Protein 7MYS (pdb70)

Foldseek 3Di:
DAEEEEADQCVVVCCVQCVDDLSVVCCVVPVYDYHYFYLLVQADDPVSDQWDADPPDDDKTAGELRSVVVSLVVVQVVCVVVVFPDAFEEEEDLPFAEDDPVVLVVCLPHSYYYYYKAAMPYYDVVSCVPRHDGYYYPDNDDDRMRPVVVSVSVVSNSCPHPPRPPQPACPQLWHWADDDDDDQADPNDGDDPQCPDDDPVSNVLVRLVRRVVVCCVPPVVSVVVGDDDPVSVVSVVVD/DAEEEEEDQCPVVLCVQCCDDLSVVCNVVVVYDYHYFYLCVQVVNDQWAADPPGDDKTAGEQRSVVVRLVVVVVVCVVVVFDFEFEEEEDLPFAADDLVNLVVVLPGSYYYYYKAAMPYYDPVSCVPRHDGYYYPDNDDDRMCPVVVSVSVVSNSCPHPPSVPPCQDACNQLWHFADDDDDDQDDPHDGDPVCVVDNDDPVVVLVRLVRRVVVCCVPPVVSVVVGDDDVVNVVSVVVVD

InterPro domains:
  IPR002649 tRNA (guanine-N1-)-methyltransferase TrmD [MF_00605] (1-246)
  IPR002649 tRNA (guanine-N1-)-methyltransferase TrmD [PIRSF000386] (1-242)
  IPR002649 tRNA (guanine-N1-)-methyltransferase TrmD [PTHR46417] (1-242)
  IPR002649 tRNA (guanine-N1-)-methyltransferase TrmD [TIGR00088] (1-238)
  IPR002649 tRNA (guanine-N1-)-methyltransferase TrmD [cd18080] (3-225)
  IPR016009 tRNA methyltransferase TRMD/TRM10-type domain [PF01746] (1-230)
  IPR023148 tRNA (guanine-N(1)-)-methyltransferase, C-terminal domain superfamily [G3DSA:1.10.1270.20] (177-245)
  IPR029026 tRNA (guanine-N1-)-methyltransferase, N-terminal [G3DSA:3.40.1280.10] (1-176)
  IPR029028 Alpha/beta knot methyltransferases [SSF75217] (1-243)

Solvent-accessible surface area: 20428 Å² total; per-residue (Å²): 128,28,4,2,0,0,0,0,15,45,36,94,5,2,76,4,3,38,58,56,17,45,7,5,109,0,22,87,127,89,40,1,70,32,39,44,9,30,1,63,97,54,19,129,58,170,85,101,46,0,24,71,57,14,33,18,41,46,69,29,67,0,0,44,0,70,5,0,4,77,0,2,66,62,0,66,97,42,1,77,165,56,65,23,139,107,4,12,1,0,20,7,10,39,24,5,110,65,1,63,27,68,10,4,51,125,8,36,121,68,62,1,2,0,0,0,1,8,20,84,53,14,6,0,16,1,0,20,106,88,43,23,85,39,28,27,4,7,7,41,4,12,24,16,11,8,0,4,13,0,0,0,0,0,5,0,3,3,43,67,11,104,137,42,59,103,39,13,4,21,44,77,28,5,0,17,17,24,32,29,5,61,54,86,114,5,90,54,54,95,28,41,140,48,12,52,95,53,120,95,67,42,22,58,30,87,32,13,53,17,23,33,86,31,0,74,117,86,35,72,102,38,31,92,93,28,129,26,80,83,57,43,121,125,92,63,90,94,125,143,32,17,1,0,0,0,0,8,35,36,92,4,3,78,4,2,42,61,50,22,95,6,6,35,2,32,92,165,56,41,3,38,33,51,45,8,31,0,98,116,61,31,145,102,66,2,30,24,70,12,42,40,50,55,94,39,74,0,0,42,0,97,2,0,4,35,0,0,72,68,0,90,37,40,0,69,173,61,57,21,112,112,35,14,1,0,17,7,11,39,24,7,109,65,1,59,8,73,14,0,86,55,9,46,115,66,48,1,2,0,0,0,1,6,14,84,54,13,6,0,20,1,0,20,104,79,29,23,97,38,30,30,2,6,8,37,6,25,22,9,10,7,0,4,14,0,0,0,0,0,6,1,3,3,41,79,14,111,86,58,137,34,44,93,51,20,4,25,49,73,24,2,0,23,10,10,31,18,0,106,50,58,98,6,92,56,51,89,4,35,110,59,6,84,81,25,114,160,63,45,20,37,64,41,54,13,30,62,23,33,84,36,0,83,118,85,31,76,98,34,31,94,90,26,133,52,76,86,111,40,49,50,37,45,78,97,111,124

Radius of gyration: 23.65 Å; Cα contacts (8 Å, |Δi|>4): 922; chains: 2; bounding box: 67×73×53 Å

B-factor: mean 71.29, std 22.23, range [38.32, 161.23]

Secondary structure (DSSP, 8-state):
-EEEEEE-S-GGGGHHHHSSHHHHHHHHTTSEEEEEE-GGGG--TTTT--EEPPTT--SS-EE-HHHHHHHHHHHHHHHHHTT-S---EEEEEEEEEEP-HHHHHHHHTSSEEEEE---TT-B-HHHHHHH-SEEEESSSS--S-SHHHHHHHHHHHHTTSTT--TT-TTTTSSPPPP---S-SEETTEEPPHHHHH--HHHHHHHHHHHHHHHHHHH-HHHHHT----HHHHHHHHH-/-EEEEEE-S-GGGGHHHHSSHHHHHHHHTTSEEEEEE-GGGG-----EEPPTT--SS-EE-HHHHHHHHHHHHHHHHHTT-S---EEEEEEEEEEP-HHHHHHHTTSSEEEEE--BTT-B-HHHHHHH-SEEEESSSS--SBSHHHHHHHHHHHHTTSTT--TTTT-TTSSSSPPPP---S-SEETTEEPPHHHHH--HHHHHHHHHHHHHHHHHHH-HHHHTT----HHHHHHHHTT-

Nearest PDB structures (foldseek):
  7mys-assembly1_A  TM=1.004E+00  e=2.735E-52  Acinetobacter baumannii
  7myq-assembly1_A  TM=9.891E-01  e=1.408E-47  Acinetobacter baumannii
  4h3z-assembly1_A  TM=9.595E-01  e=1.811E-34  Paraburkholderia phymatum STM815
  4h3y-assembly1_A  TM=9.265E-01  e=1.309E-33  Paraburkholderia phymatum STM815
  4h3y-assembly1_B  TM=9.531E-01  e=8.291E-32  Paraburkholderia phymatum STM815

Sequence (478 aa):
HVFFAVITLFPEMFDAITAYGISGRAAKRDIVQVTCINPRDFAEGNYRRVDERPFGGGPGMVMMAEPLAKAINHAKQLASRAGCVHVPVVYMSPQGKTLNEQAVQQFVDYDGLIVLCGRYEGVDERLIQHYVDQEWSIGDYVLSGGELPAMVLLDSIIRRLPNVAIQDSFVDGLLDCPQYTKPDQFEGLDVPEILKSGHHANIEKWRFLQRYQRTLERRPELIEQVTLTKQQKKWLSDEHVFFAVITLFPEMFDAITAYGISGRAAKRDIVQVTCINPRDFAERRVDERPFGGGPGMVMMAEPLAKAINHAKQLASRAGCVHVPVVYMSPQGKTLNEQAVQQFVDYDGLIVLCGRYEGVDERLIQHYVDQEWSIGDYVLSGGELPAMVLLDSIIRRLPNVQSAIQDSFVDGLLDCPQYTKPDQFEGLDVPEILKSGHHANIEKWRFLQRYQRTLERRPELIEQVTLTKQQKKWLSDEQ

Organism: Acinetobacter baumannii (strain AYE) (NCBI:txid509173)

Structure (mmCIF, N/CA/C/O backbone):
data_7MYS
#
_entry.id   7MYS
#
_cell.length_a   65.960
_cell.length_b   65.960
_cell.length_c   132.590
_cell.angle_alpha   90.000
_cell.angle_beta   90.000
_cell.angle_gamma   90.000
#
_symmetry.space_group_name_H-M   'P 41'
#
loop_
_entity.id
_entity.type
_entity.pdbx_description
1 polymer 'tRNA (guanine-N(1)-)-methyltransferase'
2 non-polymer S-ADENOSYL-L-HOMOCYSTEINE
3 water water
#
loop_
_atom_site.group_PDB
_atom_site.id
_atom_site.type_symbol
_atom_site.label_atom_id
_atom_site.label_alt_id
_atom_site.label_comp_id
_atom_site.label_asym_id
_atom_site.label_entity_id
_atom_site.label_seq_id
_atom_site.pdbx_PDB_ins_code
_atom_site.Cartn_x
_atom_site.Cartn_y
_atom_site.Cartn_z
_atom_site.occupancy
_atom_site.B_iso_or_equiv
_atom_site.auth_seq_id
_atom_site.auth_comp_id
_atom_site.auth_asym_id
_atom_site.auth_atom_id
_atom_site.pdbx_PDB_model_num
ATOM 1 N N . HIS A 1 8 ? 26.960 8.256 24.402 1.00 83.99 0 HIS A N 1
ATOM 2 C CA . HIS A 1 8 ? 27.463 7.190 23.545 1.00 85.72 0 HIS A CA 1
ATOM 3 C C . HIS A 1 8 ? 26.493 6.894 22.392 1.00 83.24 0 HIS A C 1
ATOM 4 O O . HIS A 1 8 ? 25.774 5.885 22.417 1.00 82.40 0 HIS A O 1
ATOM 11 N N . VAL A 1 9 ? 26.554 7.725 21.346 1.00 73.60 1 VAL A N 1
ATOM 12 C CA . VAL A 1 9 ? 25.596 7.626 20.253 1.00 68.53 1 VAL A CA 1
ATOM 13 C C . VAL A 1 9 ? 25.648 6.236 19.645 1.00 64.53 1 VAL A C 1
ATOM 14 O O . VAL A 1 9 ? 26.723 5.696 19.354 1.00 69.05 1 VAL A O 1
ATOM 18 N N . PHE A 1 10 ? 24.479 5.662 19.418 1.00 59.58 2 PHE A N 1
ATOM 19 C CA . PHE A 1 10 ? 24.357 4.271 19.024 1.00 57.19 2 PHE A CA 1
ATOM 20 C C . PHE A 1 10 ? 23.966 4.224 17.554 1.00 55.71 2 PHE A C 1
ATOM 21 O O . PHE A 1 10 ? 22.929 4.765 17.172 1.00 54.93 2 PHE A O 1
ATOM 29 N N . PHE A 1 11 ? 24.771 3.553 16.742 1.00 53.78 3 PHE A N 1
ATOM 30 C CA . PHE A 1 11 ? 24.457 3.341 15.333 1.00 54.23 3 PHE A CA 1
ATOM 31 C C . PHE A 1 11 ? 24.420 1.847 15.060 1.00 54.01 3 PHE A C 1
ATOM 32 O O . PHE A 1 11 ? 25.343 1.117 15.436 1.00 53.04 3 PHE A O 1
ATOM 40 N N . ALA A 1 12 ? 23.341 1.394 14.434 1.00 51.13 4 ALA A N 1
ATOM 41 C CA . ALA A 1 12 ? 23.230 0.031 13.934 1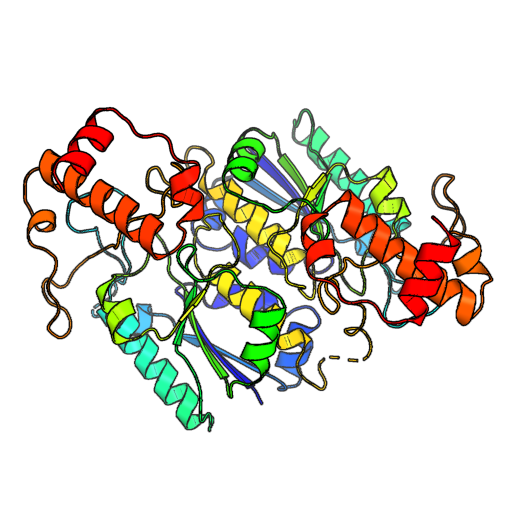.00 48.84 4 ALA A CA 1
ATOM 42 C C . ALA A 1 12 ? 22.909 0.109 12.459 1.00 49.28 4 ALA A C 1
ATOM 43 O O . ALA A 1 12 ? 21.993 0.842 12.063 1.00 47.91 4 ALA A O 1
ATOM 45 N N . VAL A 1 13 ? 23.657 -0.625 11.644 1.00 47.51 5 VAL A N 1
ATOM 46 C CA . VAL A 1 13 ? 23.434 -0.630 10.212 1.00 46.66 5 VAL A CA 1
ATOM 47 C C . VAL A 1 13 ? 23.029 -2.043 9.802 1.00 49.64 5 VAL A C 1
ATOM 48 O O . VAL A 1 13 ? 23.675 -3.026 10.195 1.00 51.19 5 VAL A O 1
ATOM 52 N N . ILE A 1 14 ? 21.933 -2.141 9.054 1.00 46.73 6 ILE A N 1
ATOM 53 C CA . ILE A 1 14 ? 21.501 -3.397 8.450 1.00 48.70 6 ILE A CA 1
ATOM 54 C C . ILE A 1 14 ? 22.148 -3.480 7.067 1.00 48.44 6 ILE A C 1
ATOM 55 O O . ILE A 1 14 ? 21.759 -2.738 6.162 1.00 45.03 6 ILE A O 1
ATOM 60 N N . THR A 1 15 ? 23.072 -4.429 6.876 1.00 47.79 7 THR A N 1
ATOM 61 C CA . THR A 1 15 ? 23.912 -4.432 5.681 1.00 49.13 7 THR A CA 1
ATOM 62 C C . THR A 1 15 ? 24.390 -5.849 5.362 1.00 53.49 7 THR A C 1
ATOM 63 O O . THR A 1 15 ? 24.748 -6.612 6.267 1.00 52.56 7 THR A O 1
ATOM 67 N N . LEU A 1 16 ? 24.380 -6.201 4.066 1.00 52.11 8 LEU A N 1
ATOM 68 C CA . LEU A 1 16 ? 24.978 -7.455 3.598 1.00 52.84 8 LEU A CA 1
ATOM 69 C C . LEU A 1 16 ? 26.496 -7.437 3.621 1.00 53.98 8 LEU A C 1
ATOM 70 O O . LEU A 1 16 ? 27.108 -8.495 3.431 1.00 56.13 8 LEU A O 1
ATOM 75 N N . PHE A 1 17 ? 27.118 -6.271 3.774 1.00 54.42 9 PHE A N 1
ATOM 76 C CA . PHE A 1 17 ? 28.574 -6.136 3.683 1.00 57.03 9 PHE A CA 1
ATOM 77 C C . PHE A 1 17 ? 29.089 -5.354 4.880 1.00 58.68 9 PHE A C 1
ATOM 78 O O . PHE A 1 17 ? 29.609 -4.243 4.724 1.00 58.29 9 PHE A O 1
ATOM 86 N N . PRO A 1 18 ? 28.981 -5.918 6.097 1.00 59.43 10 PRO A N 1
ATOM 87 C CA . PRO A 1 18 ? 29.429 -5.182 7.296 1.00 59.81 10 PRO A CA 1
ATOM 88 C C . PRO A 1 18 ? 30.853 -4.662 7.207 1.00 61.17 10 PRO A C 1
ATOM 89 O O . PRO A 1 18 ? 31.137 -3.565 7.709 1.00 59.93 10 PRO A O 1
ATOM 93 N N . GLU A 1 19 ? 31.742 -5.399 6.539 1.00 62.80 11 GLU A N 1
ATOM 94 C CA . GLU A 1 19 ? 33.129 -4.970 6.413 1.00 66.01 11 GLU A CA 1
ATOM 95 C C . GLU A 1 19 ? 33.254 -3.607 5.732 1.00 65.02 11 GLU A C 1
ATOM 96 O O . GLU A 1 19 ? 34.216 -2.876 5.996 1.00 65.25 11 GLU A O 1
ATOM 102 N N . MET A 1 20 ? 32.297 -3.235 4.873 1.00 62.25 12 MET A N 1
ATOM 103 C CA . MET A 1 20 ? 32.371 -1.920 4.241 1.00 60.38 12 MET A CA 1
ATOM 104 C C . MET A 1 20 ? 32.438 -0.813 5.282 1.00 62.05 12 MET A C 1
ATOM 105 O O . MET A 1 20 ? 33.107 0.203 5.069 1.00 61.11 12 MET A O 1
ATOM 110 N N . PHE A 1 21 ? 31.796 -1.004 6.434 1.00 61.84 13 PHE A N 1
ATOM 111 C CA . PHE A 1 21 ? 31.762 0.071 7.417 1.00 61.02 13 PHE A CA 1
ATOM 112 C C . PHE A 1 21 ? 33.096 0.268 8.132 1.00 61.97 13 PHE A C 1
ATOM 113 O O . PHE A 1 21 ? 33.277 1.296 8.803 1.00 59.85 13 PHE A O 1
ATOM 121 N N . ASP A 1 22 ? 34.057 -0.641 7.941 1.00 64.20 14 ASP A N 1
ATOM 122 C CA . ASP A 1 22 ? 35.423 -0.367 8.373 1.00 65.52 14 ASP A CA 1
ATOM 123 C C . ASP A 1 22 ? 35.969 0.917 7.771 1.00 64.78 14 ASP A C 1
ATOM 124 O O . ASP A 1 22 ? 36.880 1.520 8.359 1.00 64.57 14 ASP A O 1
ATOM 129 N N . ALA A 1 23 ? 35.423 1.358 6.629 1.00 59.92 15 ALA A N 1
ATOM 130 C CA . ALA A 1 23 ? 35.916 2.586 6.005 1.00 63.88 15 ALA A CA 1
ATOM 131 C C . ALA A 1 23 ? 35.724 3.787 6.920 1.00 65.19 15 ALA A C 1
ATOM 132 O O . ALA A 1 23 ? 36.487 4.761 6.838 1.00 64.23 15 ALA A O 1
ATOM 134 N N . ILE A 1 24 ? 34.712 3.744 7.789 1.00 61.62 16 ILE A N 1
ATOM 135 C CA . ILE A 1 24 ? 34.453 4.849 8.695 1.00 61.02 16 ILE A CA 1
ATOM 136 C C . ILE A 1 24 ? 34.743 4.522 10.164 1.00 61.94 16 ILE A C 1
ATOM 137 O O . ILE A 1 24 ? 35.007 5.455 10.937 1.00 60.26 16 ILE A O 1
ATOM 142 N N . THR A 1 25 ? 34.712 3.249 10.577 1.00 61.20 17 THR A N 1
ATOM 143 C CA . THR A 1 25 ? 35.037 2.918 11.963 1.00 60.96 17 THR A CA 1
ATOM 144 C C . THR A 1 25 ? 36.529 2.753 12.216 1.00 64.10 17 THR A C 1
ATOM 145 O O . THR A 1 25 ? 36.937 2.749 13.375 1.00 65.12 17 THR A O 1
ATOM 149 N N . ALA A 1 26 ? 37.355 2.640 11.180 1.00 65.86 18 ALA A N 1
ATOM 150 C CA . ALA A 1 26 ? 38.766 2.357 11.371 1.00 63.45 18 ALA A CA 1
ATOM 151 C C . ALA A 1 26 ? 39.689 3.475 10.913 1.00 64.17 18 ALA A C 1
ATOM 152 O O . ALA A 1 26 ? 40.911 3.319 11.014 1.00 67.67 18 ALA A O 1
ATOM 154 N N . TYR A 1 27 ? 39.161 4.590 10.405 1.00 63.35 19 TYR A N 1
ATOM 155 C CA . TYR A 1 27 ? 40.012 5.631 9.841 1.00 65.79 19 TYR A CA 1
ATOM 156 C C . TYR A 1 27 ? 39.461 7.014 10.129 1.00 64.34 19 TYR A C 1
ATOM 157 O O . TYR A 1 27 ? 38.248 7.217 10.248 1.00 65.07 19 TYR A O 1
ATOM 166 N N . GLY A 1 28 ? 40.386 7.957 10.248 1.00 64.56 20 GLY A N 1
ATOM 167 C CA . GLY A 1 28 ? 40.054 9.347 10.334 1.00 69.05 20 GLY A CA 1
ATOM 168 C C . GLY A 1 28 ? 39.394 9.709 11.652 1.00 72.32 20 GLY A C 1
ATOM 169 O O . GLY A 1 28 ? 39.453 8.991 12.656 1.00 71.24 20 GLY A O 1
ATOM 170 N N . ILE A 1 29 ? 38.711 10.845 11.606 1.00 73.84 21 ILE A N 1
ATOM 171 C CA . ILE A 1 29 ? 38.074 11.378 12.795 1.00 74.34 21 ILE A CA 1
ATOM 172 C C . ILE A 1 29 ? 36.941 10.461 13.242 1.00 72.11 21 ILE A C 1
ATOM 173 O O . ILE A 1 29 ? 36.749 10.233 14.444 1.00 73.47 21 ILE A O 1
ATOM 178 N N . SER A 1 30 ? 36.209 9.877 12.289 1.00 67.76 22 SER A N 1
ATOM 179 C CA . SER A 1 30 ? 35.146 8.946 12.662 1.00 68.97 22 SER A CA 1
ATOM 180 C C . SER A 1 30 ? 35.711 7.693 13.328 1.00 68.73 22 SER A C 1
ATOM 181 O O . SER A 1 30 ? 35.094 7.141 14.249 1.00 65.11 22 SER A O 1
ATOM 184 N N . GLY A 1 31 ? 36.864 7.212 12.859 1.00 68.67 23 GLY A N 1
ATOM 185 C CA . GLY A 1 31 ? 37.488 6.076 13.515 1.00 67.23 23 GLY A CA 1
ATOM 186 C C . GLY A 1 31 ? 37.943 6.394 14.930 1.00 71.47 23 GLY A C 1
ATOM 187 O O . GLY A 1 31 ? 37.734 5.600 15.853 1.00 71.99 23 GLY A O 1
ATOM 188 N N . ARG A 1 32 ? 38.570 7.555 15.126 1.00 70.03 24 ARG A N 1
ATOM 189 C CA . ARG A 1 32 ? 38.986 7.935 16.471 1.00 74.84 24 ARG A CA 1
ATOM 190 C C . ARG A 1 32 ? 37.774 8.040 17.395 1.00 76.24 24 ARG A C 1
ATOM 191 O O . ARG A 1 32 ? 37.845 7.668 18.572 1.00 74.59 24 ARG A O 1
ATOM 199 N N . ALA A 1 33 ? 36.636 8.506 16.862 1.00 72.38 25 ALA A N 1
ATOM 200 C CA . ALA A 1 33 ? 35.414 8.572 17.661 1.00 73.92 25 ALA A CA 1
ATOM 201 C C . ALA A 1 33 ? 34.912 7.180 18.028 1.00 74.64 25 ALA A C 1
ATOM 202 O O . ALA A 1 33 ? 34.465 6.957 19.159 1.00 74.90 25 ALA A O 1
ATOM 204 N N . ALA A 1 34 ? 34.981 6.226 17.093 1.00 74.25 26 ALA A N 1
ATOM 205 C CA . ALA A 1 34 ? 34.549 4.870 17.414 1.00 73.12 26 ALA A CA 1
ATOM 206 C C . ALA A 1 34 ? 35.475 4.231 18.435 1.00 77.81 26 ALA A C 1
ATOM 207 O O . ALA A 1 34 ? 35.014 3.583 19.383 1.00 76.24 26 ALA A O 1
ATOM 209 N N . LYS A 1 35 ? 36.785 4.431 18.260 1.00 77.03 27 LYS A N 1
ATOM 210 C CA . LYS A 1 35 ? 37.775 3.844 19.150 1.00 77.97 27 LYS A CA 1
ATOM 211 C C . LYS A 1 35 ? 37.693 4.442 20.548 1.00 81.16 27 LYS A C 1
ATOM 212 O O . LYS A 1 35 ? 37.928 3.736 21.530 1.00 78.68 27 LYS A O 1
ATOM 214 N N . ARG A 1 36 ? 37.344 5.726 20.656 1.00 80.83 28 ARG A N 1
ATOM 215 C CA . ARG A 1 36 ? 37.154 6.373 21.946 1.00 80.59 28 ARG A CA 1
ATOM 216 C C . ARG A 1 36 ? 35.778 6.116 22.552 1.00 83.92 28 ARG A C 1
ATOM 217 O O . ARG A 1 36 ? 35.516 6.598 23.662 1.00 83.83 28 ARG A O 1
ATOM 225 N N . ASP A 1 37 ? 34.912 5.361 21.869 1.00 89.22 29 ASP A N 1
ATOM 226 C CA . ASP A 1 37 ? 33.563 5.014 22.325 1.00 89.39 29 ASP A CA 1
ATOM 227 C C . ASP A 1 37 ? 32.621 6.209 22.398 1.00 87.20 29 ASP A C 1
ATOM 228 O O . ASP A 1 37 ? 31.581 6.125 23.050 1.00 87.95 29 ASP A O 1
ATOM 233 N N . ILE A 1 38 ? 32.962 7.333 21.765 1.00 79.61 30 ILE A N 1
ATOM 234 C CA . ILE A 1 38 ? 31.997 8.420 21.625 1.00 77.71 30 ILE A CA 1
ATOM 235 C C . ILE A 1 38 ? 30.806 7.953 20.791 1.00 77.06 30 ILE A C 1
ATOM 236 O O . ILE A 1 38 ? 29.652 8.325 21.050 1.00 74.67 30 ILE A O 1
ATOM 241 N N . VAL A 1 39 ? 31.057 7.109 19.793 1.00 74.21 31 VAL A N 1
ATOM 242 C CA . VAL A 1 39 ? 29.975 6.470 19.063 1.00 73.29 31 VAL A CA 1
ATOM 243 C C . VAL A 1 39 ? 30.214 4.970 19.075 1.00 70.96 31 VAL A C 1
ATOM 244 O O . VAL A 1 39 ? 31.316 4.491 19.339 1.00 71.89 31 VAL A O 1
ATOM 248 N N . GLN A 1 40 ? 29.152 4.239 18.769 1.00 64.79 32 GLN A N 1
ATOM 249 C CA . GLN A 1 40 ? 29.183 2.796 18.616 1.00 66.01 32 GLN A CA 1
ATOM 250 C C . GLN A 1 40 ? 28.520 2.442 17.291 1.00 58.11 32 GLN A C 1
ATOM 251 O O . GLN A 1 40 ? 27.440 2.952 16.988 1.00 55.93 32 GLN A O 1
ATOM 257 N N . VAL A 1 41 ? 29.182 1.619 16.481 1.00 57.56 33 VAL A N 1
ATOM 258 C CA . VAL A 1 41 ? 28.640 1.149 15.205 1.00 54.83 33 VAL A CA 1
ATOM 259 C C . VAL A 1 41 ? 28.545 -0.365 15.271 1.00 52.88 33 VAL A C 1
ATOM 260 O O . VAL A 1 41 ? 29.566 -1.044 15.402 1.00 54.68 33 VAL A O 1
ATOM 264 N N . THR A 1 42 ? 27.335 -0.894 15.152 1.00 52.57 34 THR A N 1
ATOM 265 C CA . THR A 1 42 ? 27.101 -2.331 15.135 1.00 51.79 34 THR A CA 1
ATOM 266 C C . THR A 1 42 ? 26.497 -2.714 13.794 1.00 53.35 34 THR A C 1
ATOM 267 O O . THR A 1 42 ? 25.525 -2.100 13.351 1.00 53.32 34 THR A O 1
ATOM 271 N N . CYS A 1 43 ? 27.053 -3.730 13.156 1.00 51.33 35 CYS A N 1
ATOM 272 C CA . CYS A 1 43 ? 26.574 -4.156 11.853 1.00 52.83 35 CYS A CA 1
ATOM 273 C C . CYS A 1 43 ? 25.723 -5.398 12.014 1.00 54.57 35 CYS A C 1
ATOM 274 O O . CYS A 1 43 ? 26.130 -6.345 12.695 1.00 51.22 35 CYS A O 1
ATOM 277 N N . ILE A 1 44 ? 24.555 -5.402 11.374 1.00 52.86 36 ILE A N 1
ATOM 278 C CA . ILE A 1 44 ? 23.663 -6.552 11.419 1.00 52.59 36 ILE A CA 1
ATOM 279 C C . ILE A 1 44 ? 23.447 -7.030 9.991 1.00 48.79 36 ILE A C 1
ATOM 280 O O . ILE A 1 44 ? 22.973 -6.272 9.139 1.00 50.91 36 ILE A O 1
ATOM 285 N N . ASN A 1 45 ? 23.772 -8.286 9.744 1.00 50.35 37 ASN A N 1
ATOM 286 C CA . ASN A 1 45 ? 23.670 -8.865 8.422 1.00 53.41 37 ASN A CA 1
ATOM 287 C C . ASN A 1 45 ? 22.320 -9.562 8.289 1.00 52.33 37 ASN A C 1
ATOM 288 O O . ASN A 1 45 ? 22.060 -10.526 9.021 1.00 52.90 37 ASN A O 1
ATOM 293 N N . PRO A 1 46 ? 21.449 -9.126 7.377 1.00 50.84 38 PRO A N 1
ATOM 294 C CA . PRO A 1 46 ? 20.158 -9.816 7.216 1.00 51.82 38 PRO A CA 1
ATOM 295 C C . PRO A 1 46 ? 20.306 -11.296 6.906 1.00 55.69 38 PRO A C 1
ATOM 296 O O . PRO A 1 46 ? 19.409 -12.081 7.244 1.00 56.92 38 PRO A O 1
ATOM 300 N N . ARG A 1 47 ? 21.423 -11.717 6.308 1.00 52.86 39 ARG A N 1
ATOM 301 C CA . ARG A 1 47 ? 21.593 -13.146 6.076 1.00 55.87 39 ARG A CA 1
ATOM 302 C C . ARG A 1 47 ? 21.649 -13.939 7.374 1.00 59.71 39 ARG A C 1
ATOM 303 O O . ARG A 1 47 ? 21.432 -15.159 7.342 1.00 60.41 39 ARG A O 1
ATOM 311 N N . ASP A 1 48 ? 21.920 -13.284 8.513 1.00 57.45 40 ASP A N 1
ATOM 312 C CA . ASP A 1 48 ? 21.874 -13.982 9.794 1.00 57.10 40 ASP A CA 1
ATOM 313 C C . ASP A 1 48 ? 20.448 -14.205 10.267 1.00 53.57 40 ASP A C 1
ATOM 314 O O . ASP A 1 48 ? 20.248 -14.810 11.307 1.00 57.38 40 ASP A O 1
ATOM 319 N N . PHE A 1 49 ? 19.456 -13.755 9.515 1.00 58.81 41 PHE A N 1
ATOM 320 C CA . PHE A 1 49 ? 18.053 -13.934 9.870 1.00 57.76 41 PHE A CA 1
ATOM 321 C C . PHE A 1 49 ? 17.273 -14.537 8.704 1.00 57.66 41 PHE A C 1
ATOM 322 O O . PHE A 1 49 ? 16.043 -14.459 8.667 1.00 58.91 41 PHE A O 1
ATOM 330 N N . ALA A 1 50 ? 17.963 -15.167 7.768 1.00 60.49 42 ALA A N 1
ATOM 331 C CA . ALA A 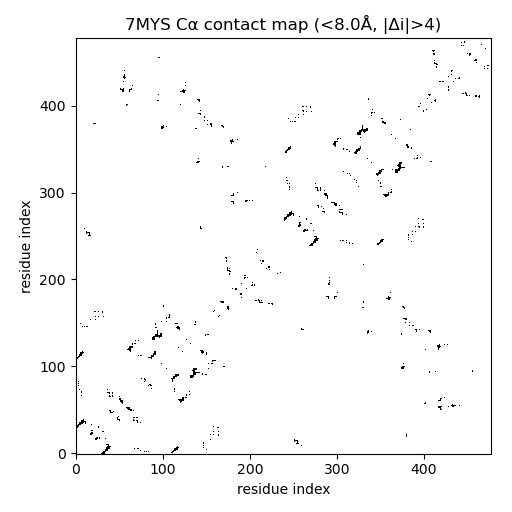1 50 ? 17.332 -15.765 6.607 1.00 65.52 42 ALA A CA 1
ATOM 332 C C . ALA A 1 50 ? 17.140 -17.264 6.815 1.00 71.62 42 ALA A C 1
ATOM 333 O O . ALA A 1 50 ? 17.743 -17.881 7.698 1.00 69.98 42 ALA A O 1
ATOM 335 N N . GLU A 1 51 ? 16.285 -17.845 5.978 1.00 72.67 43 GLU A N 1
ATOM 336 C CA . GLU A 1 51 ? 16.006 -19.275 5.983 1.00 75.49 43 GLU A CA 1
ATOM 337 C C . GLU A 1 51 ? 16.804 -19.987 4.893 1.00 75.77 43 GLU A C 1
ATOM 338 O O . GLU A 1 51 ? 17.208 -19.391 3.896 1.00 76.28 43 GLU A O 1
ATOM 344 N N . GLY A 1 52 ? 17.052 -21.272 5.109 1.00 83.54 44 GLY A N 1
ATOM 345 C CA . GLY A 1 52 ? 17.678 -22.097 4.098 1.00 88.97 44 GLY A CA 1
ATOM 346 C C . GLY A 1 52 ? 19.192 -22.154 4.220 1.00 91.37 44 GLY A C 1
ATOM 347 O O . GLY A 1 52 ? 19.832 -21.323 4.864 1.00 91.29 44 GLY A O 1
ATOM 348 N N . ASN A 1 53 ? 19.765 -23.172 3.566 1.00 85.34 45 ASN A N 1
ATOM 349 C CA . ASN A 1 53 ? 21.208 -23.392 3.578 1.00 84.73 45 ASN A CA 1
ATOM 350 C C . ASN A 1 53 ? 21.982 -22.260 2.912 1.00 80.37 45 ASN A C 1
ATOM 351 O O . ASN A 1 53 ? 23.187 -22.121 3.148 1.00 82.05 45 ASN A O 1
ATOM 356 N N . TYR A 1 54 ? 21.329 -21.460 2.079 1.00 77.83 46 TYR A N 1
ATOM 357 C CA . TYR A 1 54 ? 21.986 -20.362 1.391 1.00 75.30 46 TYR A CA 1
ATOM 358 C C . TYR A 1 54 ? 21.686 -19.013 2.028 1.00 75.63 46 TYR A C 1
ATOM 359 O O . TYR A 1 54 ? 22.355 -18.023 1.701 1.00 71.96 46 TYR A O 1
ATOM 361 N N . ARG A 1 55 ? 20.706 -18.959 2.931 1.00 74.58 47 ARG A N 1
ATOM 362 C CA . ARG A 1 55 ? 20.327 -17.737 3.635 1.00 71.86 47 ARG A CA 1
ATOM 363 C C . ARG A 1 55 ? 19.951 -16.635 2.640 1.00 66.51 47 ARG A C 1
ATOM 364 O O . ARG A 1 55 ? 20.557 -15.559 2.581 1.00 62.09 47 ARG A O 1
ATOM 372 N N . ARG A 1 56 ? 18.941 -16.935 1.832 1.00 66.25 48 ARG A N 1
ATOM 373 C CA . ARG A 1 56 ? 18.537 -15.985 0.804 1.00 65.47 48 ARG A CA 1
ATOM 374 C C . ARG A 1 56 ? 17.818 -14.818 1.453 1.00 59.88 48 ARG A C 1
ATOM 375 O O . ARG A 1 56 ? 16.974 -14.995 2.335 1.00 59.74 48 ARG A O 1
ATOM 377 N N . VAL A 1 57 ? 18.148 -13.616 0.996 1.00 60.18 49 VAL A N 1
ATOM 378 C CA . VAL A 1 57 ? 17.486 -12.402 1.439 1.00 58.81 49 VAL A CA 1
ATOM 379 C C . VAL A 1 57 ? 16.869 -11.653 0.286 1.00 55.73 49 VAL A C 1
ATOM 380 O O . VAL A 1 57 ? 16.312 -10.574 0.490 1.00 55.88 49 VAL A O 1
ATOM 384 N N . ASP A 1 58 ? 16.956 -12.201 -0.923 1.00 56.37 50 ASP A N 1
ATOM 385 C CA . ASP A 1 58 ? 16.470 -11.590 -2.144 1.00 54.26 50 ASP A CA 1
ATOM 386 C C . ASP A 1 58 ? 15.670 -12.615 -2.935 1.00 54.66 50 ASP A C 1
ATOM 387 O O . ASP A 1 58 ? 15.895 -13.820 -2.821 1.00 53.34 50 ASP A O 1
ATOM 392 N N . GLU A 1 59 ? 14.748 -12.121 -3.755 1.00 53.96 51 GLU A N 1
ATOM 393 C CA . GLU A 1 59 ? 13.843 -12.979 -4.506 1.00 53.35 51 GLU A CA 1
ATOM 394 C C . GLU A 1 59 ? 13.316 -12.149 -5.666 1.00 54.89 51 GLU A C 1
ATOM 395 O O . GLU A 1 59 ? 13.407 -10.918 -5.658 1.00 53.89 51 GLU A O 1
ATOM 401 N N . ARG A 1 60 ? 12.716 -12.835 -6.637 1.00 53.61 52 ARG A N 1
ATOM 402 C CA . ARG A 1 60 ? 12.312 -12.203 -7.884 1.00 58.37 52 ARG A CA 1
ATOM 403 C C . ARG A 1 60 ? 11.084 -11.321 -7.662 1.00 52.83 52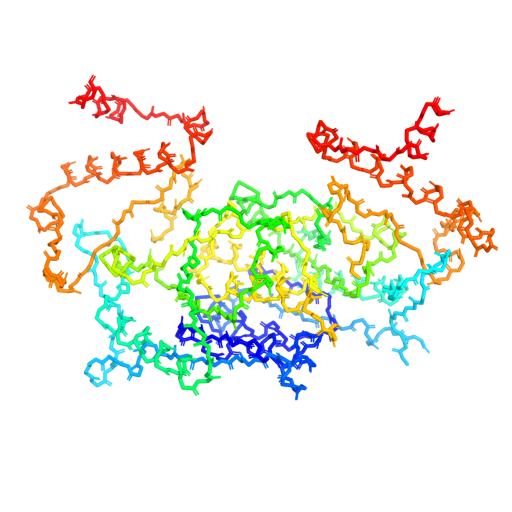 ARG A C 1
ATOM 404 O O . ARG A 1 60 ? 10.203 -11.651 -6.870 1.00 50.85 52 ARG A O 1
ATOM 406 N N . PRO A 1 61 ? 10.990 -10.210 -8.384 1.00 53.79 53 PRO A N 1
ATOM 407 C CA . PRO A 1 61 ? 9.904 -9.254 -8.140 1.00 50.00 53 PRO A CA 1
ATOM 408 C C . PRO A 1 61 ? 8.585 -9.719 -8.729 1.00 52.66 53 PRO A C 1
ATOM 409 O O . PRO A 1 61 ? 8.533 -10.240 -9.846 1.00 51.61 53 PRO A O 1
ATOM 413 N N . PHE A 1 62 ? 7.509 -9.534 -7.961 1.00 50.15 54 PHE A N 1
ATOM 414 C CA . PHE A 1 62 ? 6.180 -9.641 -8.545 1.00 49.93 54 PHE A CA 1
ATOM 415 C C . PHE A 1 62 ? 6.036 -8.654 -9.705 1.00 48.53 54 PHE A C 1
ATOM 416 O O . PHE A 1 62 ? 6.587 -7.553 -9.684 1.00 47.89 54 PHE A O 1
ATOM 424 N N . GLY A 1 63 ? 5.292 -9.058 -10.727 1.00 50.67 55 GLY A N 1
ATOM 425 C CA . GLY A 1 63 ? 5.154 -8.260 -11.941 1.00 50.10 55 GLY A CA 1
ATOM 426 C C . GLY A 1 63 ? 6.253 -8.437 -12.966 1.00 52.52 55 GLY A C 1
ATOM 427 O O . GLY A 1 63 ? 6.215 -7.783 -14.023 1.00 51.04 55 GLY A O 1
ATOM 428 N N . GLY A 1 64 ? 7.204 -9.324 -12.721 1.00 50.43 56 GLY A N 1
ATOM 429 C CA . GLY A 1 64 ? 8.306 -9.462 -13.655 1.00 54.30 56 GLY A CA 1
ATOM 430 C C . GLY A 1 64 ? 9.294 -8.304 -13.547 1.00 55.79 56 GLY A C 1
ATOM 431 O O . GLY A 1 64 ? 9.202 -7.420 -12.693 1.00 58.64 56 GLY A O 1
ATOM 432 N N . GLY A 1 65 ? 10.234 -8.296 -14.467 1.00 56.06 57 GLY A N 1
ATOM 433 C CA . GLY A 1 65 ? 11.242 -7.276 -14.417 1.00 61.62 57 GLY A CA 1
ATOM 434 C C . GLY A 1 65 ? 12.565 -7.848 -13.979 1.00 62.15 57 GLY A C 1
ATOM 435 O O . GLY A 1 65 ? 12.638 -8.939 -13.414 1.00 61.14 57 GLY A O 1
ATOM 436 N N . PRO A 1 66 ? 13.648 -7.158 -14.323 1.00 67.64 58 PRO A N 1
ATOM 437 C CA . PRO A 1 66 ? 14.985 -7.675 -14.016 1.00 67.40 58 PRO A CA 1
ATOM 438 C C . PRO A 1 66 ? 15.303 -7.556 -12.529 1.00 67.28 58 PRO A C 1
ATOM 439 O O . PRO A 1 66 ? 14.620 -6.889 -11.750 1.00 61.18 58 PRO A O 1
ATOM 443 N N . GLY A 1 67 ? 16.375 -8.219 -12.144 1.00 67.33 59 GLY A N 1
ATOM 444 C CA . GLY A 1 67 ? 16.918 -8.023 -10.827 1.00 62.98 59 GLY A CA 1
ATOM 445 C C . GLY A 1 67 ? 16.125 -8.727 -9.745 1.00 60.51 59 GLY A C 1
ATOM 446 O O . GLY A 1 67 ? 15.189 -9.494 -9.984 1.00 58.33 59 GLY A O 1
ATOM 447 N N . MET A 1 68 ? 16.545 -8.460 -8.519 1.00 57.49 60 MET A N 1
ATOM 448 C CA . MET A 1 68 ? 16.000 -9.102 -7.335 1.00 56.07 60 MET A CA 1
ATOM 449 C C . MET A 1 68 ? 15.599 -8.040 -6.319 1.00 53.03 60 MET A C 1
ATOM 450 O O . MET A 1 68 ? 16.077 -6.900 -6.361 1.00 51.28 60 MET A O 1
ATOM 455 N N . VAL A 1 69 ? 14.672 -8.419 -5.439 1.00 53.19 61 VAL A N 1
ATOM 456 C CA . VAL A 1 69 ? 14.115 -7.547 -4.408 1.00 51.82 61 VAL A CA 1
ATOM 457 C C . VAL A 1 69 ? 14.429 -8.141 -3.048 1.00 50.72 61 VAL A C 1
ATOM 458 O O . VAL A 1 69 ? 14.227 -9.342 -2.834 1.00 51.15 61 VAL A O 1
ATOM 462 N N . MET A 1 70 ? 14.881 -7.304 -2.116 1.00 49.36 62 MET A N 1
ATOM 463 C CA . MET A 1 70 ? 15.182 -7.803 -0.780 1.00 47.66 62 MET A CA 1
ATOM 464 C C . MET A 1 70 ? 13.890 -8.196 -0.063 1.00 46.93 62 MET A C 1
ATOM 465 O O . MET A 1 70 ? 12.916 -7.438 -0.041 1.00 47.05 62 MET A O 1
ATOM 470 N N . MET A 1 71 ? 13.888 -9.385 0.526 1.00 44.43 63 MET A N 1
ATOM 471 C CA . MET A 1 71 ? 12.696 -9.907 1.170 1.00 46.39 63 MET A CA 1
ATOM 472 C C . MET A 1 71 ? 12.400 -9.173 2.483 1.00 49.17 63 MET A C 1
ATOM 473 O O . MET A 1 71 ? 13.303 -8.821 3.249 1.00 47.63 63 MET A O 1
ATOM 478 N N . ALA A 1 72 ? 11.113 -8.960 2.743 1.00 45.33 64 ALA A N 1
ATOM 479 C CA . ALA A 1 72 ? 10.713 -8.206 3.918 1.00 46.88 64 ALA A CA 1
ATOM 480 C C . ALA A 1 72 ? 11.037 -8.969 5.197 1.00 50.92 64 ALA A C 1
ATOM 481 O O . ALA A 1 72 ? 11.410 -8.360 6.208 1.00 50.55 64 ALA A O 1
ATOM 483 N N . GLU A 1 73 ? 10.863 -10.297 5.185 1.00 50.80 65 GLU A N 1
ATOM 484 C CA . GLU A 1 73 ? 10.894 -11.046 6.444 1.00 53.34 65 GLU A CA 1
ATOM 485 C C . GLU A 1 73 ? 12.268 -11.049 7.116 1.00 51.32 65 GLU A C 1
ATOM 486 O O . GLU A 1 73 ? 12.321 -10.799 8.324 1.00 53.57 65 GLU A O 1
ATOM 492 N N . PRO A 1 74 ? 13.396 -11.283 6.425 1.00 53.31 66 PRO A N 1
ATOM 493 C CA . PRO A 1 74 ? 14.691 -11.187 7.123 1.00 52.23 66 PRO A CA 1
ATOM 494 C C . PRO A 1 74 ? 15.018 -9.787 7.609 1.00 52.17 66 PRO A C 1
ATOM 495 O O . PRO A 1 74 ? 15.665 -9.626 8.653 1.00 48.27 66 PRO A O 1
ATOM 499 N N . LEU A 1 75 ? 14.650 -8.770 6.838 1.00 48.83 67 LEU A N 1
ATOM 500 C CA . LEU A 1 75 ? 14.918 -7.403 7.250 1.00 50.24 67 LEU A CA 1
ATOM 501 C C . LEU A 1 75 ? 14.094 -7.023 8.476 1.00 48.32 67 LEU A C 1
ATOM 502 O O . LEU A 1 75 ? 14.571 -6.282 9.339 1.00 46.85 67 LEU A O 1
ATOM 507 N N . ALA A 1 76 ? 12.836 -7.473 8.536 1.00 46.71 68 ALA A N 1
ATOM 508 C CA . ALA A 1 76 ? 12.018 -7.234 9.720 1.00 48.08 68 ALA A CA 1
ATOM 509 C C . ALA A 1 76 ? 12.701 -7.785 10.966 1.00 50.69 68 ALA A C 1
ATOM 510 O O . ALA A 1 76 ? 12.791 -7.101 11.997 1.00 48.23 68 ALA A O 1
ATOM 512 N N . LYS A 1 77 ? 13.186 -9.030 10.881 1.00 49.39 69 LYS A N 1
ATOM 513 C CA . LYS A 1 77 ? 13.888 -9.644 12.004 1.00 50.49 69 LYS A CA 1
ATOM 514 C C . LYS A 1 77 ? 15.173 -8.900 12.333 1.00 49.51 69 LYS A C 1
ATOM 515 O O . LYS A 1 77 ? 15.473 -8.658 13.509 1.00 50.90 69 LYS A O 1
ATOM 521 N N . ALA A 1 78 ? 15.926 -8.492 11.311 1.00 48.28 70 ALA A N 1
ATOM 522 C CA . ALA A 1 78 ? 17.152 -7.741 11.564 1.00 48.82 70 ALA A CA 1
ATOM 523 C C . ALA A 1 78 ? 16.851 -6.398 12.244 1.00 48.86 70 ALA A C 1
ATOM 524 O O . ALA A 1 78 ? 17.590 -5.976 13.141 1.00 50.30 70 ALA A O 1
ATOM 526 N N . ILE A 1 79 ? 15.783 -5.707 11.825 1.00 44.87 71 ILE A N 1
ATOM 527 C CA . ILE A 1 79 ? 15.419 -4.438 12.457 1.00 47.40 71 ILE A CA 1
ATOM 528 C C . ILE A 1 79 ? 14.961 -4.650 13.907 1.00 48.71 71 ILE A C 1
ATOM 529 O O . ILE A 1 79 ? 15.321 -3.872 14.796 1.00 48.72 71 ILE A O 1
ATOM 534 N N . ASN A 1 80 ? 14.178 -5.704 14.175 1.00 45.39 72 ASN A N 1
ATOM 535 C CA . ASN A 1 80 ? 13.802 -6.008 15.553 1.00 49.29 72 ASN A CA 1
ATOM 536 C C . ASN A 1 80 ? 15.033 -6.214 16.423 1.00 50.63 72 ASN A C 1
ATOM 537 O O . ASN A 1 80 ? 15.129 -5.663 17.522 1.00 51.84 72 ASN A O 1
ATOM 542 N N . HIS A 1 81 ? 15.993 -7.003 15.937 1.00 51.03 73 HIS A N 1
ATOM 543 C CA . HIS A 1 81 ? 17.216 -7.229 16.700 1.00 52.19 73 HIS A CA 1
ATOM 544 C C . HIS A 1 81 ? 17.910 -5.910 17.001 1.00 53.16 73 HIS A C 1
ATOM 545 O O . HIS A 1 81 ? 18.249 -5.624 18.156 1.00 51.91 73 HIS A O 1
ATOM 552 N N . ALA A 1 82 ? 18.065 -5.070 15.967 1.00 50.83 74 ALA A N 1
ATOM 553 C CA . ALA A 1 82 ? 18.648 -3.739 16.118 1.00 52.20 74 ALA A CA 1
ATOM 554 C C . ALA A 1 82 ? 17.871 -2.894 17.130 1.00 52.01 74 ALA A C 1
ATOM 555 O O . ALA A 1 82 ? 18.469 -2.154 17.927 1.00 50.37 74 ALA A O 1
ATOM 557 N N . LYS A 1 83 ? 16.539 -2.965 17.092 1.00 49.31 75 LYS A N 1
ATOM 558 C CA . LYS A 1 83 ? 15.743 -2.239 18.072 1.00 50.61 75 LYS A CA 1
ATOM 559 C C . LYS A 1 83 ? 16.029 -2.747 19.485 1.00 53.42 75 LYS A C 1
ATOM 560 O O . LYS A 1 83 ? 16.114 -1.959 20.433 1.00 48.93 75 LYS A O 1
ATOM 566 N N . GLN A 1 84 ? 16.186 -4.064 19.641 1.00 50.77 76 GLN A N 1
ATOM 567 C CA . GLN A 1 84 ? 16.485 -4.608 20.961 1.00 56.90 76 GLN A CA 1
ATOM 568 C C . GLN A 1 84 ? 17.895 -4.251 21.408 1.00 55.05 76 GLN A C 1
ATOM 569 O O . GLN A 1 84 ? 18.106 -3.918 22.578 1.00 56.84 76 GLN A O 1
ATOM 575 N N . LEU A 1 85 ? 18.859 -4.259 20.479 1.00 56.38 77 LEU A N 1
ATOM 576 C CA . LEU A 1 85 ? 20.215 -3.816 20.804 1.00 56.99 77 LEU A CA 1
ATOM 577 C C . LEU A 1 85 ? 20.215 -2.388 21.331 1.00 56.33 77 LEU A C 1
ATOM 578 O O . LEU A 1 85 ? 20.872 -2.094 22.341 1.00 59.05 77 LEU A O 1
ATOM 583 N N . ALA A 1 86 ? 19.427 -1.508 20.701 1.00 51.60 78 ALA A N 1
ATOM 584 C CA . ALA A 1 86 ? 19.399 -0.102 21.086 1.00 55.44 78 ALA A CA 1
ATOM 585 C C . ALA A 1 86 ? 18.709 0.101 22.435 1.00 57.94 78 ALA A C 1
ATOM 586 O O . ALA A 1 86 ? 19.091 0.987 23.206 1.00 56.79 78 ALA A O 1
ATOM 588 N N . SER A 1 87 ? 17.659 -0.670 22.709 1.00 54.13 79 SER A N 1
ATOM 589 C CA . SER A 1 87 ? 17.001 -0.565 23.990 1.00 54.46 79 SER A CA 1
ATOM 590 C C . SER A 1 87 ? 17.943 -1.024 25.092 1.00 60.52 79 SER A C 1
ATOM 591 O O . SER A 1 87 ? 18.106 -0.327 26.098 1.00 56.64 79 SER A O 1
ATOM 594 N N . ARG A 1 88 ? 18.650 -2.140 24.874 1.00 59.38 80 ARG A N 1
ATOM 595 C CA . ARG A 1 88 ? 19.603 -2.625 25.878 1.00 61.39 80 ARG A CA 1
ATOM 596 C C . ARG A 1 88 ? 20.794 -1.697 26.036 1.00 59.21 80 ARG A C 1
ATOM 597 O O . ARG A 1 88 ? 21.419 -1.687 27.091 1.00 64.53 80 ARG A O 1
ATOM 605 N N . ALA A 1 89 ? 21.086 -0.883 25.035 1.00 61.95 81 ALA A N 1
ATOM 606 C CA . ALA A 1 89 ? 22.155 0.107 25.112 1.00 61.75 81 ALA A CA 1
ATOM 607 C C . ALA A 1 89 ? 21.764 1.358 25.892 1.00 61.88 81 ALA A C 1
ATOM 608 O O . ALA A 1 89 ? 22.596 2.266 26.012 1.00 61.38 81 ALA A O 1
ATOM 610 N N . GLY A 1 90 ? 20.523 1.445 26.388 1.00 61.11 82 GLY A N 1
ATOM 611 C CA . GLY A 1 90 ? 20.056 2.596 27.139 1.00 54.95 82 GLY A CA 1
ATOM 612 C C . GLY A 1 90 ? 19.414 3.692 26.310 1.00 58.79 82 GLY A C 1
ATOM 613 O O . GLY A 1 90 ? 19.002 4.707 26.880 1.00 60.76 82 GLY A O 1
ATOM 614 N N . CYS A 1 91 ? 19.246 3.492 25.007 1.00 53.08 83 CYS A N 1
ATOM 615 C CA . CYS A 1 91 ? 18.626 4.502 24.151 1.00 57.15 83 CYS A CA 1
ATOM 616 C C . CYS A 1 91 ? 17.137 4.624 24.412 1.00 54.75 83 CYS A C 1
ATOM 617 O O . CYS A 1 91 ? 16.427 3.622 24.515 1.00 57.07 83 CYS A O 1
ATOM 620 N N . VAL A 1 92 ? 16.652 5.861 24.473 1.00 54.25 84 VAL A N 1
ATOM 621 C CA . VAL A 1 92 ? 15.218 6.059 24.636 1.00 55.07 84 VAL A CA 1
ATOM 622 C C . VAL A 1 92 ? 14.482 5.621 23.384 1.00 53.50 84 VAL A C 1
ATOM 623 O O . VAL A 1 92 ? 13.535 4.833 23.455 1.00 52.80 84 VAL A O 1
ATOM 627 N N . HIS A 1 93 ? 14.907 6.125 22.225 1.00 52.13 85 HIS A N 1
ATOM 628 C CA . HIS A 1 93 ? 14.255 5.827 20.959 1.00 52.01 85 HIS A CA 1
ATOM 629 C C . HIS A 1 93 ? 15.255 6.015 19.822 1.00 51.60 85 HIS A C 1
ATOM 630 O O . HIS A 1 93 ? 15.971 7.019 19.794 1.00 52.21 85 HIS A O 1
ATOM 637 N N . VAL A 1 94 ? 15.332 5.047 18.912 1.00 47.91 86 VAL A N 1
ATOM 638 C CA . VAL A 1 94 ? 16.193 5.193 17.740 1.00 48.55 86 VAL A CA 1
ATOM 639 C C . VAL A 1 94 ? 15.332 4.990 16.488 1.00 48.56 86 VAL A C 1
ATOM 640 O O . VAL A 1 94 ? 14.757 3.904 16.275 1.00 45.54 86 VAL A O 1
ATOM 644 N N . PRO A 1 95 ? 15.157 6.007 15.656 1.00 49.66 87 PRO A N 1
ATOM 645 C CA . PRO A 1 95 ? 14.376 5.805 14.430 1.00 46.44 87 PRO A CA 1
ATOM 646 C C . PRO A 1 95 ? 15.132 4.958 13.413 1.00 47.01 87 PRO A C 1
ATOM 647 O O . PRO A 1 95 ? 16.366 4.887 13.423 1.00 45.28 87 PRO A O 1
ATOM 651 N N . VAL A 1 96 ? 14.364 4.228 12.592 1.00 46.17 88 VAL A N 1
ATOM 652 C CA . VAL A 1 96 ? 14.903 3.482 11.453 1.00 43.26 88 VAL A CA 1
ATOM 653 C C . VAL A 1 96 ? 14.918 4.391 10.226 1.00 43.71 88 VAL A C 1
ATOM 654 O O . VAL A 1 96 ? 13.872 4.887 9.791 1.00 43.04 88 VAL A O 1
ATOM 658 N N . VAL A 1 97 ? 16.098 4.581 9.652 1.00 42.88 89 VAL A N 1
ATOM 659 C CA . VAL A 1 97 ? 16.288 5.361 8.438 1.00 43.03 89 VAL A CA 1
ATOM 660 C C . VAL A 1 97 ? 16.600 4.393 7.301 1.00 43.61 89 VAL A C 1
ATOM 661 O O . VAL A 1 97 ? 17.489 3.541 7.433 1.00 41.22 89 VAL A O 1
ATOM 665 N N . TYR A 1 98 ? 15.867 4.512 6.193 1.00 41.72 90 TYR A N 1
ATOM 666 C CA . TYR A 1 98 ? 16.172 3.769 4.980 1.00 40.11 90 TYR A CA 1
ATOM 667 C C . TYR A 1 98 ? 16.870 4.733 4.021 1.00 40.19 90 TYR A C 1
ATOM 668 O O . TYR A 1 98 ? 16.345 5.812 3.741 1.00 41.30 90 TYR A O 1
ATOM 677 N N . MET A 1 99 ? 18.080 4.382 3.571 1.00 42.21 91 MET A N 1
ATOM 678 C CA . MET A 1 99 ? 18.757 5.183 2.542 1.00 40.83 91 MET A CA 1
ATOM 679 C C . MET A 1 99 ? 18.093 4.936 1.191 1.00 41.35 91 MET A C 1
ATOM 680 O O . MET A 1 99 ? 17.962 3.799 0.752 1.00 44.09 91 MET A O 1
ATOM 685 N N . SER A 1 100 ? 17.625 5.988 0.548 1.00 42.11 92 SER A N 1
ATOM 686 C CA . SER A 1 100 ? 16.965 5.804 -0.725 1.00 42.99 92 SER A CA 1
ATOM 687 C C . SER A 1 100 ? 17.007 7.073 -1.562 1.00 47.38 92 SER A C 1
ATOM 688 O O . SER A 1 100 ? 16.831 8.170 -1.008 1.00 43.02 92 SER A O 1
ATOM 691 N N . PRO A 1 101 ? 17.188 6.968 -2.887 1.00 46.59 93 PRO A N 1
ATOM 692 C CA . PRO A 1 101 ? 17.096 8.167 -3.745 1.00 46.67 93 PRO A CA 1
ATOM 693 C C . PRO A 1 101 ? 15.726 8.796 -3.705 1.00 47.71 93 PRO A C 1
ATOM 694 O O . PRO A 1 101 ? 15.564 9.944 -4.132 1.00 48.75 93 PRO A O 1
ATOM 698 N N . GLN A 1 102 ? 14.738 8.084 -3.189 1.00 47.16 94 GLN A N 1
ATOM 699 C CA . GLN A 1 102 ? 13.387 8.589 -3.058 1.00 48.82 94 GLN A CA 1
ATOM 700 C C . GLN A 1 102 ? 13.112 9.240 -1.708 1.00 48.72 94 GLN A C 1
ATOM 701 O O . GLN A 1 102 ? 11.952 9.549 -1.416 1.00 52.54 94 GLN A O 1
ATOM 707 N N . GLY A 1 103 ? 14.134 9.406 -0.856 1.00 48.22 95 GLY A N 1
ATOM 708 C CA . GLY A 1 103 ? 13.960 10.044 0.435 1.00 46.15 95 GLY A CA 1
ATOM 709 C C . GLY A 1 103 ? 14.201 11.537 0.367 1.00 44.53 95 GLY A C 1
ATOM 710 O O . GLY A 1 103 ? 14.511 12.092 -0.684 1.00 44.88 95 GLY A O 1
ATOM 711 N N . LYS A 1 104 ? 14.025 12.202 1.511 1.00 44.82 96 LYS A N 1
ATOM 712 C CA . LYS A 1 104 ? 14.339 13.623 1.558 1.00 45.01 96 LYS A CA 1
ATOM 713 C C . LYS A 1 104 ? 15.835 13.812 1.406 1.00 44.48 96 LYS A C 1
ATOM 714 O O . LYS A 1 104 ? 16.638 12.913 1.675 1.00 45.24 96 LYS A O 1
ATOM 720 N N . THR A 1 105 ? 16.202 14.959 0.872 1.00 47.52 97 THR A N 1
ATOM 721 C CA . THR A 1 105 ? 17.590 15.208 0.520 1.00 49.01 97 THR A CA 1
ATOM 722 C C . THR A 1 105 ? 18.377 15.683 1.731 1.00 47.13 97 THR A C 1
ATOM 723 O O . THR A 1 105 ? 18.073 16.740 2.292 1.00 49.23 97 THR A O 1
ATOM 727 N N . LEU A 1 106 ? 19.415 14.932 2.096 1.00 46.65 98 LEU A N 1
ATOM 728 C CA . LEU A 1 106 ? 20.278 15.316 3.202 1.00 46.91 98 LEU A CA 1
ATOM 729 C C . LEU A 1 106 ? 20.938 16.656 2.920 1.00 50.31 98 LEU A C 1
ATOM 730 O O . LEU A 1 106 ? 21.446 16.884 1.820 1.00 51.21 98 LEU A O 1
ATOM 735 N N . ASN A 1 107 ? 20.929 17.534 3.924 1.00 50.90 99 ASN A N 1
ATOM 736 C CA . ASN A 1 107 ? 21.624 18.816 3.908 1.00 52.68 99 ASN A CA 1
ATOM 737 C C . ASN A 1 107 ? 22.019 19.170 5.342 1.00 56.92 99 ASN A C 1
ATOM 738 O O . ASN A 1 107 ? 21.723 18.431 6.285 1.00 53.26 99 ASN A O 1
ATOM 743 N N . GLU A 1 108 ? 22.662 20.334 5.507 1.00 60.85 100 GLU A N 1
ATOM 744 C CA . GLU A 1 108 ? 23.209 20.703 6.811 1.00 63.14 100 GLU A CA 1
ATOM 745 C C . GLU A 1 108 ? 22.113 20.792 7.869 1.00 62.76 100 GLU A C 1
ATOM 746 O O . GLU A 1 108 ? 22.297 20.327 9.000 1.00 62.89 100 GLU A O 1
ATOM 752 N N . GLN A 1 109 ? 20.949 21.338 7.506 1.00 61.73 101 GLN A N 1
ATOM 753 C CA . GLN A 1 109 ? 19.840 21.413 8.450 1.00 58.65 101 GLN A CA 1
ATOM 754 C C . GLN A 1 109 ? 19.445 20.030 8.942 1.00 60.94 101 GLN A C 1
ATOM 755 O O . GLN A 1 109 ? 19.226 19.829 10.141 1.00 63.80 101 GLN A O 1
ATOM 757 N N . ALA A 1 110 ? 19.357 19.055 8.040 1.00 59.23 102 ALA A N 1
ATOM 758 C CA . ALA A 1 110 ? 19.011 17.715 8.485 1.00 56.02 102 ALA A CA 1
ATOM 759 C C . ALA A 1 110 ? 20.073 17.170 9.427 1.00 58.59 102 ALA A C 1
ATOM 760 O O . ALA A 1 110 ? 19.747 16.614 10.482 1.00 59.59 102 ALA A O 1
ATOM 762 N N . VAL A 1 111 ? 21.350 17.351 9.073 1.00 57.71 103 VAL A N 1
ATOM 763 C CA . VAL A 1 111 ? 22.447 16.873 9.909 1.00 59.86 103 VAL A CA 1
ATOM 764 C C . VAL A 1 111 ? 22.320 17.412 11.320 1.00 60.77 103 VAL A C 1
ATOM 765 O O . VAL A 1 111 ? 22.466 16.675 12.299 1.00 57.81 103 VAL A O 1
ATOM 769 N N . GLN A 1 112 ? 22.026 18.708 11.442 1.00 59.77 104 GLN A N 1
ATOM 770 C CA . GLN A 1 112 ? 21.947 19.329 12.756 1.00 61.04 104 GLN A CA 1
ATOM 771 C C . GLN A 1 112 ? 20.859 18.676 13.605 1.00 60.87 104 GLN A C 1
ATOM 772 O O . GLN A 1 112 ? 21.028 18.509 14.816 1.00 63.02 104 GLN A O 1
ATOM 774 N N . GLN A 1 113 ? 19.743 18.283 12.986 1.00 60.80 105 GLN A N 1
ATOM 775 C CA . GLN A 1 113 ? 18.692 17.593 13.729 1.00 60.76 105 GLN A CA 1
ATOM 776 C C . GLN A 1 113 ? 19.134 16.197 14.148 1.00 61.12 105 GLN A C 1
ATOM 777 O O . GLN A 1 113 ? 18.821 15.742 15.254 1.00 61.54 105 GLN A O 1
ATOM 783 N N . PHE A 1 114 ? 19.859 15.502 13.275 1.00 58.32 106 PHE A N 1
ATOM 784 C CA . PHE A 1 114 ? 20.294 14.146 13.586 1.00 57.95 106 PHE A CA 1
ATOM 785 C C . PHE A 1 114 ? 21.229 14.113 14.795 1.00 61.20 106 PHE A C 1
ATOM 786 O O . PHE A 1 114 ? 21.252 13.129 15.538 1.00 61.97 106 PHE A O 1
ATOM 794 N N . VAL A 1 115 ? 22.016 15.173 14.993 1.00 61.86 107 VAL A N 1
ATOM 795 C CA . VAL A 1 115 ? 22.975 15.231 16.091 1.00 64.69 107 VAL A CA 1
ATOM 796 C C . VAL A 1 115 ? 22.284 15.093 17.442 1.00 67.56 107 VAL A C 1
ATOM 797 O O . VAL A 1 115 ? 22.853 14.539 18.390 1.00 69.47 107 VAL A O 1
ATOM 801 N N . ASP A 1 116 ? 21.043 15.562 17.552 1.00 70.86 108 ASP A N 1
ATOM 802 C CA . ASP A 1 116 ? 20.307 15.480 18.808 1.00 72.44 108 ASP A CA 1
ATOM 803 C C . ASP A 1 116 ? 19.794 14.076 19.099 1.00 70.73 108 ASP A C 1
ATOM 804 O O . ASP A 1 116 ? 19.330 13.830 20.217 1.00 71.01 108 ASP A O 1
ATOM 809 N N . TYR A 1 117 ? 19.855 13.158 18.134 1.00 66.76 109 TYR A N 1
ATOM 810 C CA . TYR A 1 117 ? 19.282 11.832 18.326 1.00 64.87 109 TYR A CA 1
ATOM 811 C C . TYR A 1 117 ? 20.162 10.954 19.205 1.00 61.14 109 TYR A C 1
ATOM 812 O O . TYR A 1 117 ? 21.389 11.053 19.201 1.00 60.88 109 TYR A O 1
ATOM 821 N N . ASP A 1 118 ? 19.506 10.059 19.935 1.00 58.35 110 ASP A N 1
ATOM 822 C CA . ASP A 1 118 ? 20.214 9.035 20.686 1.00 60.62 110 ASP A CA 1
ATOM 823 C C . ASP A 1 118 ? 20.970 8.083 19.773 1.00 58.19 110 ASP A C 1
ATOM 824 O O . ASP A 1 118 ? 21.956 7.467 20.189 1.00 59.90 110 ASP A O 1
ATOM 829 N N . GLY A 1 119 ? 20.519 7.937 18.545 1.00 57.79 111 GLY A N 1
ATOM 830 C CA . GLY A 1 119 ? 21.122 6.982 17.640 1.00 55.88 111 GLY A CA 1
ATOM 831 C C . GLY A 1 119 ? 20.212 6.722 16.466 1.00 54.87 111 GLY A C 1
ATOM 832 O O . GLY A 1 119 ? 19.086 7.210 16.401 1.00 52.66 111 GLY A O 1
ATOM 833 N N . LEU A 1 120 ? 20.739 5.949 15.519 1.00 55.14 112 LEU A N 1
ATOM 834 C CA . LEU A 1 120 ? 20.044 5.597 14.300 1.00 50.79 112 LEU A CA 1
ATOM 835 C C . LEU A 1 120 ? 20.168 4.104 14.051 1.00 48.73 112 LEU A C 1
ATOM 836 O O . LEU A 1 120 ? 21.189 3.498 14.378 1.00 45.53 112 LEU A O 1
ATOM 841 N N . ILE A 1 121 ? 19.121 3.524 13.462 1.00 45.37 113 ILE A N 1
ATOM 842 C CA . ILE A 1 121 ? 19.211 2.252 12.755 1.00 47.17 113 ILE A CA 1
ATOM 843 C C . ILE A 1 121 ? 19.115 2.543 11.257 1.00 45.77 113 ILE A C 1
ATOM 844 O O . ILE A 1 121 ? 18.082 3.016 10.774 1.00 47.19 113 ILE A O 1
ATOM 849 N N . VAL A 1 122 ? 20.161 2.230 10.504 1.00 45.45 114 VAL A N 1
ATOM 850 C CA . VAL A 1 122 ? 20.197 2.574 9.089 1.00 46.01 114 VAL A CA 1
ATOM 851 C C . VAL A 1 122 ? 20.113 1.283 8.277 1.00 45.03 114 VAL A C 1
ATOM 852 O O . VAL A 1 122 ? 20.934 0.370 8.434 1.00 43.93 114 VAL A O 1
ATOM 856 N N . LEU A 1 123 ? 19.116 1.224 7.406 1.00 43.39 115 LEU A N 1
ATOM 857 C CA . LEU A 1 123 ? 18.840 0.077 6.569 1.00 44.25 115 LEU A CA 1
ATOM 858 C C . LEU A 1 123 ? 19.482 0.336 5.206 1.00 44.23 115 LEU A C 1
ATOM 859 O O . LEU A 1 123 ? 19.250 1.387 4.603 1.00 43.72 115 LEU A O 1
ATOM 864 N N . CYS A 1 124 ? 20.324 -0.596 4.755 1.00 44.43 116 CYS A N 1
ATOM 865 C CA . CYS A 1 124 ? 21.088 -0.477 3.516 1.00 44.77 116 CYS A CA 1
ATOM 866 C C . CYS A 1 124 ? 20.576 -1.496 2.499 1.00 46.63 116 CYS A C 1
ATOM 867 O O . CYS A 1 124 ? 20.791 -2.708 2.657 1.00 47.13 116 CYS A O 1
ATOM 870 N N . GLY A 1 125 ? 19.976 -1.010 1.419 1.00 45.75 117 GLY A N 1
ATOM 871 C CA . GLY A 1 125 ? 19.457 -1.906 0.414 1.00 49.51 117 GLY A CA 1
ATOM 872 C C . GLY A 1 125 ? 20.482 -2.327 -0.616 1.00 48.00 117 GLY A C 1
ATOM 873 O O . GLY A 1 125 ? 21.507 -1.665 -0.791 1.00 49.66 117 GLY A O 1
ATOM 874 N N . ARG A 1 126 ? 20.171 -3.441 -1.289 1.00 49.89 118 ARG A N 1
ATOM 875 C CA . ARG A 1 126 ? 20.934 -3.962 -2.424 1.00 52.18 118 ARG A CA 1
ATOM 876 C C . ARG A 1 126 ? 19.953 -4.455 -3.483 1.00 52.32 118 ARG A C 1
ATOM 877 O O . ARG A 1 126 ? 18.735 -4.396 -3.301 1.00 52.36 118 ARG A O 1
ATOM 885 N N . TYR A 1 127 ? 20.487 -4.930 -4.602 1.00 53.85 119 TYR A N 1
ATOM 886 C CA . TYR A 1 127 ? 19.683 -5.470 -5.706 1.00 52.16 119 TYR A CA 1
ATOM 887 C C . TYR A 1 127 ? 18.823 -4.315 -6.215 1.00 54.87 119 TYR A C 1
ATOM 888 O O . TYR A 1 127 ? 19.268 -3.161 -6.145 1.00 58.89 119 TYR A O 1
ATOM 897 N N . GLU A 1 128 ? 17.581 -4.567 -6.639 1.00 55.07 120 GLU A N 1
ATOM 898 C CA . GLU A 1 128 ? 16.719 -3.494 -7.130 1.00 56.41 120 GLU A CA 1
ATOM 899 C C . GLU A 1 128 ? 16.023 -2.737 -6.008 1.00 59.23 120 GLU A C 1
ATOM 900 O O . GLU A 1 128 ? 15.355 -1.738 -6.283 1.00 60.10 120 GLU A O 1
ATOM 906 N N . GLY A 1 129 ? 16.187 -3.163 -4.760 1.00 53.13 121 GLY A N 1
ATOM 907 C CA . GLY A 1 129 ? 15.634 -2.475 -3.628 1.00 51.78 121 GLY A CA 1
ATOM 908 C C . GLY A 1 129 ? 14.887 -3.428 -2.716 1.00 51.64 121 GLY A C 1
ATOM 909 O O . GLY A 1 129 ? 14.977 -4.657 -2.845 1.00 52.19 121 GLY A O 1
ATOM 910 N N . VAL A 1 130 ? 14.116 -2.828 -1.805 1.00 50.37 122 VAL A N 1
ATOM 911 C CA . VAL A 1 130 ? 13.511 -3.480 -0.651 1.00 47.87 122 VAL A CA 1
ATOM 912 C C . VAL A 1 130 ? 12.006 -3.570 -0.859 1.00 43.34 122 VAL A C 1
ATOM 913 O O . VAL A 1 130 ? 11.387 -2.613 -1.319 1.00 39.87 122 VAL A O 1
ATOM 917 N N . ASP A 1 131 ? 11.406 -4.691 -0.447 1.00 44.53 123 ASP A N 1
ATOM 918 C CA . ASP A 1 131 ? 9.959 -4.846 -0.530 1.00 41.46 123 ASP A CA 1
ATOM 919 C C . ASP A 1 131 ? 9.261 -3.667 0.146 1.00 43.91 123 ASP A C 1
ATOM 920 O O . ASP A 1 131 ? 9.643 -3.243 1.239 1.00 41.70 123 ASP A O 1
ATOM 925 N N . GLU A 1 132 ? 8.267 -3.111 -0.552 1.00 43.09 124 GLU A N 1
ATOM 926 C CA . GLU A 1 132 ? 7.617 -1.881 -0.128 1.00 42.32 124 GLU A CA 1
ATOM 927 C C . GLU A 1 132 ? 6.922 -2.050 1.218 1.00 45.70 124 GLU A C 1
ATOM 928 O O . GLU A 1 132 ? 6.828 -1.095 1.992 1.00 43.91 124 GLU A O 1
ATOM 934 N N . ARG A 1 133 ? 6.382 -3.239 1.487 1.00 44.35 125 ARG A N 1
ATOM 935 C CA . ARG A 1 133 ? 5.654 -3.447 2.730 1.00 45.05 125 ARG A CA 1
ATOM 936 C C . ARG A 1 133 ? 6.586 -3.363 3.929 1.00 45.93 125 ARG A C 1
ATOM 937 O O . ARG A 1 133 ? 6.199 -2.818 4.970 1.00 43.12 125 ARG A O 1
ATOM 945 N N . LEU A 1 134 ? 7.835 -3.825 3.767 1.00 45.34 126 LEU A N 1
ATOM 946 C CA . LEU A 1 134 ? 8.831 -3.680 4.815 1.00 42.39 126 LEU A CA 1
ATOM 947 C C . LEU A 1 134 ? 9.081 -2.209 5.111 1.00 45.36 126 LEU A C 1
ATOM 948 O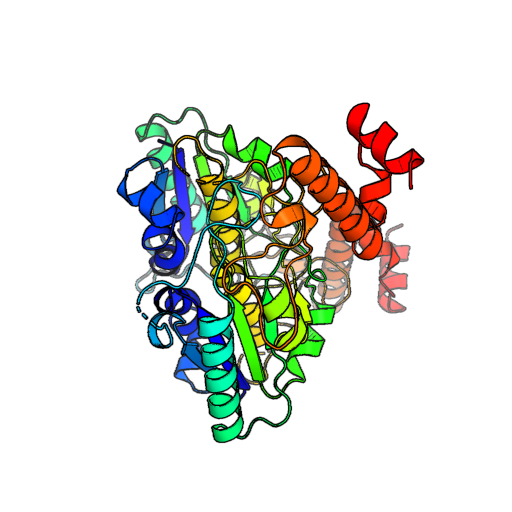 O . LEU A 1 134 ? 9.094 -1.785 6.273 1.00 42.79 126 LEU A O 1
ATOM 953 N N . ILE A 1 135 ? 9.243 -1.404 4.065 1.00 43.75 127 ILE A N 1
ATOM 954 C CA . ILE A 1 135 ? 9.420 0.026 4.276 1.00 44.39 127 ILE A CA 1
ATOM 955 C C . ILE A 1 135 ? 8.217 0.605 5.011 1.00 43.38 127 ILE A C 1
ATOM 956 O O . ILE A 1 135 ? 8.370 1.319 6.001 1.00 45.66 127 ILE A O 1
ATOM 961 N N . GLN A 1 136 ? 7.004 0.301 4.528 1.00 41.23 128 GLN A N 1
ATOM 962 C CA . GLN A 1 136 ? 5.776 0.829 5.110 1.00 44.08 128 GLN A CA 1
ATOM 963 C C . GLN A 1 136 ? 5.688 0.558 6.622 1.00 44.56 128 GLN A C 1
ATOM 964 O O . GLN A 1 136 ? 5.226 1.414 7.373 1.00 44.85 128 GLN A O 1
ATOM 970 N N . HIS A 1 137 ? 6.091 -0.632 7.076 1.00 41.99 129 HIS A N 1
ATOM 971 C CA . HIS A 1 137 ? 5.875 -1.027 8.465 1.00 46.87 129 HIS A CA 1
ATOM 972 C C . HIS A 1 137 ? 7.063 -0.771 9.392 1.00 46.09 129 HIS A C 1
ATOM 973 O O . HIS A 1 137 ? 6.836 -0.484 10.564 1.00 45.90 129 HIS A O 1
ATOM 980 N N . TYR A 1 138 ? 8.306 -0.743 8.880 1.00 45.55 130 TYR A N 1
ATOM 981 C CA . TYR A 1 138 ? 9.518 -0.763 9.702 1.00 44.87 130 TYR A CA 1
ATOM 982 C C . TYR A 1 138 ? 10.390 0.465 9.611 1.00 44.93 130 TYR A C 1
ATOM 983 O O . TYR A 1 138 ? 11.370 0.556 10.362 1.00 47.12 130 TYR A O 1
ATOM 992 N N . VAL A 1 139 ? 10.107 1.381 8.702 1.00 43.82 131 VAL A N 1
ATOM 993 C CA . VAL A 1 139 ? 10.987 2.495 8.428 1.00 43.93 131 VAL A CA 1
ATOM 994 C C . VAL A 1 139 ? 10.309 3.748 8.922 1.00 44.48 131 VAL A C 1
ATOM 995 O O . VAL A 1 139 ? 9.138 3.974 8.617 1.00 47.25 131 VAL A O 1
ATOM 999 N N . ASP A 1 140 ? 11.040 4.570 9.669 1.00 44.35 132 ASP A N 1
ATOM 1000 C CA . ASP A 1 140 ? 10.475 5.851 10.071 1.00 44.09 132 ASP A CA 1
ATOM 1001 C C . ASP A 1 140 ? 10.813 6.960 9.091 1.00 42.47 132 ASP A C 1
ATOM 1002 O O . ASP A 1 140 ? 10.014 7.874 8.893 1.00 44.31 132 ASP A O 1
ATOM 1007 N N . GLN A 1 141 ? 12.001 6.933 8.500 1.00 43.71 133 GLN A N 1
ATOM 1008 C CA . GLN A 1 141 ? 12.429 8.044 7.666 1.00 44.48 133 GLN A CA 1
ATOM 1009 C C . GLN A 1 141 ? 13.217 7.548 6.465 1.00 41.89 133 GLN A C 1
ATOM 1010 O O . GLN A 1 141 ? 13.947 6.559 6.534 1.00 42.88 133 GLN A O 1
ATOM 1016 N N . GLU A 1 142 ? 13.069 8.249 5.357 1.00 45.22 134 GLU A N 1
ATOM 1017 C CA . GLU A 1 142 ? 13.813 7.931 4.150 1.00 44.40 134 GLU A CA 1
ATOM 1018 C C . GLU A 1 142 ? 14.675 9.128 3.794 1.00 42.60 134 GLU A C 1
ATOM 1019 O O . GLU A 1 142 ? 14.186 10.261 3.751 1.00 40.60 134 GLU A O 1
ATOM 1025 N N . TRP A 1 143 ? 15.957 8.882 3.556 1.00 41.91 135 TRP A N 1
ATOM 1026 C CA . TRP A 1 143 ? 16.882 9.958 3.250 1.00 46.44 135 TRP A CA 1
ATOM 1027 C C . TRP A 1 143 ? 17.667 9.610 1.999 1.00 45.24 135 TRP A C 1
ATOM 1028 O O . TRP A 1 143 ? 18.066 8.463 1.809 1.00 43.05 135 TRP A O 1
ATOM 1039 N N . SER A 1 144 ? 17.862 10.609 1.146 1.00 43.44 136 SER A N 1
ATOM 1040 C CA . SER A 1 144 ? 18.727 10.495 -0.013 1.00 44.69 136 SER A CA 1
ATOM 1041 C C . SER A 1 144 ? 19.941 11.387 0.158 1.00 41.97 136 SER A C 1
ATOM 1042 O O . SER A 1 144 ? 19.825 12.521 0.622 1.00 42.63 136 SER A O 1
ATOM 1045 N N . ILE A 1 145 ? 21.104 10.894 -0.266 1.00 42.09 137 ILE A N 1
ATOM 1046 C CA . ILE A 1 145 ? 22.289 11.737 -0.262 1.00 41.39 137 ILE A CA 1
ATOM 1047 C C . ILE A 1 145 ? 22.447 12.519 -1.557 1.00 44.81 137 ILE A C 1
ATOM 1048 O O . ILE A 1 145 ? 23.405 13.299 -1.674 1.00 45.39 137 ILE A O 1
ATOM 1053 N N . GLY A 1 146 ? 21.542 12.353 -2.523 1.00 42.98 138 GLY A N 1
ATOM 1054 C CA . GLY A 1 146 ? 21.652 13.090 -3.766 1.00 45.26 138 GLY A CA 1
ATOM 1055 C C . GLY A 1 146 ? 20.921 12.419 -4.910 1.00 48.12 138 GLY A C 1
ATOM 1056 O O . GLY A 1 146 ? 20.620 11.224 -4.900 1.00 48.20 138 GLY A O 1
ATOM 1057 N N . ASP A 1 147 ? 20.705 13.205 -5.962 1.00 48.56 139 ASP A N 1
ATOM 1058 C CA . ASP A 1 147 ? 19.968 12.783 -7.151 1.00 52.57 139 ASP A CA 1
ATOM 1059 C C . ASP A 1 147 ? 20.847 11.952 -8.095 1.00 51.59 139 ASP A C 1
ATOM 1060 O O . ASP A 1 147 ? 21.111 12.320 -9.233 1.00 48.75 139 ASP A O 1
ATOM 1065 N N . TYR A 1 148 ? 21.291 10.799 -7.591 1.00 50.26 140 TYR A N 1
ATOM 1066 C CA . TYR A 1 148 ? 22.058 9.838 -8.374 1.00 50.13 140 TYR A CA 1
ATOM 1067 C C . TYR A 1 148 ? 21.800 8.467 -7.778 1.00 49.08 140 TYR A C 1
ATOM 1068 O O . TYR A 1 148 ? 21.294 8.358 -6.660 1.00 50.13 140 TYR A O 1
ATOM 1077 N N . VAL A 1 149 ? 22.116 7.414 -8.525 1.00 47.10 141 VAL A N 1
ATOM 1078 C CA . VAL A 1 149 ? 21.781 6.063 -8.093 1.00 52.38 141 VAL A CA 1
ATOM 1079 C C . VAL A 1 149 ? 23.062 5.300 -7.804 1.00 52.39 141 VAL A C 1
ATOM 1080 O O . VAL A 1 149 ? 23.949 5.197 -8.659 1.00 51.76 141 VAL A O 1
ATOM 1084 N N . LEU A 1 150 ? 23.173 4.778 -6.597 1.00 48.59 142 LEU A N 1
ATOM 1085 C CA . LEU A 1 150 ? 24.308 3.943 -6.259 1.00 49.61 142 LEU A CA 1
ATOM 1086 C C . LEU A 1 150 ? 23.901 2.480 -6.282 1.00 50.39 142 LEU A C 1
ATOM 1087 O O . LEU A 1 150 ? 22.715 2.143 -6.255 1.00 50.01 142 LEU A O 1
ATOM 1092 N N . SER A 1 151 ? 24.905 1.606 -6.315 1.00 49.08 143 SER A N 1
ATOM 1093 C CA . SER A 1 151 ? 24.632 0.173 -6.338 1.00 51.74 143 SER A CA 1
ATOM 1094 C C . SER A 1 151 ? 24.209 -0.372 -4.984 1.00 51.47 143 SER A C 1
ATOM 1095 O O . SER A 1 151 ? 23.779 -1.529 -4.917 1.00 51.63 143 SER A O 1
ATOM 1098 N N . GLY A 1 152 ? 24.282 0.417 -3.918 1.00 48.37 144 GLY A N 1
ATOM 1099 C CA . GLY A 1 152 ? 23.911 -0.105 -2.615 1.00 48.14 144 GLY A CA 1
ATOM 1100 C C . GLY A 1 152 ? 23.740 1.014 -1.617 1.00 48.09 144 GLY A C 1
ATOM 1101 O O . GLY A 1 152 ? 24.250 2.121 -1.799 1.00 47.25 144 GLY A O 1
ATOM 1102 N N . GLY A 1 153 ? 23.002 0.716 -0.567 1.00 45.76 145 GLY A N 1
ATOM 1103 C CA . GLY A 1 153 ? 22.841 1.731 0.446 1.00 44.93 145 GLY A CA 1
ATOM 1104 C C . GLY A 1 153 ? 23.956 1.873 1.470 1.00 46.89 145 GLY A C 1
ATOM 1105 O O . GLY A 1 153 ? 23.808 2.710 2.362 1.00 44.98 145 GLY A O 1
ATOM 1106 N N . GLU A 1 154 ? 25.067 1.119 1.380 1.00 44.60 146 GLU A N 1
ATOM 1107 C CA . GLU A 1 154 ? 26.113 1.218 2.413 1.00 47.42 146 GLU A CA 1
ATOM 1108 C C . GLU A 1 154 ? 26.852 2.554 2.357 1.00 47.53 146 GLU A C 1
ATOM 1109 O O . GLU A 1 154 ? 27.103 3.174 3.402 1.00 47.68 146 GLU A O 1
ATOM 1115 N N . LEU A 1 155 ? 27.253 2.994 1.157 1.00 45.26 147 LEU A N 1
ATOM 1116 C CA . LEU A 1 155 ? 27.922 4.291 1.053 1.00 46.68 147 LEU A CA 1
ATOM 1117 C C . LEU A 1 155 ? 27.013 5.433 1.495 1.00 44.99 147 LEU A C 1
ATOM 1118 O O . LEU A 1 155 ? 27.508 6.339 2.186 1.00 45.50 147 LEU A O 1
ATOM 1123 N N . PRO A 1 156 ? 25.734 5.494 1.099 1.00 45.08 148 PRO A N 1
ATOM 1124 C CA . PRO A 1 156 ? 24.858 6.532 1.661 1.00 43.90 148 PRO A CA 1
ATOM 1125 C C . PRO A 1 156 ? 24.784 6.491 3.176 1.00 46.02 148 PRO A C 1
ATOM 1126 O O . PRO A 1 156 ? 24.864 7.549 3.827 1.00 43.54 148 PRO A O 1
ATOM 1130 N N . ALA A 1 157 ? 24.647 5.291 3.756 1.00 45.40 149 ALA A N 1
ATOM 1131 C CA . ALA A 1 157 ? 24.680 5.154 5.206 1.00 43.61 149 ALA A CA 1
ATOM 1132 C C . ALA A 1 157 ? 25.962 5.752 5.771 1.00 46.53 149 ALA A C 1
ATOM 1133 O O . ALA A 1 157 ? 25.931 6.517 6.743 1.00 48.49 149 ALA A O 1
ATOM 1135 N N . MET A 1 158 ? 27.099 5.446 5.148 1.00 45.44 150 MET A N 1
ATOM 1136 C CA . MET A 1 158 ? 28.365 5.953 5.658 1.00 47.68 150 MET A CA 1
ATOM 1137 C C . MET A 1 158 ? 28.448 7.466 5.535 1.00 47.42 150 MET A C 1
ATOM 1138 O O . MET A 1 158 ? 28.964 8.137 6.440 1.00 48.33 150 MET A O 1
ATOM 1143 N N . VAL A 1 159 ? 27.943 8.022 4.430 1.00 46.63 151 VAL A N 1
ATOM 1144 C CA . VAL A 1 159 ? 27.887 9.475 4.275 1.00 47.28 151 VAL A CA 1
ATOM 1145 C C . VAL A 1 159 ? 27.054 10.092 5.393 1.00 44.96 151 VAL A C 1
ATOM 1146 O O . VAL A 1 159 ? 27.442 11.085 6.016 1.00 46.36 151 VAL A O 1
ATOM 1150 N N . LEU A 1 160 ? 25.892 9.512 5.659 1.00 45.30 152 LEU A N 1
ATOM 1151 C CA . LEU A 1 160 ? 25.033 10.037 6.711 1.00 45.83 152 LEU A CA 1
ATOM 1152 C C . LEU A 1 160 ? 25.728 9.937 8.058 1.00 48.04 152 LEU A C 1
ATOM 1153 O O . LEU A 1 160 ? 25.864 10.932 8.783 1.00 46.60 152 LEU A O 1
ATOM 1158 N N . LEU A 1 161 ? 26.258 8.754 8.362 1.00 48.49 153 LEU A N 1
ATOM 1159 C CA . LEU A 1 161 ? 26.921 8.545 9.641 1.00 47.54 153 LEU A CA 1
ATOM 1160 C C . LEU A 1 161 ? 28.107 9.493 9.791 1.00 49.26 153 LEU A C 1
ATOM 1161 O O . LEU A 1 161 ? 28.228 10.196 10.795 1.00 52.46 153 LEU A O 1
ATOM 1166 N N . ASP A 1 162 ? 28.953 9.586 8.764 1.00 48.99 154 ASP A N 1
ATOM 1167 C CA . ASP A 1 162 ? 30.110 10.470 8.851 1.00 50.18 154 ASP A CA 1
ATOM 1168 C C . ASP A 1 162 ? 29.697 11.922 9.080 1.00 52.75 154 ASP A C 1
ATOM 1169 O O . ASP A 1 162 ? 30.313 12.624 9.895 1.00 51.97 154 ASP A O 1
ATOM 1174 N N . SER A 1 163 ? 28.665 12.398 8.355 1.00 50.32 155 SER A N 1
ATOM 1175 C CA . SER A 1 163 ? 28.243 13.790 8.494 1.00 49.99 155 SER A CA 1
ATOM 1176 C C . SER A 1 163 ? 27.764 14.090 9.915 1.00 51.52 155 SER A C 1
ATOM 1177 O O . SER A 1 163 ? 27.844 15.237 10.365 1.00 51.79 155 SER A O 1
ATOM 1180 N N . ILE A 1 164 ? 27.230 13.086 10.615 1.00 49.82 156 ILE A N 1
ATOM 1181 C CA . ILE A 1 164 ? 26.766 13.283 11.983 1.00 53.89 156 ILE A CA 1
ATOM 1182 C C . ILE A 1 164 ? 27.929 13.203 12.972 1.00 58.40 156 ILE A C 1
ATOM 1183 O O . ILE A 1 164 ? 28.091 14.058 13.850 1.00 55.09 156 ILE A O 1
ATOM 1188 N N . ILE A 1 165 ? 28.768 12.182 12.823 1.00 55.37 157 ILE A N 1
ATOM 1189 C CA . ILE A 1 165 ? 29.788 11.895 13.820 1.00 57.58 157 ILE A CA 1
ATOM 1190 C C . ILE A 1 165 ? 30.708 13.094 14.009 1.00 63.40 157 ILE A C 1
ATOM 1191 O O . ILE A 1 165 ? 31.084 13.435 15.139 1.00 65.73 157 ILE A O 1
ATOM 1196 N N . ARG A 1 166 ? 31.025 13.791 12.920 1.00 60.55 158 ARG A N 1
ATOM 1197 C CA . ARG A 1 166 ? 31.976 14.889 12.983 1.00 61.22 158 ARG A CA 1
ATOM 1198 C C . ARG A 1 166 ? 31.413 16.134 13.666 1.00 62.88 158 ARG A C 1
ATOM 1199 O O . ARG A 1 166 ? 32.164 17.086 13.898 1.00 63.95 158 ARG A O 1
ATOM 1207 N N . ARG A 1 167 ? 30.121 16.178 13.968 1.00 61.77 159 ARG A N 1
ATOM 1208 C CA . ARG A 1 167 ? 29.568 17.312 14.691 1.00 62.62 159 ARG A CA 1
ATOM 1209 C C . ARG A 1 167 ? 29.210 16.965 16.124 1.00 64.66 159 ARG A C 1
ATOM 1210 O O . ARG A 1 167 ? 28.672 17.810 16.838 1.00 67.19 159 ARG A O 1
ATOM 1218 N N . LEU A 1 168 ? 29.500 15.761 16.554 1.00 67.29 160 LEU A N 1
ATOM 1219 C CA . LEU A 1 168 ? 29.231 15.377 17.917 1.00 72.81 160 LEU A CA 1
ATOM 1220 C C . LEU A 1 168 ? 30.290 15.977 18.831 1.00 77.51 160 LEU A C 1
ATOM 1221 O O . LEU A 1 168 ? 31.454 16.104 18.442 1.00 78.94 160 LEU A O 1
ATOM 1226 N N . PRO A 1 169 ? 29.897 16.353 20.043 1.00 83.53 161 PRO A N 1
ATOM 1227 C CA . PRO A 1 169 ? 30.856 16.888 21.013 1.00 88.33 161 PRO A CA 1
ATOM 1228 C C . PRO A 1 169 ? 32.061 15.982 21.228 1.00 93.61 161 PRO A C 1
ATOM 1229 O O . PRO A 1 169 ? 31.956 14.756 21.230 1.00 92.70 161 PRO A O 1
ATOM 1233 N N . ASN A 1 170 ? 33.223 16.615 21.371 1.00 107.34 162 ASN A N 1
ATOM 1234 C CA . ASN A 1 170 ? 34.515 15.992 21.649 1.00 110.33 162 ASN A CA 1
ATOM 1235 C C . ASN A 1 170 ? 35.041 15.196 20.467 1.00 110.29 162 ASN A C 1
ATOM 1236 O O . ASN A 1 170 ? 36.038 14.472 20.607 1.00 111.44 162 ASN A O 1
ATOM 1241 N N . VAL A 1 171 ? 34.396 15.316 19.311 1.00 97.33 163 VAL A N 1
ATOM 1242 C CA . VAL A 1 171 ? 34.875 14.774 18.054 1.00 89.88 163 VAL A CA 1
ATOM 1243 C C . VAL A 1 171 ? 35.466 15.952 17.286 1.00 90.97 163 VAL A C 1
ATOM 1244 O O . VAL A 1 171 ? 36.574 15.879 16.766 1.00 90.83 163 VAL A O 1
ATOM 1248 N N . ALA A 1 178 ? 34.813 23.023 13.103 1.00 107.44 170 ALA A N 1
ATOM 1249 C CA . ALA A 1 178 ? 33.566 22.830 12.365 1.00 105.13 170 ALA A CA 1
ATOM 1250 C C . ALA A 1 178 ? 32.710 24.102 12.336 1.00 103.93 170 ALA A C 1
ATOM 1251 O O . ALA A 1 178 ? 31.663 24.130 11.681 1.00 101.14 170 ALA A O 1
ATOM 1253 N N . ILE A 1 179 ? 33.150 25.142 13.058 1.00 99.11 171 ILE A N 1
ATOM 1254 C CA . ILE A 1 179 ? 32.432 26.416 13.054 1.00 98.26 171 ILE A CA 1
ATOM 1255 C C . ILE A 1 179 ? 32.440 27.048 11.668 1.00 97.85 171 ILE A C 1
ATOM 1256 O O . ILE A 1 179 ? 31.506 27.774 11.306 1.00 99.18 171 ILE A O 1
ATOM 1258 N N . GLN A 1 180 ? 33.485 26.802 10.875 1.00 95.24 172 GLN A N 1
ATOM 1259 C CA . GLN A 1 180 ? 33.609 27.374 9.539 1.00 91.65 172 GLN A CA 1
ATOM 1260 C C . GLN A 1 180 ? 33.029 26.482 8.440 1.00 89.67 172 GLN A C 1
ATOM 1261 O O . GLN A 1 180 ? 33.293 26.738 7.260 1.00 88.13 172 GLN A O 1
ATOM 1263 N N . ASP A 1 181 ? 32.211 25.483 8.781 1.00 89.81 173 ASP A N 1
ATOM 1264 C CA . ASP A 1 181 ? 31.725 24.564 7.757 1.00 85.70 173 ASP A CA 1
ATOM 1265 C C . ASP A 1 181 ? 30.939 25.317 6.690 1.00 82.73 173 ASP A C 1
ATOM 1266 O O . ASP A 1 181 ? 30.134 26.199 7.000 1.00 83.76 173 ASP A O 1
ATOM 1271 N N . SER A 1 182 ? 31.128 24.924 5.429 1.00 79.02 174 SER A N 1
ATOM 1272 C CA . SER A 1 182 ? 30.191 25.334 4.391 1.00 77.22 174 SER A CA 1
ATOM 1273 C C . SER A 1 182 ? 28.773 24.977 4.820 1.00 75.75 174 SER A C 1
ATOM 1274 O O . SER A 1 182 ? 28.549 23.938 5.447 1.00 74.80 174 SER A O 1
ATOM 1277 N N . PHE A 1 183 ? 27.818 25.845 4.457 1.00 74.77 175 PHE A N 1
ATOM 1278 C CA . PHE A 1 183 ? 26.383 25.687 4.709 1.00 75.41 175 PHE A CA 1
ATOM 1279 C C . PHE A 1 183 ? 25.973 25.876 6.170 1.00 78.87 175 PHE A C 1
ATOM 1280 O O . PHE A 1 183 ? 24.787 26.085 6.443 1.00 76.72 175 PHE A O 1
ATOM 1288 N N . VAL A 1 184 ? 26.929 25.865 7.110 1.00 83.90 176 VAL A N 1
ATOM 1289 C CA . VAL A 1 184 ? 26.567 26.050 8.518 1.00 83.58 176 VAL A CA 1
ATOM 1290 C C . VAL A 1 184 ? 25.863 27.388 8.703 1.00 82.08 176 VAL A C 1
ATOM 1291 O O . VAL A 1 184 ? 24.841 27.479 9.389 1.00 83.24 176 VAL A O 1
ATOM 1293 N N . ASP A 1 185 ? 26.366 28.432 8.051 1.00 80.55 177 ASP A N 1
ATOM 1294 C CA . ASP A 1 185 ? 25.752 29.752 8.053 1.00 80.52 177 ASP A CA 1
ATOM 1295 C C . ASP A 1 185 ? 25.056 30.085 6.741 1.00 80.03 177 ASP A C 1
ATOM 1296 O O . ASP A 1 185 ? 24.770 31.260 6.483 1.00 79.77 177 ASP A O 1
ATOM 1301 N N . GLY A 1 186 ? 24.806 29.098 5.891 1.00 78.46 178 GLY A N 1
ATOM 1302 C CA . GLY A 1 186 ? 24.190 29.374 4.615 1.00 77.83 178 GLY A CA 1
ATOM 1303 C C . GLY A 1 186 ? 25.135 29.849 3.531 1.00 79.07 178 GLY A C 1
ATOM 1304 O O . GLY A 1 186 ? 24.683 30.093 2.406 1.00 78.75 178 GLY A O 1
ATOM 1305 N N . LEU A 1 187 ? 26.420 30.018 3.830 1.00 79.63 179 LEU A N 1
ATOM 1306 C CA . LEU A 1 187 ? 27.410 30.411 2.839 1.00 78.22 179 LEU A CA 1
ATOM 1307 C C . LEU A 1 187 ? 28.467 29.322 2.703 1.00 75.49 179 LEU A C 1
ATOM 1308 O O . LEU A 1 187 ? 28.613 28.459 3.571 1.00 75.30 179 LEU A O 1
ATOM 1313 N N . LEU A 1 188 ? 29.197 29.364 1.594 1.00 76.13 180 LEU A N 1
ATOM 1314 C CA . LEU A 1 188 ? 30.290 28.432 1.362 1.00 75.63 180 LEU A CA 1
ATOM 1315 C C . LEU A 1 188 ? 31.538 28.881 2.119 1.00 76.99 180 LEU A C 1
ATOM 1316 O O . LEU A 1 188 ? 31.688 30.055 2.462 1.00 77.69 180 LEU A O 1
ATOM 1321 N N . ASP A 1 189 ? 32.428 27.928 2.406 1.00 75.22 181 ASP A N 1
ATOM 1322 C CA . ASP A 1 189 ? 33.669 28.286 3.075 1.00 78.00 181 ASP A CA 1
ATOM 1323 C C . ASP A 1 189 ? 34.591 29.013 2.101 1.00 79.58 181 ASP A C 1
ATOM 1324 O O . ASP A 1 189 ? 34.517 28.846 0.881 1.00 78.42 181 ASP A O 1
ATOM 1329 N N . CYS A 1 190 ? 35.484 29.810 2.662 1.00 80.12 182 CYS A N 1
ATOM 1330 C CA . CYS A 1 190 ? 36.363 30.653 1.875 1.00 82.88 182 CYS A CA 1
ATOM 1331 C C . CYS A 1 190 ? 37.611 29.882 1.476 1.00 81.23 182 CYS A C 1
ATOM 1332 O O . CYS A 1 190 ? 37.939 28.860 2.088 1.00 81.04 182 CYS A O 1
ATOM 1335 N N . PRO A 1 191 ? 38.340 30.347 0.459 1.00 83.82 183 PRO A N 1
ATOM 1336 C CA . PRO A 1 191 ? 39.534 29.611 0.026 1.00 86.12 183 PRO A CA 1
ATOM 1337 C C . PRO A 1 191 ? 40.559 29.540 1.146 1.00 85.99 183 PRO A C 1
ATOM 1338 O O . PRO A 1 191 ? 40.727 30.484 1.915 1.00 86.46 183 PRO A O 1
ATOM 1342 N N . GLN A 1 192 ? 41.244 28.405 1.233 1.00 88.05 184 GLN A N 1
ATOM 1343 C CA . GLN A 1 192 ? 42.234 28.165 2.272 1.00 89.60 184 GLN A CA 1
ATOM 1344 C C . GLN A 1 192 ? 43.645 28.169 1.693 1.00 93.41 184 GLN A C 1
ATOM 1345 O O . GLN A 1 192 ? 43.875 27.714 0.566 1.00 90.72 184 GLN A O 1
ATOM 1351 N N . TYR A 1 193 ? 44.598 28.648 2.499 1.00 95.79 185 TYR A N 1
ATOM 1352 C CA . TYR A 1 193 ? 45.992 28.763 2.088 1.00 100.21 185 TYR A CA 1
ATOM 1353 C C . TYR A 1 193 ? 46.886 28.280 3.224 1.00 104.63 185 TYR A C 1
ATOM 1354 O O . TYR A 1 193 ? 46.613 28.537 4.400 1.00 104.33 185 TYR A O 1
ATOM 1363 N N . THR A 1 194 ? 47.960 27.581 2.866 1.00 114.36 186 THR A N 1
ATOM 1364 C CA . THR A 1 194 ? 48.971 27.172 3.830 1.00 113.90 186 THR A CA 1
ATOM 1365 C C . THR A 1 194 ? 50.324 27.155 3.130 1.00 114.14 186 THR A C 1
ATOM 1366 O O . THR A 1 194 ? 50.427 27.437 1.931 1.00 114.50 186 THR A O 1
ATOM 1370 N N . LYS A 1 195 ? 51.365 26.829 3.893 1.00 111.91 187 LYS A N 1
ATOM 1371 C CA . LYS A 1 195 ? 52.728 26.894 3.384 1.00 107.88 187 LYS A CA 1
ATOM 1372 C C . LYS A 1 195 ? 52.848 26.067 2.103 1.00 107.91 187 LYS A C 1
ATOM 1373 O O . LYS A 1 195 ? 52.208 25.011 1.987 1.00 108.23 187 LYS A O 1
ATOM 1375 N N . PRO A 1 196 ? 53.656 26.507 1.115 1.00 105.68 188 PRO A N 1
ATOM 1376 C CA . PRO A 1 196 ? 54.642 27.589 1.214 1.00 105.15 188 PRO A CA 1
ATOM 1377 C C 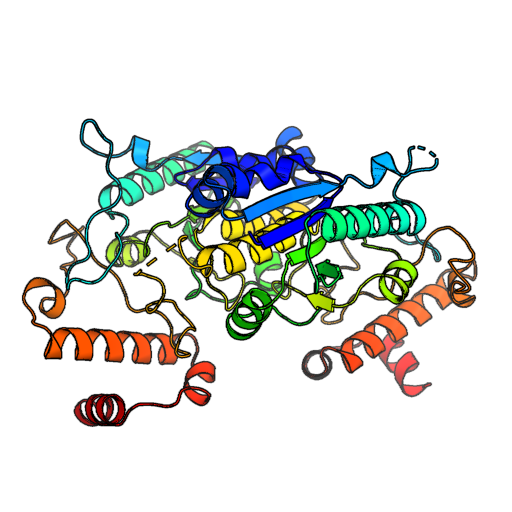. PRO A 1 196 ? 54.094 28.985 0.938 1.00 106.14 188 PRO A C 1
ATOM 1378 O O . PRO A 1 196 ? 52.967 29.135 0.467 1.00 107.15 188 PRO A O 1
ATOM 1382 N N . ASP A 1 197 ? 54.910 29.993 1.256 1.00 105.07 189 ASP A N 1
ATOM 1383 C CA . ASP A 1 197 ? 54.519 31.381 1.030 1.00 104.74 189 ASP A CA 1
ATOM 1384 C C . ASP A 1 197 ? 54.166 31.628 -0.432 1.00 106.13 189 ASP A C 1
ATOM 1385 O O . ASP A 1 197 ? 53.210 32.352 -0.732 1.00 107.52 189 ASP A O 1
ATOM 1387 N N . GLN A 1 198 ? 54.919 31.028 -1.355 1.00 105.90 190 GLN A N 1
ATOM 1388 C CA . GLN A 1 198 ? 54.684 31.162 -2.787 1.00 108.54 190 GLN A CA 1
ATOM 1389 C C . GLN A 1 198 ? 54.616 29.777 -3.403 1.00 110.29 190 GLN A C 1
ATOM 1390 O O . GLN A 1 198 ? 55.507 28.951 -3.176 1.00 109.28 190 GLN A O 1
ATOM 1396 N N . PHE A 1 199 ? 53.569 29.527 -4.189 1.00 110.68 191 PHE A N 1
ATOM 1397 C CA . PHE A 1 199 ? 53.399 28.247 -4.867 1.00 109.37 191 PHE A CA 1
ATOM 1398 C C . PHE A 1 199 ? 53.258 28.492 -6.366 1.00 111.57 191 PHE A C 1
ATOM 1399 O O . PHE A 1 199 ? 52.276 29.096 -6.811 1.00 111.96 191 PHE A O 1
ATOM 1407 N N . GLU A 1 200 ? 54.251 28.038 -7.131 1.00 113.33 192 GLU A N 1
ATOM 1408 C CA . GLU A 1 200 ? 54.224 28.077 -8.592 1.00 114.01 192 GLU A CA 1
ATOM 1409 C C . GLU A 1 200 ? 53.793 29.450 -9.100 1.00 117.40 192 GLU A C 1
ATOM 1410 O O . GLU A 1 200 ? 52.920 29.583 -9.962 1.00 116.81 192 GLU A O 1
ATOM 1416 N N . GLY A 1 201 ? 54.405 30.486 -8.532 1.00 125.68 193 GLY A N 1
ATOM 1417 C CA . GLY A 1 201 ? 54.119 31.846 -8.920 1.00 128.25 193 GLY A CA 1
ATOM 1418 C C . GLY A 1 201 ? 52.926 32.480 -8.243 1.00 126.78 193 GLY A C 1
ATOM 1419 O O . GLY A 1 201 ? 52.716 33.688 -8.408 1.00 130.78 193 GLY A O 1
ATOM 1420 N N . LEU A 1 202 ? 52.134 31.724 -7.490 1.00 118.64 194 LEU A N 1
ATOM 1421 C CA . LEU A 1 202 ? 50.952 32.265 -6.831 1.00 116.78 194 LEU A CA 1
ATOM 1422 C C . LEU A 1 202 ? 51.251 32.519 -5.361 1.00 115.79 194 LEU A C 1
ATOM 1423 O O . LEU A 1 202 ? 51.723 31.623 -4.655 1.00 112.45 194 LEU A O 1
ATOM 1428 N N . ASP A 1 203 ? 51.000 33.745 -4.914 1.00 117.97 195 ASP A N 1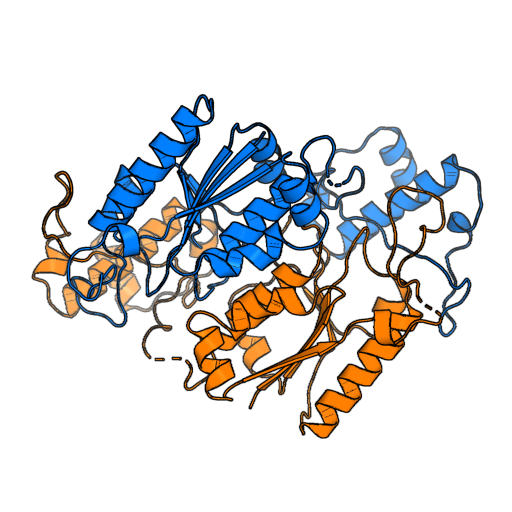
ATOM 1429 C CA . ASP A 1 203 ? 51.214 34.124 -3.525 1.00 117.02 195 ASP A CA 1
ATOM 1430 C C . ASP A 1 203 ? 49.897 34.138 -2.754 1.00 114.32 195 ASP A C 1
ATOM 1431 O O . ASP A 1 203 ? 48.811 34.241 -3.329 1.00 115.78 195 ASP A O 1
ATOM 1436 N N . VAL A 1 204 ? 50.014 33.996 -1.436 1.00 111.44 196 VAL A N 1
ATOM 1437 C CA . VAL A 1 204 ? 48.892 34.250 -0.526 1.00 111.59 196 VAL A CA 1
ATOM 1438 C C . VAL A 1 204 ? 48.498 35.718 -0.594 1.00 114.70 196 VAL A C 1
ATOM 1439 O O . VAL A 1 204 ? 49.386 36.594 -0.627 1.00 116.28 196 VAL A O 1
ATOM 1443 N N . PRO A 1 205 ? 47.212 36.057 -0.631 1.00 115.18 197 PRO A N 1
ATOM 1444 C CA . PRO A 1 205 ? 46.815 37.449 -0.382 1.00 118.55 197 PRO A CA 1
ATOM 1445 C C . PRO A 1 205 ? 47.420 37.946 0.926 1.00 121.43 197 PRO A C 1
ATOM 1446 O O . PRO A 1 205 ? 47.347 37.272 1.959 1.00 121.87 197 PRO A O 1
ATOM 1450 N N . GLU A 1 206 ? 48.009 39.149 0.875 1.00 123.70 198 GLU A N 1
ATOM 1451 C CA . GLU A 1 206 ? 48.770 39.690 2.006 1.00 126.39 198 GLU A CA 1
ATOM 1452 C C . GLU A 1 206 ? 47.929 39.892 3.262 1.00 128.33 198 GLU A C 1
ATOM 1453 O O . GLU A 1 206 ? 48.448 39.754 4.378 1.00 129.35 198 GLU A O 1
ATOM 1459 N N . ILE A 1 207 ? 46.643 40.223 3.105 1.00 126.93 199 ILE A N 1
ATOM 1460 C CA . ILE A 1 207 ? 45.771 40.437 4.260 1.00 127.19 199 ILE A CA 1
ATOM 1461 C C . ILE A 1 207 ? 45.844 39.259 5.223 1.00 130.98 199 ILE A C 1
ATOM 1462 O O . ILE A 1 207 ? 45.884 39.436 6.446 1.00 131.20 199 ILE A O 1
ATOM 1464 N N . LEU A 1 208 ? 45.840 38.039 4.685 1.00 133.30 200 LEU A N 1
ATOM 1465 C CA . LEU A 1 208 ? 45.862 36.823 5.495 1.00 135.53 200 LEU A CA 1
ATOM 1466 C C . LEU A 1 208 ? 47.224 36.525 6.122 1.00 135.64 200 LEU A C 1
ATOM 1467 O O . LEU A 1 208 ? 47.273 35.806 7.129 1.00 130.82 200 LEU A O 1
ATOM 1469 N N . LYS A 1 209 ? 48.320 37.054 5.565 1.00 146.76 201 LYS A N 1
ATOM 1470 C CA . LYS A 1 209 ? 49.649 36.568 5.935 1.00 146.87 201 LYS A CA 1
ATOM 1471 C C . LYS A 1 209 ? 49.887 36.673 7.436 1.00 144.67 201 LYS A C 1
ATOM 1472 O O . LYS A 1 209 ? 50.176 35.672 8.101 1.00 146.55 201 LYS A O 1
ATOM 1474 N N . SER A 1 210 ? 49.767 37.874 7.994 1.00 132.49 202 SER A N 1
ATOM 1475 C CA . SER A 1 210 ? 49.983 37.994 9.439 1.00 126.76 202 SER A CA 1
ATOM 1476 C C . SER A 1 210 ? 49.350 39.257 10.010 1.00 126.90 202 SER A C 1
ATOM 1477 O O . SER A 1 210 ? 49.780 39.704 11.078 1.00 122.37 202 SER A O 1
ATOM 1479 N N . GLY A 1 211 ? 48.372 39.855 9.340 1.00 131.53 203 GLY A N 1
ATOM 1480 C CA . GLY A 1 211 ? 47.758 41.063 9.836 1.00 133.86 203 GLY A CA 1
ATOM 1481 C C . GLY A 1 211 ? 46.965 40.776 11.097 1.00 138.97 203 GLY A C 1
ATOM 1482 O O . GLY A 1 211 ? 47.010 39.687 11.670 1.00 134.52 203 GLY A O 1
ATOM 1483 N N . HIS A 1 212 ? 46.220 41.783 11.537 1.00 148.74 204 HIS A N 1
ATOM 1484 C CA . HIS A 1 212 ? 45.636 41.607 12.851 1.00 150.60 204 HIS A CA 1
ATOM 1485 C C . HIS A 1 212 ? 44.397 40.712 12.782 1.00 150.79 204 HIS A C 1
ATOM 1486 O O . HIS A 1 212 ? 43.851 40.431 11.710 1.00 151.34 204 HIS A O 1
ATOM 1493 N N . HIS A 1 213 ? 43.965 40.257 13.963 1.00 143.90 205 HIS A N 1
ATOM 1494 C CA . HIS A 1 213 ? 42.880 39.283 14.046 1.00 140.15 205 HIS A CA 1
ATOM 1495 C C . HIS A 1 213 ? 41.628 39.796 13.346 1.00 135.30 205 HIS A C 1
ATOM 1496 O O . HIS A 1 213 ? 40.924 39.034 12.675 1.00 129.52 205 HIS A O 1
ATOM 1498 N N . ALA A 1 214 ? 41.325 41.087 13.515 1.00 138.48 206 ALA A N 1
ATOM 1499 C CA . ALA A 1 214 ? 40.062 41.642 13.041 1.00 133.41 206 ALA A CA 1
ATOM 1500 C C . ALA A 1 214 ? 39.999 41.695 11.518 1.00 129.79 206 ALA A C 1
ATOM 1501 O O . ALA A 1 214 ? 39.004 41.273 10.920 1.00 122.83 206 ALA A O 1
ATOM 1503 N N . ASN A 1 215 ? 41.052 42.202 10.864 1.00 132.10 207 ASN A N 1
ATOM 1504 C CA . ASN A 1 215 ? 40.969 42.404 9.417 1.00 128.36 207 ASN A CA 1
ATOM 1505 C C . ASN A 1 215 ? 40.963 41.085 8.650 1.00 121.02 207 ASN A C 1
ATOM 1506 O O . ASN A 1 215 ? 40.375 41.008 7.563 1.00 115.45 207 ASN A O 1
ATOM 1508 N N . ILE A 1 216 ? 41.596 40.041 9.195 1.00 122.66 208 ILE A N 1
ATOM 1509 C CA . ILE A 1 216 ? 41.523 38.721 8.572 1.00 116.07 208 ILE A CA 1
ATOM 1510 C C . ILE A 1 216 ? 40.085 38.230 8.560 1.00 112.73 208 ILE A C 1
ATOM 1511 O O . ILE A 1 216 ? 39.605 37.690 7.558 1.00 109.87 208 ILE A O 1
ATOM 1513 N N . GLU A 1 217 ? 39.374 38.412 9.675 1.00 114.47 209 GLU A N 1
ATOM 1514 C CA . GLU A 1 217 ? 37.975 38.005 9.740 1.00 110.38 209 GLU A CA 1
ATOM 1515 C C . GLU A 1 217 ? 37.135 38.735 8.698 1.00 108.34 209 GLU A C 1
ATOM 1516 O O . GLU A 1 217 ? 36.269 38.130 8.056 1.00 103.42 209 GLU A O 1
ATOM 1518 N N . LYS A 1 218 ? 37.389 40.031 8.499 1.00 109.59 210 LYS A N 1
ATOM 1519 C CA . LYS A 1 218 ? 36.647 40.779 7.487 1.00 107.26 210 LYS A CA 1
ATOM 1520 C C . LYS A 1 218 ? 36.820 40.156 6.109 1.00 104.71 210 LYS A C 1
ATOM 1521 O O . LYS A 1 218 ? 35.840 39.931 5.390 1.00 101.49 210 LYS A O 1
ATOM 1523 N N . TRP A 1 219 ? 38.067 39.875 5.724 1.00 105.81 211 TRP A N 1
ATOM 1524 C CA . TRP A 1 219 ? 38.345 39.306 4.405 1.00 106.66 211 TRP A CA 1
ATOM 1525 C C . TRP A 1 219 ? 37.656 37.953 4.235 1.00 103.90 211 TRP A C 1
ATOM 1526 O O . TRP A 1 219 ? 37.155 37.630 3.150 1.00 102.75 211 TRP A O 1
ATOM 1537 N N . ARG A 1 220 ? 37.632 37.148 5.302 1.00 103.58 212 ARG A N 1
ATOM 1538 C CA . ARG A 1 220 ? 37.015 35.827 5.239 1.00 100.87 212 ARG A CA 1
ATOM 1539 C C . ARG A 1 220 ? 35.530 35.912 4.893 1.00 96.11 212 ARG A C 1
ATOM 1540 O O . ARG A 1 220 ? 35.026 35.088 4.119 1.00 93.04 212 ARG A O 1
ATOM 1542 N N . PHE A 1 221 ? 34.806 36.889 5.458 1.00 97.40 213 PHE A N 1
ATOM 1543 C CA . PHE A 1 221 ? 33.383 37.006 5.138 1.00 93.04 213 PHE A CA 1
ATOM 1544 C C . PHE A 1 221 ? 33.165 37.431 3.691 1.00 92.39 213 PHE A C 1
ATOM 1545 O O . PHE A 1 221 ? 32.280 36.898 3.012 1.00 92.40 213 PHE A O 1
ATOM 1553 N N . LEU A 1 222 ? 33.927 38.418 3.214 1.00 95.70 214 LEU A N 1
ATOM 1554 C CA . LEU A 1 222 ? 33.777 38.845 1.827 1.00 94.70 214 LEU A CA 1
ATOM 1555 C C . LEU A 1 222 ? 34.085 37.697 0.877 1.00 97.00 214 LEU A C 1
ATOM 1556 O O . LEU A 1 222 ? 33.426 37.539 -0.160 1.00 95.80 214 LEU A O 1
ATOM 1558 N N . GLN A 1 223 ? 35.069 36.866 1.230 1.00 102.26 215 GLN A N 1
ATOM 1559 C CA . GLN A 1 223 ? 35.380 35.697 0.416 1.00 101.06 215 GLN A CA 1
ATOM 1560 C C . GLN A 1 223 ? 34.235 34.688 0.443 1.00 98.61 215 GLN A C 1
ATOM 1561 O O . GLN A 1 223 ? 33.873 34.133 -0.601 1.00 97.60 215 GLN A O 1
ATOM 1563 N N . ARG A 1 224 ? 33.645 34.440 1.620 1.00 92.55 216 ARG A N 1
ATOM 1564 C CA . ARG A 1 224 ? 32.511 33.519 1.684 1.00 89.52 216 ARG A CA 1
ATOM 1565 C C . ARG A 1 224 ? 31.345 34.027 0.848 1.00 88.65 216 ARG A C 1
ATOM 1566 O O . ARG A 1 224 ? 30.735 33.261 0.093 1.00 85.64 216 ARG A O 1
ATOM 1574 N N . TYR A 1 225 ? 31.039 35.324 0.947 1.00 89.70 217 TYR A N 1
ATOM 1575 C CA . TYR A 1 225 ? 29.904 35.878 0.214 1.00 88.64 217 TYR A CA 1
ATOM 1576 C C . TYR A 1 225 ? 30.167 35.860 -1.287 1.00 90.54 217 TYR A C 1
ATOM 1577 O O . TYR A 1 225 ? 29.308 35.441 -2.076 1.00 85.39 217 TYR A O 1
ATOM 1586 N N . GLN A 1 226 ? 31.353 36.315 -1.702 1.00 98.87 218 GLN A N 1
ATOM 1587 C CA . GLN A 1 226 ? 31.649 36.372 -3.128 1.00 98.99 218 GLN A CA 1
ATOM 1588 C C . GLN A 1 226 ? 31.666 34.978 -3.734 1.00 98.00 218 GLN A C 1
ATOM 1589 O O . GLN A 1 226 ? 31.111 34.750 -4.815 1.00 97.99 218 GLN A O 1
ATOM 1595 N N . ARG A 1 227 ? 32.267 34.021 -3.031 1.00 91.00 219 ARG A N 1
ATOM 1596 C CA . ARG A 1 227 ? 32.290 32.654 -3.528 1.00 88.01 219 ARG A CA 1
ATOM 1597 C C . ARG A 1 227 ? 30.882 32.072 -3.607 1.00 83.92 219 ARG A C 1
ATOM 1598 O O . ARG A 1 227 ? 30.499 31.479 -4.623 1.00 82.89 219 ARG A O 1
ATOM 1606 N N . THR A 1 228 ? 30.091 32.249 -2.545 1.00 86.80 220 THR A N 1
ATOM 1607 C CA . THR A 1 228 ? 28.701 31.811 -2.570 1.00 84.23 220 THR A CA 1
ATOM 1608 C C . THR A 1 228 ? 27.940 32.495 -3.699 1.00 84.37 220 THR A C 1
ATOM 1609 O O . THR A 1 228 ? 27.137 31.863 -4.393 1.00 81.55 220 THR A O 1
ATOM 1613 N N . LEU A 1 229 ? 28.204 33.782 -3.918 1.00 84.51 221 LEU A N 1
ATOM 1614 C CA . LEU A 1 229 ? 27.524 34.497 -4.992 1.00 83.48 221 LEU A CA 1
ATOM 1615 C C . LEU A 1 229 ? 27.891 33.921 -6.356 1.00 85.11 221 LEU A C 1
ATOM 1616 O O . LEU A 1 229 ? 27.015 33.700 -7.202 1.00 84.10 221 LEU A O 1
ATOM 1621 N N . GLU A 1 230 ? 29.176 33.633 -6.578 1.00 85.89 222 GLU A N 1
ATOM 1622 C CA . GLU A 1 230 ? 29.593 33.146 -7.893 1.00 87.29 222 GLU A CA 1
ATOM 1623 C C . GLU A 1 230 ? 29.043 31.755 -8.178 1.00 84.67 222 GLU A C 1
ATOM 1624 O O . GLU A 1 230 ? 28.620 31.473 -9.301 1.00 86.18 222 GLU A O 1
ATOM 1630 N N . ARG A 1 231 ? 29.034 30.875 -7.183 1.00 82.52 223 ARG A N 1
ATOM 1631 C CA . ARG A 1 231 ? 28.742 29.475 -7.447 1.00 79.61 223 ARG A CA 1
ATOM 1632 C C . ARG A 1 231 ? 27.306 29.078 -7.132 1.00 77.07 223 ARG A C 1
ATOM 1633 O O . ARG A 1 231 ? 26.731 28.253 -7.850 1.00 74.00 223 ARG A O 1
ATOM 1641 N N . ARG A 1 232 ? 26.720 29.644 -6.077 1.00 78.33 224 ARG A N 1
ATOM 1642 C CA . ARG A 1 232 ? 25.419 29.220 -5.554 1.00 75.65 224 ARG A CA 1
ATOM 1643 C C . ARG A 1 232 ? 24.566 30.445 -5.229 1.00 82.27 224 ARG A C 1
ATOM 1644 O O . ARG A 1 232 ? 24.259 30.723 -4.062 1.00 80.92 224 ARG A O 1
ATOM 1652 N N . PRO A 1 233 ? 24.152 31.203 -6.255 1.00 81.60 225 PRO A N 1
ATOM 1653 C CA . PRO A 1 233 ? 23.444 32.471 -5.986 1.00 81.90 225 PRO A CA 1
ATOM 1654 C C . PRO A 1 233 ? 22.092 32.299 -5.309 1.00 83.59 225 PRO A C 1
ATOM 1655 O O . PRO A 1 233 ? 21.650 33.226 -4.619 1.00 85.22 225 PRO A O 1
ATOM 1659 N N . GLU A 1 234 ? 21.418 31.156 -5.477 1.00 82.30 226 GLU A N 1
ATOM 1660 C CA . GLU A 1 234 ? 20.141 30.961 -4.792 1.00 85.33 226 GLU A CA 1
ATOM 1661 C C . GLU A 1 234 ? 20.303 30.932 -3.274 1.00 85.71 226 GLU A C 1
ATOM 1662 O O . GLU A 1 234 ? 19.330 31.177 -2.546 1.00 88.70 226 GLU A O 1
ATOM 1668 N N . LEU A 1 235 ? 21.504 30.631 -2.779 1.00 84.44 227 LEU A N 1
ATOM 1669 C CA . LEU A 1 235 ? 21.745 30.653 -1.343 1.00 84.18 227 LEU A CA 1
ATOM 1670 C C . LEU A 1 235 ? 21.856 32.084 -0.817 1.00 86.56 227 LEU A C 1
ATOM 1671 O O . LEU A 1 235 ? 21.502 32.348 0.338 1.00 87.57 227 LEU A O 1
ATOM 1676 N N . ILE A 1 236 ? 22.332 33.018 -1.646 1.00 86.56 228 ILE A N 1
ATOM 1677 C CA . ILE A 1 236 ? 22.347 34.426 -1.253 1.00 88.66 228 ILE A CA 1
ATOM 1678 C C . ILE A 1 236 ? 20.926 34.916 -1.013 1.00 89.83 228 ILE A C 1
ATOM 1679 O O . ILE A 1 236 ? 20.688 35.773 -0.153 1.00 89.22 228 ILE A O 1
ATOM 1684 N N . GLU A 1 237 ? 19.959 34.377 -1.760 1.00 93.14 229 GLU A N 1
ATOM 1685 C CA . GLU A 1 237 ? 18.567 34.757 -1.556 1.00 93.91 229 GLU A CA 1
ATOM 1686 C C . GLU A 1 237 ? 18.093 34.435 -0.143 1.00 94.66 229 GLU A C 1
ATOM 1687 O O . GLU A 1 237 ? 17.302 35.193 0.430 1.00 94.66 229 GLU A O 1
ATOM 1689 N N . GLN A 1 238 ? 18.591 33.343 0.448 1.00 92.40 230 GLN A N 1
ATOM 1690 C CA . GLN A 1 238 ? 18.073 32.811 1.704 1.00 91.91 230 GLN A CA 1
ATOM 1691 C C . GLN A 1 238 ? 19.022 33.011 2.884 1.00 90.51 230 GLN A C 1
ATOM 1692 O O . GLN A 1 238 ? 18.870 32.333 3.905 1.00 95.26 230 GLN A O 1
ATOM 1694 N N . VAL A 1 239 ? 19.977 33.939 2.788 1.00 88.35 231 VAL A N 1
ATOM 1695 C CA . VAL A 1 239 ? 20.980 34.142 3.830 1.00 89.14 231 VAL A CA 1
ATOM 1696 C C . VAL A 1 239 ? 20.641 35.393 4.630 1.00 92.45 231 VAL A C 1
ATOM 1697 O O . VAL A 1 239 ? 20.146 36.389 4.076 1.00 92.60 231 VAL A O 1
ATOM 1701 N N . THR A 1 240 ? 20.903 35.343 5.941 1.00 92.26 232 THR A N 1
ATOM 1702 C CA . THR A 1 240 ? 20.681 36.465 6.852 1.00 90.57 232 THR A CA 1
ATOM 1703 C C . THR A 1 240 ? 22.011 36.952 7.414 1.00 89.58 232 THR A C 1
ATOM 1704 O O . THR A 1 240 ? 22.780 36.162 7.971 1.00 92.01 232 THR A O 1
ATOM 1708 N N . LEU A 1 241 ? 22.268 38.252 7.292 1.00 91.31 233 LEU A N 1
ATOM 1709 C CA . LEU A 1 241 ? 23.567 38.820 7.625 1.00 88.84 233 LEU A CA 1
ATOM 1710 C C . LEU A 1 241 ? 23.513 39.578 8.947 1.00 90.88 233 LEU A C 1
ATOM 1711 O O . LEU A 1 241 ? 22.541 40.284 9.243 1.00 91.35 233 LEU A O 1
ATOM 1716 N N . THR A 1 242 ? 24.575 39.440 9.732 1.00 89.01 234 THR A N 1
ATOM 1717 C CA . THR A 1 242 ? 24.754 40.275 10.907 1.00 88.17 234 THR A CA 1
ATOM 1718 C C . THR A 1 242 ? 24.995 41.728 10.482 1.00 91.05 234 THR A C 1
ATOM 1719 O O . THR A 1 242 ? 25.248 42.030 9.310 1.00 90.20 234 THR A O 1
ATOM 1723 N N . LYS A 1 243 ? 24.895 42.646 11.451 1.00 92.45 235 LYS A N 1
ATOM 1724 C CA . LYS A 1 243 ? 25.068 44.053 11.120 1.00 87.54 235 LYS A CA 1
ATOM 1725 C C . LYS A 1 243 ? 26.493 44.339 10.674 1.00 92.57 235 LYS A C 1
ATOM 1726 O O . LYS A 1 243 ? 26.704 45.153 9.771 1.00 96.00 235 LYS A O 1
ATOM 1728 N N . GLN A 1 244 ? 27.474 43.654 11.265 1.00 93.22 236 GLN A N 1
ATOM 1729 C CA . GLN A 1 244 ? 28.863 43.846 10.855 1.00 95.05 236 GLN A CA 1
ATOM 1730 C C . GLN A 1 244 ? 29.075 43.386 9.421 1.00 97.83 236 GLN A C 1
ATOM 1731 O O . GLN A 1 244 ? 29.842 44.001 8.669 1.00 101.04 236 GLN A O 1
ATOM 1733 N N . GLN A 1 245 ? 28.409 42.301 9.029 1.00 95.58 237 GLN A N 1
ATOM 1734 C CA . GLN A 1 245 ? 28.522 41.808 7.660 1.00 94.95 237 GLN A CA 1
ATOM 1735 C C . GLN A 1 245 ? 27.824 42.732 6.668 1.00 96.02 237 GLN A C 1
ATOM 1736 O O . GLN A 1 245 ? 28.374 43.033 5.603 1.00 97.24 237 GLN A O 1
ATOM 1742 N N . LYS A 1 246 ? 26.617 43.199 7.003 1.00 94.57 238 LYS A N 1
ATOM 1743 C CA . LYS A 1 246 ? 25.936 44.165 6.144 1.00 95.49 238 LYS A CA 1
ATOM 1744 C C . LYS A 1 246 ? 26.799 45.393 5.898 1.00 97.95 238 LYS A C 1
ATOM 1745 O O . LYS A 1 246 ? 26.884 45.881 4.765 1.00 101.93 238 LYS A O 1
ATOM 1751 N N . LYS A 1 247 ? 27.474 45.883 6.943 1.00 98.23 239 LYS A N 1
ATOM 1752 C CA . LYS A 1 247 ? 28.361 47.032 6.796 1.00 100.91 239 LYS A CA 1
ATOM 1753 C C . LYS A 1 247 ? 29.447 46.758 5.764 1.00 108.55 239 LYS A C 1
ATOM 1754 O O . LYS A 1 247 ? 29.721 47.593 4.894 1.00 113.18 239 LYS A O 1
ATOM 1760 N N . TRP A 1 248 ? 30.059 45.574 5.834 1.00 106.82 240 TRP A N 1
ATOM 1761 C CA . TRP A 1 248 ? 31.152 45.231 4.928 1.00 109.28 240 TRP A CA 1
ATOM 1762 C C . TRP A 1 248 ? 30.702 45.228 3.472 1.00 111.45 240 TRP A C 1
ATOM 1763 O O . TRP A 1 248 ? 31.405 45.744 2.593 1.00 117.37 240 TRP A O 1
ATOM 1774 N N . LEU A 1 249 ? 29.528 44.656 3.203 1.00 111.08 241 LEU A N 1
ATOM 1775 C CA . LEU A 1 249 ? 29.017 44.589 1.837 1.00 113.23 241 LEU A CA 1
ATOM 1776 C C . LEU A 1 249 ? 28.836 45.970 1.229 1.00 119.98 241 LEU A C 1
ATOM 1777 O O . LEU A 1 249 ? 29.346 46.248 0.137 1.00 122.39 241 LEU A O 1
ATOM 1782 N N . SER A 1 250 ? 28.094 46.846 1.917 1.00 127.71 242 SER A N 1
ATOM 1783 C CA . SER A 1 250 ? 27.807 48.169 1.372 1.00 128.75 242 SER A CA 1
ATOM 1784 C C . SER A 1 250 ? 29.083 48.947 1.103 1.00 131.95 242 SER A C 1
ATOM 1785 O O . SER A 1 250 ? 29.099 49.842 0.248 1.00 134.90 242 SER A O 1
ATOM 1788 N N . ASP A 1 251 ? 30.156 48.632 1.831 1.00 127.38 243 ASP A N 1
ATOM 1789 C CA . ASP A 1 251 ? 31.433 49.284 1.589 1.00 130.01 243 ASP A CA 1
ATOM 1790 C C . ASP A 1 251 ? 32.037 48.911 0.239 1.00 130.59 243 ASP A C 1
ATOM 1791 O O . ASP A 1 251 ? 32.826 49.690 -0.306 1.00 132.60 243 ASP A O 1
ATOM 1796 N N . GLU A 1 252 ? 31.658 47.768 -0.326 1.00 129.72 244 GLU A N 1
ATOM 1797 C CA . GLU A 1 252 ? 32.134 47.364 -1.645 1.00 127.47 244 GLU A CA 1
ATOM 1798 C C . GLU A 1 252 ? 31.096 47.645 -2.732 1.00 126.72 244 GLU A C 1
ATOM 1799 O O . GLU A 1 252 ? 30.748 48.797 -2.998 1.00 129.29 244 GLU A O 1
ATOM 1801 N N . HIS B 1 8 ? 38.883 -0.736 -20.393 1.00 120.67 0 HIS B N 1
ATOM 1802 C CA . HIS B 1 8 ? 39.373 -0.905 -19.027 1.00 119.70 0 HIS B CA 1
ATOM 1803 C C . HIS B 1 8 ? 39.554 0.460 -18.348 1.00 113.47 0 HIS B C 1
ATOM 1804 O O . HIS B 1 8 ? 40.641 1.032 -18.333 1.00 115.29 0 HIS B O 1
ATOM 1811 N N . VAL B 1 9 ? 38.454 0.988 -17.813 1.00 101.80 1 VAL B N 1
ATOM 1812 C CA . VAL B 1 9 ? 38.467 2.324 -17.234 1.00 93.88 1 VAL B CA 1
ATOM 1813 C C . VAL B 1 9 ? 39.429 2.396 -16.045 1.00 89.75 1 VAL B C 1
ATOM 1814 O O . VAL B 1 9 ? 39.539 1.464 -15.237 1.00 90.20 1 VAL B O 1
ATOM 1818 N N . PHE B 1 10 ? 40.160 3.503 -15.965 1.00 83.69 2 PHE B N 1
ATOM 1819 C CA . PHE B 1 10 ? 41.242 3.710 -15.012 1.00 79.26 2 PHE B CA 1
ATOM 1820 C C . PHE B 1 10 ? 40.824 4.744 -13.973 1.00 78.89 2 PHE B C 1
ATOM 1821 O O . PHE B 1 10 ? 40.408 5.851 -14.333 1.00 74.22 2 PHE B O 1
ATOM 1829 N N . PHE B 1 11 ? 40.928 4.390 -12.689 1.00 74.64 3 PHE B N 1
ATOM 1830 C CA . PHE B 1 11 ? 40.657 5.328 -11.603 1.00 73.02 3 PHE B CA 1
ATOM 1831 C C . PHE B 1 11 ? 41.876 5.446 -10.700 1.00 70.84 3 PHE B C 1
ATOM 1832 O O . PHE B 1 11 ? 42.384 4.436 -10.209 1.00 72.88 3 PHE B O 1
ATOM 1840 N N . ALA B 1 12 ? 42.308 6.673 -10.436 1.00 70.66 4 ALA B N 1
ATOM 1841 C CA . ALA B 1 12 ? 43.333 6.938 -9.436 1.00 69.93 4 ALA B CA 1
ATOM 1842 C C . ALA B 1 12 ? 42.764 7.899 -8.408 1.00 69.23 4 ALA B C 1
ATOM 1843 O O . ALA B 1 12 ? 42.167 8.916 -8.774 1.00 67.70 4 ALA B O 1
ATOM 1845 N N . VAL B 1 13 ? 42.910 7.559 -7.130 1.00 67.07 5 VAL B N 1
ATOM 1846 C CA . VAL B 1 13 ? 42.421 8.390 -6.038 1.00 67.03 5 VAL B CA 1
ATOM 1847 C C . VAL B 1 13 ? 43.600 8.824 -5.172 1.00 68.76 5 VAL B C 1
ATOM 1848 O O . VAL B 1 13 ? 44.416 7.995 -4.757 1.00 69.07 5 VAL B O 1
ATOM 1852 N N . ILE B 1 14 ? 43.696 10.125 -4.921 1.00 68.11 6 ILE B N 1
ATOM 1853 C CA . ILE B 1 14 ? 44.708 10.685 -4.035 1.00 67.32 6 ILE B CA 1
ATOM 1854 C C . ILE B 1 14 ? 44.091 10.760 -2.647 1.00 67.86 6 ILE B C 1
ATOM 1855 O O . ILE B 1 14 ? 43.115 11.486 -2.441 1.00 67.18 6 ILE B O 1
ATOM 1860 N N . THR B 1 15 ? 44.630 9.989 -1.706 1.00 66.14 7 THR B N 1
ATOM 1861 C CA . THR B 1 15 ? 43.972 9.831 -0.422 1.00 66.86 7 THR B CA 1
ATOM 1862 C C . THR B 1 15 ? 44.974 9.423 0.643 1.00 72.31 7 THR B C 1
ATOM 1863 O O . THR B 1 15 ? 45.824 8.560 0.406 1.00 73.74 7 THR B O 1
ATOM 1867 N N . LEU B 1 16 ? 44.835 10.019 1.830 1.00 70.66 8 LEU B N 1
ATOM 1868 C CA . LEU B 1 16 ? 45.629 9.626 2.984 1.00 71.33 8 LEU B CA 1
ATOM 1869 C C . LEU B 1 16 ? 45.231 8.258 3.515 1.00 71.95 8 LEU B C 1
ATOM 1870 O O . LEU B 1 16 ? 45.969 7.688 4.321 1.00 74.06 8 LEU B O 1
ATOM 1875 N N . PHE B 1 17 ? 44.092 7.718 3.084 1.00 70.56 9 PHE B N 1
ATOM 1876 C CA . PHE B 1 17 ? 43.546 6.473 3.624 1.00 69.89 9 PHE B CA 1
ATOM 1877 C C . PHE B 1 17 ? 43.190 5.528 2.485 1.00 72.07 9 PHE B C 1
ATOM 1878 O O . PHE B 1 17 ? 42.011 5.277 2.203 1.00 70.31 9 PHE B O 1
ATOM 1886 N N . PRO B 1 18 ? 44.199 4.992 1.798 1.00 73.09 10 PRO B N 1
ATOM 1887 C CA . PRO B 1 18 ? 43.916 4.089 0.672 1.00 72.29 10 PRO B CA 1
ATOM 1888 C C . PRO B 1 18 ? 43.063 2.898 1.069 1.00 72.35 10 PRO B C 1
ATOM 1889 O O . PRO B 1 18 ? 42.215 2.461 0.279 1.00 70.59 10 PRO B O 1
ATOM 1893 N N . GLU B 1 19 ? 43.245 2.390 2.295 1.00 69.58 11 GLU B N 1
ATOM 1894 C CA . GLU B 1 19 ? 42.506 1.219 2.745 1.00 69.47 11 GLU B CA 1
ATOM 1895 C C . GLU B 1 19 ? 40.996 1.430 2.710 1.00 71.91 11 GLU B C 1
ATOM 1896 O O . GLU B 1 19 ? 40.244 0.463 2.539 1.00 71.49 11 GLU B O 1
ATOM 1902 N N . MET B 1 20 ? 40.528 2.674 2.860 1.00 69.27 12 MET B N 1
ATOM 1903 C CA . MET B 1 20 ? 39.092 2.920 2.805 1.00 66.53 12 MET B CA 1
ATOM 1904 C C . MET B 1 20 ? 38.499 2.447 1.490 1.00 70.22 12 MET B C 1
ATOM 1905 O O . MET B 1 20 ? 37.340 2.012 1.449 1.00 66.02 12 MET B O 1
ATOM 1910 N N . PHE B 1 21 ? 39.270 2.517 0.406 1.00 67.74 13 PHE B N 1
ATOM 1911 C CA . PHE B 1 21 ? 38.673 2.205 -0.879 1.00 65.51 13 PHE B CA 1
ATOM 1912 C C . PHE B 1 21 ? 38.434 0.717 -1.058 1.00 69.79 13 PHE B C 1
ATOM 1913 O O . PHE B 1 21 ? 37.738 0.326 -2.006 1.00 68.16 13 PHE B O 1
ATOM 1921 N N . ASP B 1 22 ? 38.935 -0.112 -0.137 1.00 68.06 14 ASP B N 1
ATOM 1922 C CA . ASP B 1 22 ? 38.520 -1.507 -0.109 1.00 69.67 14 ASP B CA 1
ATOM 1923 C C . ASP B 1 22 ? 37.006 -1.644 -0.023 1.00 68.20 14 ASP B C 1
ATOM 1924 O O . ASP B 1 22 ? 36.464 -2.666 -0.454 1.00 68.96 14 ASP B O 1
ATOM 1929 N N . ALA B 1 23 ? 36.308 -0.621 0.484 1.00 67.93 15 ALA B N 1
ATOM 1930 C CA . ALA B 1 23 ? 34.854 -0.705 0.624 1.00 68.05 15 ALA B CA 1
ATOM 1931 C C . ALA B 1 23 ? 34.154 -0.886 -0.719 1.00 66.87 15 ALA B C 1
ATOM 1932 O O . ALA B 1 23 ? 33.094 -1.516 -0.775 1.00 68.61 15 ALA B O 1
ATOM 1934 N N . ILE B 1 24 ? 34.721 -0.380 -1.809 1.00 66.07 16 ILE B N 1
ATOM 1935 C CA . ILE B 1 24 ? 34.091 -0.541 -3.115 1.00 68.13 16 ILE B CA 1
ATOM 1936 C C . ILE B 1 24 ? 34.840 -1.514 -4.036 1.00 69.71 16 ILE B C 1
ATOM 1937 O O . ILE B 1 24 ? 34.219 -2.067 -4.957 1.00 67.30 16 ILE B O 1
ATOM 1942 N N . THR B 1 25 ? 36.134 -1.747 -3.824 1.00 67.67 17 THR B N 1
ATOM 1943 C CA . THR B 1 25 ? 36.842 -2.711 -4.655 1.00 69.05 17 THR B CA 1
ATOM 1944 C C . THR B 1 25 ? 36.688 -4.151 -4.175 1.00 68.98 17 THR B C 1
ATOM 1945 O O . THR B 1 25 ? 37.049 -5.065 -4.914 1.00 71.71 17 THR B O 1
ATOM 1949 N N . ALA B 1 26 ? 36.185 -4.389 -2.964 1.00 70.91 18 ALA B N 1
ATOM 1950 C CA . ALA B 1 26 ? 36.120 -5.745 -2.431 1.00 71.11 18 ALA B CA 1
ATOM 1951 C C . ALA B 1 26 ? 34.703 -6.255 -2.173 1.00 71.70 18 ALA B C 1
ATOM 1952 O O . ALA B 1 26 ? 34.553 -7.396 -1.714 1.00 67.76 18 ALA B O 1
ATOM 1954 N N . TYR B 1 27 ? 33.663 -5.465 -2.456 1.00 67.55 19 TYR B N 1
ATOM 1955 C CA . TYR B 1 27 ? 32.300 -5.849 -2.097 1.00 70.22 19 TYR B CA 1
ATOM 1956 C C . TYR B 1 27 ? 31.319 -5.409 -3.176 1.00 67.57 19 TYR B C 1
ATOM 1957 O O . TYR B 1 27 ? 31.514 -4.384 -3.828 1.00 71.43 19 TYR B O 1
ATOM 1966 N N . GLY B 1 28 ? 30.256 -6.200 -3.351 1.00 68.14 20 GLY B N 1
ATOM 1967 C CA . GLY B 1 28 ? 29.149 -5.861 -4.224 1.00 74.34 20 GLY B CA 1
ATOM 1968 C C . GLY B 1 28 ? 29.475 -5.934 -5.715 1.00 81.17 20 GLY B C 1
ATOM 1969 O O . GLY B 1 28 ? 30.421 -6.594 -6.155 1.00 82.63 20 GLY B O 1
ATOM 1970 N N . ILE B 1 29 ? 28.650 -5.234 -6.500 1.00 90.41 21 ILE B N 1
ATOM 1971 C CA . ILE B 1 29 ? 28.815 -5.235 -7.952 1.00 91.47 21 ILE B CA 1
ATOM 1972 C C . ILE B 1 29 ? 30.082 -4.490 -8.354 1.00 88.81 21 ILE B C 1
ATOM 1973 O O . ILE B 1 29 ? 30.766 -4.878 -9.307 1.00 91.99 21 ILE B O 1
ATOM 1978 N N . SER B 1 30 ? 30.421 -3.413 -7.640 1.00 80.75 22 SER B N 1
ATOM 1979 C CA . SER B 1 30 ? 31.665 -2.710 -7.940 1.00 77.83 22 SER B CA 1
ATOM 1980 C C . SER B 1 30 ? 32.879 -3.596 -7.676 1.00 80.14 22 SER B C 1
ATOM 1981 O O . SER B 1 30 ? 33.864 -3.551 -8.426 1.00 77.09 22 SER B O 1
ATOM 1984 N N . GLY B 1 31 ? 32.824 -4.411 -6.614 1.00 79.61 23 GLY B N 1
ATOM 1985 C CA . GLY B 1 31 ? 33.920 -5.324 -6.333 1.00 74.64 23 GLY B CA 1
ATOM 1986 C C . GLY B 1 31 ? 34.091 -6.381 -7.407 1.00 82.17 23 GLY B C 1
ATOM 1987 O O . GLY B 1 31 ? 35.218 -6.700 -7.808 1.00 82.05 23 GLY B O 1
ATOM 1988 N N . ARG B 1 32 ? 32.977 -6.952 -7.878 1.00 81.62 24 ARG B N 1
ATOM 1989 C CA . ARG B 1 32 ? 33.053 -7.943 -8.946 1.00 84.78 24 ARG B CA 1
ATOM 1990 C C . ARG B 1 32 ? 33.691 -7.353 -10.202 1.00 87.96 24 ARG B C 1
ATOM 1991 O O . ARG B 1 32 ? 34.435 -8.049 -10.908 1.00 87.71 24 ARG B O 1
ATOM 1993 N N . ALA B 1 33 ? 33.440 -6.068 -10.474 1.00 85.54 25 ALA B N 1
ATOM 1994 C CA . ALA B 1 33 ? 34.051 -5.409 -11.623 1.00 87.10 25 ALA B CA 1
ATOM 1995 C C . ALA B 1 33 ? 35.562 -5.286 -11.458 1.00 90.52 25 ALA B C 1
ATOM 1996 O O . ALA B 1 33 ? 36.316 -5.480 -12.419 1.00 91.26 25 ALA B O 1
ATOM 1998 N N . ALA B 1 34 ? 36.021 -4.957 -10.247 1.00 83.98 26 ALA B N 1
ATOM 1999 C CA . ALA B 1 34 ? 37.455 -4.840 -10.000 1.00 83.42 26 ALA B CA 1
ATOM 2000 C C . ALA B 1 34 ? 38.145 -6.196 -10.087 1.00 87.17 26 ALA B C 1
ATOM 2001 O O . ALA B 1 34 ? 39.265 -6.296 -10.601 1.00 88.30 26 ALA B O 1
ATOM 2003 N N . LYS B 1 35 ? 37.508 -7.238 -9.543 1.00 87.59 27 LYS B N 1
ATOM 2004 C CA . LYS B 1 35 ? 38.067 -8.581 -9.618 1.00 89.00 27 LYS B CA 1
ATOM 2005 C C . LYS B 1 35 ? 38.072 -9.100 -11.051 1.00 93.97 27 LYS B C 1
ATOM 2006 O O . LYS B 1 35 ? 38.987 -9.831 -11.442 1.00 97.12 27 LYS B O 1
ATOM 2008 N N . ARG B 1 36 ? 37.077 -8.719 -11.849 1.00 103.63 28 ARG B N 1
ATOM 2009 C CA . ARG B 1 36 ? 36.997 -9.107 -13.252 1.00 104.82 28 ARG B CA 1
ATOM 2010 C C . ARG B 1 36 ? 37.840 -8.221 -14.159 1.00 104.44 28 ARG B C 1
ATOM 2011 O O . ARG B 1 36 ? 37.828 -8.429 -15.375 1.00 104.59 28 ARG B O 1
ATOM 2019 N N . ASP B 1 37 ? 38.536 -7.227 -13.599 1.00 103.92 29 ASP B N 1
ATOM 2020 C CA . ASP B 1 37 ? 39.429 -6.324 -14.323 1.00 104.54 29 ASP B CA 1
ATOM 2021 C C . ASP B 1 37 ? 38.692 -5.428 -15.312 1.00 103.66 29 ASP B C 1
ATOM 2022 O O . ASP B 1 37 ? 39.315 -4.845 -16.202 1.00 106.00 29 ASP B O 1
ATOM 2024 N N . ILE B 1 38 ? 37.371 -5.312 -15.183 1.00 99.58 30 ILE B N 1
ATOM 2025 C CA . ILE B 1 38 ? 36.619 -4.337 -15.969 1.00 95.64 30 ILE B CA 1
ATOM 2026 C C . ILE B 1 38 ? 37.035 -2.913 -15.603 1.00 96.03 30 ILE B C 1
ATOM 2027 O O . ILE B 1 38 ? 37.057 -2.016 -16.457 1.00 96.70 30 ILE B O 1
ATOM 2032 N N . VAL B 1 39 ? 37.350 -2.674 -14.326 1.00 92.68 31 VAL B N 1
ATOM 2033 C CA . VAL B 1 39 ? 37.909 -1.404 -13.876 1.00 90.02 31 VAL B CA 1
ATOM 2034 C C . VAL B 1 39 ? 39.159 -1.671 -13.044 1.00 88.33 31 VAL B C 1
ATOM 2035 O O . VAL B 1 39 ? 39.399 -2.790 -12.584 1.00 90.12 31 VAL B O 1
ATOM 2039 N N . GLN B 1 40 ? 39.972 -0.625 -12.872 1.00 84.10 32 GLN B N 1
ATOM 2040 C CA . GLN B 1 40 ? 41.132 -0.661 -11.984 1.00 82.18 32 GLN B CA 1
ATOM 2041 C C . GLN B 1 40 ? 41.157 0.602 -11.131 1.00 75.46 32 GLN B C 1
ATOM 2042 O O . GLN B 1 40 ? 41.020 1.708 -11.660 1.00 77.57 32 GLN B O 1
ATOM 2044 N N . VAL B 1 41 ? 41.340 0.441 -9.822 1.00 69.64 33 VAL B N 1
ATOM 2045 C CA . VAL B 1 41 ? 41.430 1.557 -8.889 1.00 71.16 33 VAL B CA 1
ATOM 2046 C C . VAL B 1 41 ? 42.805 1.522 -8.239 1.00 74.76 33 VAL B C 1
ATOM 2047 O O . VAL B 1 41 ? 43.192 0.511 -7.637 1.00 76.84 33 VAL B O 1
ATOM 2051 N N . THR B 1 42 ? 43.551 2.614 -8.376 1.00 71.63 34 THR B N 1
ATOM 2052 C CA . THR B 1 42 ? 44.878 2.737 -7.797 1.00 72.00 34 THR B CA 1
ATOM 2053 C C . THR B 1 42 ? 44.879 3.870 -6.785 1.00 73.31 34 THR B C 1
ATOM 2054 O O . THR B 1 42 ? 44.393 4.967 -7.077 1.00 71.92 34 THR B O 1
ATOM 2058 N N . CYS B 1 43 ? 45.426 3.611 -5.603 1.00 72.92 35 CYS B N 1
ATOM 2059 C CA . CYS B 1 43 ? 45.469 4.611 -4.552 1.00 74.87 35 CYS B CA 1
ATOM 2060 C C . CYS B 1 43 ? 46.863 5.199 -4.434 1.00 75.61 35 CYS B C 1
ATOM 2061 O O . CYS B 1 43 ? 47.855 4.465 -4.436 1.00 77.11 35 CYS B O 1
ATOM 2064 N N . ILE B 1 44 ? 46.935 6.522 -4.342 1.00 74.23 36 ILE B N 1
ATOM 2065 C CA . ILE B 1 44 ? 48.190 7.237 -4.158 1.00 74.93 36 ILE B CA 1
ATOM 2066 C C . ILE B 1 44 ? 48.082 8.038 -2.872 1.00 77.38 36 ILE B C 1
ATOM 2067 O O . ILE B 1 44 ? 47.154 8.845 -2.716 1.00 76.23 36 ILE B O 1
ATOM 2072 N N . ASN B 1 45 ? 49.015 7.798 -1.945 1.00 78.15 37 ASN B N 1
ATOM 2073 C CA . ASN B 1 45 ? 49.032 8.457 -0.646 1.00 80.08 37 ASN B CA 1
ATOM 2074 C C . ASN B 1 45 ? 49.952 9.658 -0.706 1.00 83.65 37 ASN B C 1
ATOM 2075 O O . ASN B 1 45 ? 51.166 9.479 -0.897 1.00 86.78 37 ASN B O 1
ATOM 2080 N N . PRO B 1 46 ? 49.447 10.874 -0.485 1.00 82.75 38 PRO B N 1
ATOM 2081 C CA . PRO B 1 46 ? 50.326 12.055 -0.528 1.00 84.91 38 PRO B CA 1
ATOM 2082 C C . PRO B 1 46 ? 51.518 11.972 0.417 1.00 90.15 38 PRO B C 1
ATOM 2083 O O . PRO B 1 46 ? 52.542 12.614 0.149 1.00 93.34 38 PRO B O 1
ATOM 2087 N N . ARG B 1 47 ? 51.427 11.183 1.493 1.00 87.60 39 ARG B N 1
ATOM 2088 C CA . ARG B 1 47 ? 52.541 11.022 2.425 1.00 91.85 39 ARG B CA 1
ATOM 2089 C C . ARG B 1 47 ? 53.766 10.393 1.775 1.00 93.86 39 ARG B C 1
ATOM 2090 O O . ARG B 1 47 ? 54.875 10.524 2.308 1.00 95.36 39 ARG B O 1
ATOM 2098 N N . ASP B 1 48 ? 53.594 9.709 0.647 1.00 92.31 40 ASP B N 1
ATOM 2099 C CA . ASP B 1 48 ? 54.726 9.172 -0.095 1.00 92.42 40 ASP B CA 1
ATOM 2100 C C . ASP B 1 48 ? 55.449 10.232 -0.918 1.00 92.57 40 ASP B C 1
ATOM 2101 O O . ASP B 1 48 ? 56.429 9.901 -1.598 1.00 96.11 40 ASP B O 1
ATOM 2106 N N . PHE B 1 49 ? 55.004 11.492 -0.863 1.00 95.70 41 PHE B N 1
ATOM 2107 C CA . PHE B 1 49 ? 55.613 12.566 -1.639 1.00 95.19 41 PHE B CA 1
ATOM 2108 C C . PHE B 1 49 ? 55.954 13.787 -0.791 1.00 98.86 41 PHE B C 1
ATOM 2109 O O . PHE B 1 49 ? 56.081 14.890 -1.330 1.00 99.30 41 PHE B O 1
ATOM 2117 N N . ALA B 1 50 ? 56.106 13.627 0.516 1.00 106.33 42 ALA B N 1
ATOM 2118 C CA . ALA B 1 50 ? 56.375 14.762 1.385 1.00 113.11 42 ALA B CA 1
ATOM 2119 C C . ALA B 1 50 ? 57.870 14.891 1.675 1.00 115.92 42 ALA B C 1
ATOM 2120 O O . ALA B 1 50 ? 58.651 13.957 1.484 1.00 117.52 42 ALA B O 1
ATOM 2122 N N . GLU B 1 51 ? 58.254 16.079 2.134 1.00 112.67 43 GLU B N 1
ATOM 2123 C CA . GLU B 1 51 ? 59.629 16.383 2.507 1.00 104.72 43 GLU B CA 1
ATOM 2124 C C . GLU B 1 51 ? 59.815 16.317 4.019 1.00 106.74 43 GLU B C 1
ATOM 2125 O O . GLU B 1 51 ? 60.943 16.245 4.514 1.00 112.44 43 GLU B O 1
ATOM 2127 N N . ARG B 1 55 ? 57.210 13.619 7.982 1.00 121.88 47 ARG B N 1
ATOM 2128 C CA . ARG B 1 55 ? 56.562 13.499 6.681 1.00 117.12 47 ARG B CA 1
ATOM 2129 C C . ARG B 1 55 ? 55.214 14.217 6.665 1.00 116.69 47 ARG B C 1
ATOM 2130 O O . ARG B 1 55 ? 54.176 13.610 6.367 1.00 112.80 47 ARG B O 1
ATOM 2132 N N . ARG B 1 56 ? 55.239 15.520 6.939 1.00 113.64 48 ARG B N 1
ATOM 2133 C CA . ARG B 1 56 ? 54.004 16.284 7.069 1.00 109.83 48 ARG B CA 1
ATOM 2134 C C . ARG B 1 56 ? 53.324 16.490 5.717 1.00 107.89 48 ARG B C 1
ATOM 2135 O O . ARG B 1 56 ? 53.984 16.758 4.711 1.00 108.21 48 ARG B O 1
ATOM 2137 N N . VAL B 1 57 ? 51.995 16.353 5.699 1.00 102.18 49 VAL B N 1
ATOM 2138 C CA . VAL B 1 57 ? 51.178 16.653 4.526 1.00 97.90 49 VAL B CA 1
ATOM 2139 C C . VAL B 1 57 ? 50.111 17.700 4.800 1.00 94.84 49 VAL B C 1
ATOM 2140 O O . VAL B 1 57 ? 49.382 18.075 3.877 1.00 93.47 49 VAL B O 1
ATOM 2144 N N . ASP B 1 58 ? 49.989 18.182 6.035 1.00 94.63 50 ASP B N 1
ATOM 2145 C CA . ASP B 1 58 ? 49.007 19.199 6.386 1.00 93.83 50 ASP B CA 1
ATOM 2146 C C . ASP B 1 58 ? 49.655 20.205 7.327 1.00 97.57 50 ASP B C 1
ATOM 2147 O O . ASP B 1 58 ? 50.613 19.891 8.039 1.00 96.12 50 ASP B O 1
ATOM 2152 N N . GLU B 1 59 ? 49.099 21.414 7.354 1.00 99.64 51 GLU B N 1
ATOM 2153 C CA . GLU B 1 59 ? 49.703 22.500 8.113 1.00 98.64 51 GLU B CA 1
ATOM 2154 C C . GLU B 1 59 ? 48.630 23.509 8.481 1.00 99.66 51 GLU B C 1
ATOM 2155 O O . GLU B 1 59 ? 47.504 23.457 7.985 1.00 100.41 51 GLU B O 1
ATOM 2157 N N . ARG B 1 60 ? 48.992 24.423 9.380 1.00 102.01 52 ARG B N 1
ATOM 2158 C CA . ARG B 1 60 ? 48.041 25.390 9.908 1.00 101.85 52 ARG B CA 1
ATOM 2159 C C . ARG B 1 60 ? 47.732 26.450 8.849 1.00 103.22 52 ARG B C 1
ATOM 2160 O O . ARG B 1 60 ? 48.620 26.846 8.085 1.00 103.12 52 ARG B O 1
ATOM 2162 N N . PRO B 1 61 ? 46.489 26.927 8.785 1.00 103.29 53 PRO B N 1
ATOM 2163 C CA . PRO B 1 61 ? 46.118 27.900 7.751 1.00 104.63 53 PRO B CA 1
ATOM 2164 C C . PRO B 1 61 ? 46.623 29.306 8.048 1.00 107.73 53 PRO B C 1
ATOM 2165 O O . PRO B 1 61 ? 46.624 29.762 9.194 1.00 109.42 53 PRO B O 1
ATOM 2169 N N . PHE B 1 62 ? 47.074 29.985 6.992 1.00 108.10 54 PHE B N 1
ATOM 2170 C CA . PHE B 1 62 ? 47.372 31.410 7.080 1.00 108.92 54 PHE B CA 1
ATOM 2171 C C . PHE B 1 62 ? 46.153 32.178 7.570 1.00 114.07 54 PHE B C 1
ATOM 2172 O O . PHE B 1 62 ? 45.011 31.839 7.245 1.00 114.16 54 PHE B O 1
ATOM 2174 N N . GLY B 1 63 ? 46.407 33.227 8.350 1.00 117.84 55 GLY B N 1
ATOM 2175 C CA . GLY B 1 63 ? 45.353 33.971 9.003 1.00 118.43 55 GLY B CA 1
ATOM 2176 C C . GLY B 1 63 ? 44.894 33.386 10.319 1.00 117.10 55 GLY B C 1
ATOM 2177 O O . GLY B 1 63 ? 43.969 33.933 10.933 1.00 116.40 55 GLY B O 1
ATOM 2178 N N . GLY B 1 64 ? 45.540 32.320 10.796 1.00 115.34 56 GLY B N 1
ATOM 2179 C CA . GLY B 1 64 ? 45.058 31.658 11.981 1.00 114.44 56 GLY B CA 1
ATOM 2180 C C . GLY B 1 64 ? 43.826 30.846 11.627 1.00 116.26 56 GLY B C 1
ATOM 2181 O O . GLY B 1 64 ? 43.515 30.588 10.463 1.00 117.64 56 GLY B O 1
ATOM 2182 N N . GLY B 1 65 ? 43.135 30.409 12.666 1.00 112.84 57 GLY B N 1
ATOM 2183 C CA . GLY B 1 65 ? 41.949 29.618 12.474 1.00 109.29 57 GLY B CA 1
ATOM 2184 C C . GLY B 1 65 ? 42.207 28.164 12.793 1.00 108.94 57 GLY B C 1
ATOM 2185 O O . GLY B 1 65 ? 43.333 27.663 12.679 1.00 104.71 57 GLY B O 1
ATOM 2186 N N . PRO B 1 66 ? 41.150 27.446 13.153 1.00 108.30 58 PRO B N 1
ATOM 2187 C CA . PRO B 1 66 ? 41.313 26.065 13.612 1.00 107.75 58 PRO B CA 1
ATOM 2188 C C . PRO B 1 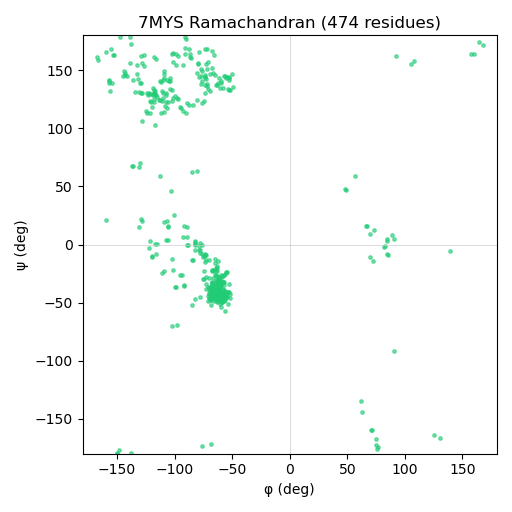66 ? 41.677 25.143 12.460 1.00 104.76 58 PRO B C 1
ATOM 2189 O O . PRO B 1 66 ? 41.619 25.505 11.284 1.00 105.89 58 PRO B O 1
ATOM 2193 N N . GLY B 1 67 ? 42.083 23.932 12.827 1.00 102.37 59 GLY B N 1
ATOM 2194 C CA . GLY B 1 67 ? 42.248 22.865 11.865 1.00 100.96 59 GLY B CA 1
ATOM 2195 C C . GLY B 1 67 ? 43.498 22.993 11.015 1.00 100.44 59 GLY B C 1
ATOM 2196 O O . GLY B 1 67 ? 44.330 23.889 11.172 1.00 101.68 59 GLY B O 1
ATOM 2197 N N . MET B 1 68 ? 43.611 22.069 10.067 1.00 97.41 60 MET B N 1
ATOM 2198 C CA . MET B 1 68 ? 44.780 21.974 9.210 1.00 97.34 60 MET B CA 1
ATOM 2199 C C . MET B 1 68 ? 44.351 21.993 7.750 1.00 95.62 60 MET B C 1
ATOM 2200 O O . MET B 1 68 ? 43.227 21.610 7.403 1.00 91.40 60 MET B O 1
ATOM 2205 N N . VAL B 1 69 ? 45.266 22.449 6.900 1.00 96.90 61 VAL B N 1
ATOM 2206 C CA . VAL B 1 69 ? 45.047 22.577 5.466 1.00 93.33 61 VAL B CA 1
ATOM 2207 C C . VAL B 1 69 ? 46.047 21.668 4.777 1.00 92.41 61 VAL B C 1
ATOM 2208 O O . VAL B 1 69 ? 47.232 21.672 5.127 1.00 93.44 61 VAL B O 1
ATOM 2212 N N . MET B 1 70 ? 45.581 20.885 3.809 1.00 88.94 62 MET B N 1
ATOM 2213 C CA . MET B 1 70 ? 46.497 19.984 3.125 1.00 88.59 62 MET B CA 1
ATOM 2214 C C . MET B 1 70 ? 47.457 20.765 2.235 1.00 86.00 62 MET B C 1
ATOM 2215 O O . MET B 1 70 ? 47.059 21.693 1.527 1.00 84.40 62 MET B O 1
ATOM 2220 N N . MET B 1 71 ? 48.736 20.412 2.326 1.00 88.02 63 MET B N 1
ATOM 2221 C CA . MET B 1 71 ? 49.784 21.152 1.642 1.00 90.39 63 MET B CA 1
ATOM 2222 C C . MET B 1 71 ? 49.753 20.882 0.148 1.00 88.11 63 MET B C 1
ATOM 2223 O O . MET B 1 71 ? 49.438 19.775 -0.293 1.00 87.07 63 MET B O 1
ATOM 2228 N N . ALA B 1 72 ? 50.067 21.922 -0.628 1.00 90.41 64 ALA B N 1
ATOM 2229 C CA . ALA B 1 72 ? 49.983 21.836 -2.082 1.00 90.28 64 ALA B CA 1
ATOM 2230 C C . ALA B 1 72 ? 51.069 20.938 -2.666 1.00 90.50 64 ALA B C 1
ATOM 2231 O O . ALA B 1 72 ? 50.798 20.143 -3.574 1.00 88.09 64 ALA B O 1
ATOM 2233 N N . GLU B 1 73 ? 52.296 21.035 -2.155 1.00 90.37 65 GLU B N 1
ATOM 2234 C CA . GLU B 1 73 ? 53.427 20.412 -2.839 1.00 93.00 65 GLU B CA 1
ATOM 2235 C C . GLU B 1 73 ? 53.331 18.887 -2.865 1.00 91.97 65 GLU B C 1
ATOM 2236 O O . GLU B 1 73 ? 53.563 18.284 -3.923 1.00 91.45 65 GLU B O 1
ATOM 2242 N N . PRO B 1 74 ? 52.984 18.216 -1.757 1.00 92.65 66 PRO B N 1
ATOM 2243 C CA . PRO B 1 74 ? 52.817 16.755 -1.849 1.00 90.89 66 PRO B CA 1
ATOM 2244 C C . PRO B 1 74 ? 51.675 16.362 -2.766 1.00 86.92 66 PRO B C 1
ATOM 2245 O O . PRO B 1 74 ? 51.778 15.361 -3.484 1.00 86.43 66 PRO B O 1
ATOM 2249 N N . LEU B 1 75 ? 50.586 17.135 -2.774 1.00 86.15 67 LEU B N 1
ATOM 2250 C CA . LEU B 1 75 ? 49.476 16.831 -3.674 1.00 86.25 67 LEU B CA 1
ATOM 2251 C C . LEU B 1 75 ? 49.867 17.059 -5.132 1.00 83.46 67 LEU B C 1
ATOM 2252 O O . LEU B 1 75 ? 49.479 16.283 -6.011 1.00 81.94 67 LEU B O 1
ATOM 2257 N N . ALA B 1 76 ? 50.628 18.120 -5.405 1.00 83.50 68 ALA B N 1
ATOM 2258 C CA . ALA B 1 76 ? 51.136 18.344 -6.756 1.00 87.61 68 ALA B CA 1
ATOM 2259 C C . ALA B 1 76 ? 51.969 17.161 -7.225 1.00 85.01 68 ALA B C 1
ATOM 2260 O O . ALA B 1 76 ? 51.779 16.651 -8.332 1.00 85.13 68 ALA B O 1
ATOM 2262 N N . LYS B 1 77 ? 52.895 16.704 -6.384 1.00 84.60 69 LYS B N 1
ATOM 2263 C CA . LYS B 1 77 ? 53.677 15.530 -6.740 1.00 84.42 69 LYS B CA 1
ATOM 2264 C C . LYS B 1 77 ? 52.783 14.302 -6.886 1.00 83.18 69 LYS B C 1
ATOM 2265 O O . LYS B 1 77 ? 52.939 13.519 -7.831 1.00 84.23 69 LYS B O 1
ATOM 2267 N N . ALA B 1 78 ? 51.825 14.127 -5.977 1.00 81.67 70 ALA B N 1
ATOM 2268 C CA . ALA B 1 78 ? 50.947 12.965 -6.066 1.00 82.49 70 ALA B CA 1
ATOM 2269 C C . ALA B 1 78 ? 50.086 13.010 -7.323 1.00 81.69 70 ALA B C 1
ATOM 2270 O O . ALA B 1 78 ? 49.922 11.991 -8.004 1.00 81.57 70 ALA B O 1
ATOM 2272 N N . ILE B 1 79 ? 49.548 14.185 -7.655 1.00 80.69 71 ILE B N 1
ATOM 2273 C CA . ILE B 1 79 ? 48.711 14.312 -8.841 1.00 79.92 71 ILE B CA 1
ATOM 2274 C C . ILE B 1 79 ? 49.518 14.056 -10.108 1.00 83.15 71 ILE B C 1
ATOM 2275 O O . ILE B 1 79 ? 49.043 13.382 -11.028 1.00 82.04 71 ILE B O 1
ATOM 2280 N N . ASN B 1 80 ? 50.748 14.580 -10.178 1.00 80.16 72 ASN B N 1
ATOM 2281 C CA . ASN B 1 80 ? 51.599 14.289 -11.327 1.00 82.48 72 ASN B CA 1
ATOM 2282 C C . ASN B 1 80 ? 51.898 12.800 -11.440 1.00 84.10 72 ASN B C 1
ATOM 2283 O O . ASN B 1 80 ? 51.854 12.231 -12.538 1.00 84.05 72 ASN B O 1
ATOM 2288 N N . HIS B 1 81 ? 52.235 12.154 -10.322 1.00 84.22 73 HIS B N 1
ATOM 2289 C CA . HIS B 1 81 ? 52.425 10.710 -10.357 1.00 83.35 73 HIS B CA 1
ATOM 2290 C C . HIS B 1 81 ? 51.169 10.034 -10.883 1.00 82.70 73 HIS B C 1
ATOM 2291 O O . HIS B 1 81 ? 51.235 9.168 -11.763 1.00 84.19 73 HIS B O 1
ATOM 2298 N N . ALA B 1 82 ? 50.010 10.447 -10.374 1.00 83.82 74 ALA B N 1
ATOM 2299 C CA . ALA B 1 82 ? 48.745 9.922 -10.873 1.00 83.39 74 ALA B CA 1
ATOM 2300 C C . ALA B 1 82 ? 48.609 10.127 -12.378 1.00 83.10 74 ALA B C 1
ATOM 2301 O O . ALA B 1 82 ? 48.128 9.240 -13.090 1.00 81.96 74 ALA B O 1
ATOM 2303 N N . LYS B 1 83 ? 49.025 11.292 -12.877 1.00 77.72 75 LYS B N 1
ATOM 2304 C CA . LYS B 1 83 ? 48.935 11.561 -14.306 1.00 81.99 75 LYS B CA 1
ATOM 2305 C C . LYS B 1 83 ? 49.816 10.612 -15.115 1.00 85.16 75 LYS B C 1
ATOM 2306 O O . LYS B 1 83 ? 49.386 10.092 -16.153 1.00 87.09 75 LYS B O 1
ATOM 2312 N N . GLN B 1 84 ? 51.049 10.360 -14.654 1.00 85.28 76 GLN B N 1
ATOM 2313 C CA . GLN B 1 84 ? 51.923 9.436 -15.377 1.00 90.79 76 GLN B CA 1
ATOM 2314 C C . GLN B 1 84 ? 51.414 8.003 -15.264 1.00 91.79 76 GLN B C 1
ATOM 2315 O O . GLN B 1 84 ? 51.522 7.223 -16.219 1.00 94.05 76 GLN B O 1
ATOM 2317 N N . LEU B 1 85 ? 50.859 7.640 -14.103 1.00 87.05 77 LEU B N 1
ATOM 2318 C CA . LEU B 1 85 ? 50.214 6.338 -13.966 1.00 87.39 77 LEU B CA 1
ATOM 2319 C C . LEU B 1 85 ? 49.114 6.169 -15.001 1.00 88.18 77 LEU B C 1
ATOM 2320 O O . LEU B 1 85 ? 48.949 5.084 -15.573 1.00 88.67 77 LEU B O 1
ATOM 2325 N N . ALA B 1 86 ? 48.349 7.237 -15.249 1.00 87.13 78 ALA B N 1
ATOM 2326 C CA . ALA B 1 86 ? 47.230 7.166 -16.181 1.00 86.98 78 ALA B CA 1
ATOM 2327 C C . ALA B 1 86 ? 47.706 7.081 -17.626 1.00 92.33 78 ALA B C 1
ATOM 2328 O O . ALA B 1 86 ? 47.096 6.378 -18.443 1.00 90.09 78 ALA B O 1
ATOM 2330 N N . SER B 1 87 ? 48.778 7.804 -17.968 1.00 91.91 79 SER B N 1
ATOM 2331 C CA . SER B 1 87 ? 49.310 7.726 -19.322 1.00 92.41 79 SER B CA 1
ATOM 2332 C C . SER B 1 87 ? 49.886 6.345 -19.598 1.00 95.61 79 SER B C 1
ATOM 2333 O O . SER B 1 87 ? 49.683 5.778 -20.683 1.00 92.45 79 SER B O 1
ATOM 2336 N N . ARG B 1 88 ? 50.603 5.783 -18.624 1.00 101.68 80 ARG B N 1
ATOM 2337 C CA . ARG B 1 88 ? 51.161 4.458 -18.832 1.00 103.29 80 ARG B CA 1
ATOM 2338 C C . ARG B 1 88 ? 50.061 3.411 -18.945 1.00 100.80 80 ARG B C 1
ATOM 2339 O O . ARG B 1 88 ? 50.280 2.363 -19.554 1.00 103.95 80 ARG B O 1
ATOM 2347 N N . ALA B 1 89 ? 48.874 3.689 -18.421 1.00 97.88 81 ALA B N 1
ATOM 2348 C CA . ALA B 1 89 ? 47.743 2.799 -18.649 1.00 97.86 81 ALA B CA 1
ATOM 2349 C C . ALA B 1 89 ? 47.108 2.997 -20.022 1.00 97.11 81 ALA B C 1
ATOM 2350 O O . ALA B 1 89 ? 46.203 2.238 -20.381 1.00 94.78 81 ALA B O 1
ATOM 2352 N N . GLY B 1 90 ? 47.561 3.976 -20.801 1.00 99.61 82 GLY B N 1
ATOM 2353 C CA . GLY B 1 90 ? 46.989 4.223 -22.109 1.00 99.89 82 GLY B CA 1
ATOM 2354 C C . GLY B 1 90 ? 45.813 5.180 -22.153 1.00 99.96 82 GLY B C 1
ATOM 2355 O O . GLY B 1 90 ? 45.189 5.310 -23.213 1.00 101.11 82 GLY B O 1
ATOM 2356 N N . CYS B 1 91 ? 45.488 5.852 -21.049 1.00 91.81 83 CYS B N 1
ATOM 2357 C CA . CYS B 1 91 ? 44.348 6.762 -21.034 1.00 89.44 83 CYS B CA 1
ATOM 2358 C C . CYS B 1 91 ? 44.643 8.047 -21.782 1.00 90.14 83 CYS B C 1
ATOM 2359 O O . CYS B 1 91 ? 45.661 8.702 -21.536 1.00 91.15 83 CYS B O 1
ATOM 2362 N N . VAL B 1 92 ? 43.734 8.422 -22.682 1.00 91.32 84 VAL B N 1
ATOM 2363 C CA . VAL B 1 92 ? 43.870 9.683 -23.411 1.00 91.28 84 VAL B CA 1
ATOM 2364 C C . VAL B 1 92 ? 43.301 10.851 -22.612 1.00 92.76 84 VAL B C 1
ATOM 2365 O O . VAL B 1 92 ? 43.974 11.866 -22.411 1.00 95.98 84 VAL B O 1
ATOM 2369 N N . HIS B 1 93 ? 42.061 10.734 -22.133 1.00 89.37 85 HIS B N 1
ATOM 2370 C CA . HIS B 1 93 ? 41.387 11.854 -21.485 1.00 89.80 85 HIS B CA 1
ATOM 2371 C C . HIS B 1 93 ? 41.109 11.473 -20.037 1.00 87.54 85 HIS B C 1
ATOM 2372 O O . HIS B 1 93 ? 40.147 10.751 -19.754 1.00 84.25 85 HIS B O 1
ATOM 2379 N N . VAL B 1 94 ? 41.917 12.007 -19.125 1.00 84.10 86 VAL B N 1
ATOM 2380 C CA . VAL B 1 94 ? 41.693 11.840 -17.693 1.00 78.41 86 VAL B CA 1
ATOM 2381 C C . VAL B 1 94 ? 41.713 13.212 -17.034 1.00 74.21 86 VAL B C 1
ATOM 2382 O O . VAL B 1 94 ? 42.776 13.843 -16.907 1.00 75.26 86 VAL B O 1
ATOM 2386 N N . PRO B 1 95 ? 40.559 13.723 -16.632 1.00 74.94 87 PRO B N 1
ATOM 2387 C CA . PRO B 1 95 ? 40.537 14.957 -15.850 1.00 74.80 87 PRO B CA 1
ATOM 2388 C C . PRO B 1 95 ? 40.927 14.694 -14.405 1.00 71.17 87 PRO B C 1
ATOM 2389 O O . PRO B 1 95 ? 40.722 13.603 -13.861 1.00 66.85 87 PRO B O 1
ATOM 2393 N N . VAL B 1 96 ? 41.504 15.714 -13.788 1.00 70.29 88 VAL B N 1
ATOM 2394 C CA . VAL B 1 96 ? 41.703 15.724 -12.343 1.00 68.06 88 VAL B CA 1
ATOM 2395 C C . VAL B 1 96 ? 40.436 16.301 -11.719 1.00 66.36 88 VAL B C 1
ATOM 2396 O O . VAL B 1 96 ? 40.045 17.435 -12.030 1.00 65.62 88 VAL B O 1
ATOM 2400 N N . VAL B 1 97 ? 39.781 15.511 -10.865 1.00 62.46 89 VAL B N 1
ATOM 2401 C CA . VAL B 1 97 ? 38.560 15.905 -10.161 1.00 61.94 89 VAL B CA 1
ATOM 2402 C C . VAL B 1 97 ? 38.878 16.080 -8.678 1.00 61.92 89 VAL B C 1
ATOM 2403 O O . VAL B 1 97 ? 39.504 15.202 -8.066 1.00 60.86 89 VAL B O 1
ATOM 2407 N N . TYR B 1 98 ? 38.469 17.216 -8.106 1.00 61.34 90 TYR B N 1
ATOM 2408 C CA . TYR B 1 98 ? 38.541 17.448 -6.664 1.00 57.40 90 TYR B CA 1
ATOM 2409 C C . TYR B 1 98 ? 37.140 17.346 -6.073 1.00 58.69 90 TYR B C 1
ATOM 2410 O O . TYR B 1 98 ? 36.230 18.073 -6.487 1.00 56.57 90 TYR B O 1
ATOM 2419 N N . MET B 1 99 ? 36.967 16.454 -5.105 1.00 56.88 91 MET B N 1
ATOM 2420 C CA . MET B 1 99 ? 35.696 16.346 -4.405 1.00 55.33 91 MET B CA 1
ATOM 2421 C C . MET B 1 99 ? 35.567 17.497 -3.411 1.00 56.67 91 MET B C 1
ATOM 2422 O O . MET B 1 99 ? 36.421 17.665 -2.535 1.00 60.69 91 MET B O 1
ATOM 2427 N N . SER B 1 100 ? 34.517 18.309 -3.554 1.00 56.80 92 SER B N 1
ATOM 2428 C CA . SER B 1 100 ? 34.354 19.446 -2.657 1.00 59.81 92 SER B CA 1
ATOM 2429 C C . SER B 1 100 ? 32.904 19.883 -2.609 1.00 59.38 92 SER B C 1
ATOM 2430 O O . SER B 1 100 ? 32.254 19.914 -3.659 1.00 55.82 92 SER B O 1
ATOM 2433 N N . PRO B 1 101 ? 32.376 20.261 -1.437 1.00 60.25 93 PRO B N 1
ATOM 2434 C CA . PRO B 1 101 ? 30.994 20.780 -1.373 1.00 59.96 93 PRO B CA 1
ATOM 2435 C C . PRO B 1 101 ? 30.816 22.091 -2.112 1.00 61.00 93 PRO B C 1
ATOM 2436 O O . PRO B 1 101 ? 29.674 22.528 -2.331 1.00 61.85 93 PRO B O 1
ATOM 2440 N N . GLN B 1 102 ? 31.905 22.731 -2.500 1.00 61.33 94 GLN B N 1
ATOM 2441 C CA . GLN B 1 102 ? 31.845 23.932 -3.306 1.00 63.56 94 GLN B CA 1
ATOM 2442 C C . GLN B 1 102 ? 31.841 23.615 -4.793 1.00 60.04 94 GLN B C 1
ATOM 2443 O O . GLN B 1 102 ? 31.886 24.533 -5.617 1.00 61.20 94 GLN B O 1
ATOM 2449 N N . GLY B 1 103 ? 31.754 22.339 -5.152 1.00 59.61 95 GLY B N 1
ATOM 2450 C CA . GLY B 1 103 ? 31.715 21.950 -6.540 1.00 58.60 95 GLY B CA 1
ATOM 2451 C C . GLY B 1 103 ? 30.302 21.882 -7.080 1.00 57.63 95 GLY B C 1
ATOM 2452 O O . GLY B 1 103 ? 29.312 22.108 -6.380 1.00 57.95 95 GLY B O 1
ATOM 2453 N N . LYS B 1 104 ? 30.219 21.591 -8.374 1.00 54.97 96 LYS B N 1
ATOM 2454 C CA . LYS B 1 104 ? 28.916 21.372 -8.971 1.00 55.71 96 LYS B CA 1
ATOM 2455 C C . LYS B 1 104 ? 28.331 20.100 -8.376 1.00 53.57 96 LYS B C 1
ATOM 2456 O O . LYS B 1 104 ? 29.052 19.158 -8.031 1.00 50.73 96 LYS B O 1
ATOM 2462 N N . THR B 1 105 ? 27.019 20.076 -8.246 1.00 52.99 97 THR B N 1
ATOM 2463 C CA . THR B 1 105 ? 26.385 18.965 -7.567 1.00 53.39 97 THR B CA 1
ATOM 2464 C C . THR B 1 105 ? 26.272 17.796 -8.534 1.00 54.39 97 THR B C 1
ATOM 2465 O O . THR B 1 105 ? 25.741 17.943 -9.638 1.00 55.39 97 THR B O 1
ATOM 2469 N N . LEU B 1 106 ? 26.824 16.659 -8.133 1.00 51.77 98 LEU B N 1
ATOM 2470 C CA . LEU B 1 106 ? 26.706 15.434 -8.897 1.00 50.20 98 LEU B CA 1
ATOM 2471 C C . LEU B 1 106 ? 25.240 15.062 -9.049 1.00 53.51 98 LEU B C 1
ATOM 2472 O O . LEU B 1 106 ? 24.434 15.249 -8.127 1.00 53.05 98 LEU B O 1
ATOM 2477 N N . ASN B 1 107 ? 24.877 14.605 -10.244 1.00 53.54 99 ASN B N 1
ATOM 2478 C CA . ASN B 1 107 ? 23.569 13.999 -10.440 1.00 53.57 99 ASN B CA 1
ATOM 2479 C C . ASN B 1 107 ? 23.681 12.967 -11.552 1.00 51.24 99 ASN B C 1
ATOM 2480 O O . ASN B 1 107 ? 24.747 12.759 -12.134 1.00 50.76 99 ASN B O 1
ATOM 2485 N N . GLU B 1 108 ? 22.555 12.327 -11.846 1.00 51.67 100 GLU B N 1
ATOM 2486 C CA . GLU B 1 108 ? 22.556 11.242 -12.811 1.00 56.63 100 GLU B CA 1
ATOM 2487 C C . GLU B 1 108 ? 22.991 11.725 -14.199 1.00 58.74 100 GLU B C 1
ATOM 2488 O O . GLU B 1 108 ? 23.749 11.032 -14.882 1.00 57.59 100 GLU B O 1
ATOM 2494 N N . GLN B 1 109 ? 22.557 12.922 -14.619 1.00 56.08 101 GLN B N 1
ATOM 2495 C CA . GLN B 1 109 ? 23.016 13.448 -15.908 1.00 60.49 101 GLN B CA 1
ATOM 2496 C C . GLN B 1 109 ? 24.533 13.614 -15.927 1.00 57.86 101 GLN B C 1
ATOM 2497 O O . GLN B 1 109 ? 25.195 13.222 -16.894 1.00 60.45 101 GLN B O 1
ATOM 2499 N N . ALA B 1 110 ? 25.104 14.160 -14.851 1.00 56.39 102 ALA B N 1
ATOM 2500 C CA . ALA B 1 110 ? 26.556 14.293 -14.750 1.00 57.16 102 ALA B CA 1
ATOM 2501 C C . ALA B 1 110 ? 27.249 12.927 -14.773 1.00 61.57 102 ALA B C 1
ATOM 2502 O O . ALA B 1 110 ? 28.286 12.760 -15.430 1.00 60.70 102 ALA B O 1
ATOM 2504 N N . VAL B 1 111 ? 26.701 11.947 -14.044 1.00 58.11 103 VAL B N 1
ATOM 2505 C CA . VAL B 1 111 ? 27.264 10.599 -14.017 1.00 58.84 103 VAL B CA 1
ATOM 2506 C C . VAL B 1 111 ? 27.386 10.031 -15.427 1.00 64.48 103 VAL B C 1
ATOM 2507 O O . VAL B 1 111 ? 28.395 9.403 -15.770 1.00 62.91 103 VAL B O 1
ATOM 2511 N N . GLN B 1 112 ? 26.352 10.225 -16.259 1.00 62.92 104 GLN B N 1
ATOM 2512 C CA . GLN B 1 112 ? 26.391 9.706 -17.621 1.00 67.58 104 GLN B CA 1
ATOM 2513 C C . GLN B 1 112 ? 27.557 10.301 -18.396 1.00 66.07 104 GLN B C 1
ATOM 2514 O O . GLN B 1 112 ? 28.182 9.618 -19.216 1.00 69.43 104 GLN B O 1
ATOM 2520 N N . GLN B 1 113 ? 27.864 11.577 -18.150 1.00 65.72 105 GLN B N 1
ATOM 2521 C CA . GLN B 1 113 ? 28.970 12.213 -18.855 1.00 69.84 105 GLN B CA 1
ATOM 2522 C C . GLN B 1 113 ? 30.308 11.619 -18.431 1.00 71.56 105 GLN B C 1
ATOM 2523 O O . GLN B 1 113 ? 31.207 11.462 -19.263 1.00 74.25 105 GLN B O 1
ATOM 2525 N N . PHE B 1 114 ? 30.452 11.261 -17.149 1.00 68.75 106 PHE B N 1
ATOM 2526 C CA . PHE B 1 114 ? 31.707 10.689 -16.671 1.00 68.32 106 PHE B CA 1
ATOM 2527 C C . PHE B 1 114 ? 32.048 9.396 -17.392 1.00 73.07 106 PHE B C 1
ATOM 2528 O O . PHE B 1 114 ? 33.227 9.110 -17.631 1.00 75.66 106 PHE B O 1
ATOM 2536 N N . VAL B 1 115 ? 31.030 8.624 -17.771 1.00 72.90 107 VAL B N 1
ATOM 2537 C CA . VAL B 1 115 ? 31.234 7.358 -18.469 1.00 77.88 107 VAL B CA 1
ATOM 2538 C C . VAL B 1 115 ? 32.041 7.562 -19.751 1.00 81.10 107 VAL B C 1
ATOM 2539 O O . VAL B 1 115 ? 32.742 6.647 -20.206 1.00 82.69 107 VAL B O 1
ATOM 2543 N N . ASP B 1 116 ? 31.989 8.763 -20.336 1.00 79.16 108 ASP B N 1
ATOM 2544 C CA . ASP B 1 116 ? 32.721 9.020 -21.571 1.00 82.95 108 ASP B CA 1
ATOM 2545 C C . ASP B 1 116 ? 34.230 9.147 -21.397 1.00 82.87 108 ASP B C 1
ATOM 2546 O O . ASP B 1 116 ? 34.942 9.093 -22.403 1.00 85.99 108 ASP B O 1
ATOM 2551 N N . TYR B 1 117 ? 34.733 9.325 -20.177 1.00 83.40 109 TYR B N 1
ATOM 2552 C CA . TYR B 1 117 ? 36.158 9.566 -19.959 1.00 82.81 109 TYR B CA 1
ATOM 2553 C C . TYR B 1 117 ? 36.944 8.255 -19.990 1.00 85.26 109 TYR B C 1
ATOM 2554 O O . TYR B 1 117 ? 36.454 7.203 -19.567 1.00 87.21 109 TYR B O 1
ATOM 2563 N N . ASP B 1 118 ? 38.192 8.336 -20.468 1.00 81.16 110 ASP B N 1
ATOM 2564 C CA . ASP B 1 118 ? 39.091 7.182 -20.438 1.00 82.91 110 ASP B CA 1
ATOM 2565 C C . ASP B 1 118 ? 39.401 6.734 -19.017 1.00 81.47 110 ASP B C 1
ATOM 2566 O O . ASP B 1 118 ? 39.771 5.571 -18.805 1.00 77.87 110 ASP B O 1
ATOM 2571 N N . GLY B 1 119 ? 39.245 7.634 -18.052 1.00 79.27 111 GLY B N 1
ATOM 2572 C CA . GLY B 1 119 ? 39.591 7.372 -16.674 1.00 77.10 111 GLY B CA 1
ATOM 2573 C C . GLY B 1 119 ? 39.590 8.663 -15.888 1.00 77.01 111 GLY B C 1
ATOM 2574 O O . GLY B 1 119 ? 39.471 9.760 -16.444 1.00 75.09 111 GLY B O 1
ATOM 2575 N N . LEU B 1 120 ? 39.733 8.514 -14.566 1.00 72.90 112 LEU B N 1
ATOM 2576 C CA . LEU B 1 120 ? 39.665 9.644 -13.652 1.00 70.00 112 LEU B CA 1
ATOM 2577 C C . LEU B 1 120 ? 40.823 9.639 -12.678 1.00 68.50 112 LEU B C 1
ATOM 2578 O O . LEU B 1 120 ? 41.200 8.590 -12.150 1.00 68.99 112 LEU B O 1
ATOM 2583 N N . ILE B 1 121 ? 41.312 10.838 -12.385 1.00 68.36 113 ILE B N 1
ATOM 2584 C CA . ILE B 1 121 ? 42.134 11.120 -11.217 1.00 67.43 113 ILE B CA 1
ATOM 2585 C C . ILE B 1 121 ? 41.274 11.925 -10.256 1.00 64.51 113 ILE B C 1
ATOM 2586 O O . ILE B 1 121 ? 40.787 13.006 -10.614 1.00 63.95 113 ILE B O 1
ATOM 2591 N N . VAL B 1 122 ? 41.054 11.388 -9.058 1.00 63.68 114 VAL B N 1
ATOM 2592 C CA . VAL B 1 122 ? 40.188 12.011 -8.064 1.00 63.00 114 VAL B CA 1
ATOM 2593 C C . VAL B 1 122 ? 41.001 12.366 -6.824 1.00 64.27 114 VAL B C 1
ATOM 2594 O O . VAL B 1 122 ? 41.674 11.505 -6.242 1.00 64.99 114 VAL B O 1
ATOM 2598 N N . LEU B 1 123 ? 40.934 13.634 -6.428 1.00 58.85 115 LEU B N 1
ATOM 2599 C CA . LEU B 1 123 ? 41.653 14.151 -5.276 1.00 62.32 115 LEU B CA 1
ATOM 2600 C C . LEU B 1 123 ? 40.730 14.192 -4.058 1.00 62.68 115 LEU B C 1
ATOM 2601 O O . LEU B 1 123 ? 39.650 14.791 -4.114 1.00 61.10 115 LEU B O 1
ATOM 2606 N N . CYS B 1 124 ? 41.168 13.572 -2.956 1.00 62.91 116 CYS B N 1
ATOM 2607 C CA . CYS B 1 124 ? 40.398 13.486 -1.718 1.00 61.82 116 CYS B CA 1
ATOM 2608 C C . CYS B 1 124 ? 41.072 14.377 -0.686 1.00 61.75 116 CYS B C 1
ATOM 2609 O O . CYS B 1 124 ? 42.215 14.125 -0.298 1.00 65.05 116 CYS B O 1
ATOM 2612 N N . GLY B 1 125 ? 40.392 15.429 -0.274 1.00 60.89 117 GLY B N 1
ATOM 2613 C CA . GLY B 1 125 ? 40.915 16.284 0.764 1.00 67.61 117 GLY B CA 1
ATOM 2614 C C . GLY B 1 125 ? 40.551 15.772 2.147 1.00 66.74 117 GLY B C 1
ATOM 2615 O O . GLY B 1 125 ? 39.687 14.909 2.281 1.00 65.88 117 GLY B O 1
ATOM 2616 N N . ARG B 1 126 ? 41.253 16.284 3.158 1.00 67.17 118 ARG B N 1
ATOM 2617 C CA . ARG B 1 126 ? 40.939 16.012 4.555 1.00 71.02 118 ARG B CA 1
ATOM 2618 C C . ARG B 1 126 ? 41.067 17.309 5.350 1.00 75.82 118 ARG B C 1
ATOM 2619 O O . ARG B 1 126 ? 41.509 18.335 4.828 1.00 76.17 118 ARG B O 1
ATOM 2627 N N . TYR B 1 127 ? 40.661 17.254 6.618 1.00 76.69 119 TYR B N 1
ATOM 2628 C CA . TYR B 1 127 ? 40.787 18.361 7.590 1.00 77.71 119 TYR B CA 1
ATOM 2629 C C . TYR B 1 127 ? 39.980 19.564 7.081 1.00 76.89 119 TYR B C 1
ATOM 2630 O O . TYR B 1 127 ? 38.808 19.394 6.707 1.00 77.26 119 TYR B O 1
ATOM 2639 N N . GLU B 1 128 ? 40.522 20.786 7.126 1.00 79.33 120 GLU B N 1
ATOM 2640 C CA . GLU B 1 128 ? 39.818 21.946 6.590 1.00 81.86 120 GLU B CA 1
ATOM 2641 C C . GLU B 1 128 ? 39.881 22.034 5.069 1.00 81.88 120 GLU B C 1
ATOM 2642 O O . GLU B 1 128 ? 39.246 22.924 4.489 1.00 80.19 120 GLU B O 1
ATOM 2648 N N . GLY B 1 129 ? 40.622 21.150 4.403 1.00 78.90 121 GLY B N 1
ATOM 2649 C CA . GLY B 1 129 ? 40.577 21.150 2.963 1.00 76.51 121 GLY B CA 1
ATOM 2650 C C . GLY B 1 129 ? 41.954 21.277 2.357 1.00 80.41 121 GLY B C 1
ATOM 2651 O O . GLY B 1 129 ? 42.979 21.074 3.019 1.00 84.32 121 GLY B O 1
ATOM 2652 N N . VAL B 1 130 ? 41.959 21.625 1.079 1.00 78.89 122 VAL B N 1
ATOM 2653 C CA . VAL B 1 130 ? 43.146 21.626 0.242 1.00 78.28 122 VAL B CA 1
ATOM 2654 C C . VAL B 1 130 ? 43.529 23.069 -0.059 1.00 81.70 122 VAL B C 1
ATOM 2655 O O . VAL B 1 130 ? 42.657 23.935 -0.199 1.00 83.13 122 VAL B O 1
ATOM 2659 N N . ASP B 1 131 ? 44.836 23.335 -0.102 1.00 81.53 123 ASP B N 1
ATOM 2660 C CA . ASP B 1 131 ? 45.332 24.662 -0.452 1.00 84.96 123 ASP B CA 1
ATOM 2661 C C . ASP B 1 131 ? 44.742 25.118 -1.782 1.00 87.08 123 ASP B C 1
ATOM 2662 O O . ASP B 1 131 ? 44.711 24.362 -2.760 1.00 85.26 123 ASP B O 1
ATOM 2667 N N . GLU B 1 132 ? 44.275 26.370 -1.806 1.00 87.87 124 GLU B N 1
ATOM 2668 C CA . GLU B 1 132 ? 43.544 26.879 -2.962 1.00 86.64 124 GLU B CA 1
ATOM 2669 C C . GLU B 1 132 ? 44.410 26.884 -4.217 1.00 85.97 124 GLU B C 1
ATOM 2670 O O . GLU B 1 132 ? 43.931 26.567 -5.312 1.00 83.99 124 GLU B O 1
ATOM 2676 N N . ARG B 1 133 ? 45.691 27.218 -4.073 1.00 86.82 125 ARG B N 1
ATOM 2677 C CA . ARG B 1 133 ? 46.562 27.317 -5.237 1.00 88.45 125 ARG B CA 1
ATOM 2678 C C . ARG B 1 133 ? 46.804 25.962 -5.887 1.00 86.75 125 ARG B C 1
ATOM 2679 O O . ARG B 1 133 ? 46.999 25.889 -7.106 1.00 87.09 125 ARG B O 1
ATOM 2687 N N . LEU B 1 134 ? 46.819 24.886 -5.100 1.00 86.88 126 LEU B N 1
ATOM 2688 C CA . LEU B 1 134 ? 46.917 23.556 -5.691 1.00 84.77 126 LEU B CA 1
ATOM 2689 C C . LEU B 1 134 ? 45.725 23.276 -6.592 1.00 82.77 126 LEU B C 1
ATOM 2690 O O . LEU B 1 134 ? 45.870 22.701 -7.677 1.00 82.22 126 LEU B O 1
ATOM 2695 N N . ILE B 1 135 ? 44.528 23.643 -6.138 1.00 82.84 127 ILE B N 1
ATOM 2696 C CA . ILE B 1 135 ? 43.343 23.482 -6.970 1.00 80.28 127 ILE B CA 1
ATOM 2697 C C . ILE B 1 135 ? 43.498 24.274 -8.261 1.00 81.87 127 ILE B C 1
ATOM 2698 O O . ILE B 1 135 ? 43.295 23.749 -9.362 1.00 82.67 127 ILE B O 1
ATOM 2703 N N . GLN B 1 136 ? 43.888 25.545 -8.146 1.00 82.48 128 GLN B N 1
ATOM 2704 C CA . GLN B 1 136 ? 43.992 26.407 -9.322 1.00 85.65 128 GLN B CA 1
ATOM 2705 C C . GLN B 1 136 ? 44.854 25.788 -10.410 1.00 85.60 128 GLN B C 1
ATOM 2706 O O . GLN B 1 136 ? 44.507 25.849 -11.591 1.00 86.73 128 GLN B O 1
ATOM 2712 N N . HIS B 1 137 ? 45.964 25.158 -10.031 1.00 85.65 129 HIS B N 1
ATOM 2713 C CA . HIS B 1 137 ? 46.944 24.725 -11.014 1.00 86.43 129 HIS B CA 1
ATOM 2714 C C . HIS B 1 137 ? 46.759 23.288 -11.474 1.00 85.34 129 HIS B C 1
ATOM 2715 O O . HIS B 1 137 ? 47.181 22.954 -12.585 1.00 88.34 129 HIS B O 1
ATOM 2722 N N . TYR B 1 138 ? 46.158 22.416 -10.662 1.00 82.55 130 TYR B N 1
ATOM 2723 C CA . TYR B 1 138 ? 46.155 20.999 -10.980 1.00 79.95 130 TYR B CA 1
ATOM 2724 C C . TYR B 1 138 ? 44.780 20.382 -11.163 1.00 76.39 130 TYR B C 1
ATOM 2725 O O . TYR B 1 138 ? 44.700 19.252 -11.656 1.00 75.40 130 TYR B O 1
ATOM 2734 N N . VAL B 1 139 ? 43.705 21.083 -10.815 1.00 76.11 131 VAL B N 1
ATOM 2735 C CA . VAL B 1 139 ? 42.371 20.499 -10.733 1.00 72.09 131 VAL B CA 1
ATOM 2736 C C . VAL B 1 139 ? 41.547 20.998 -11.907 1.00 71.66 131 VAL B C 1
ATOM 2737 O O . VAL B 1 139 ? 41.478 22.207 -12.147 1.00 74.70 131 VAL B O 1
ATOM 2741 N N . ASP B 1 140 ? 40.900 20.075 -12.620 1.00 68.70 132 ASP B N 1
ATOM 2742 C CA . ASP B 1 140 ? 40.076 20.447 -13.766 1.00 69.61 132 ASP B CA 1
ATOM 2743 C C . ASP B 1 140 ? 38.629 20.682 -13.407 1.00 69.24 132 ASP B C 1
ATOM 2744 O O . ASP B 1 140 ? 37.977 21.515 -14.045 1.00 70.80 132 ASP B O 1
ATOM 2749 N N . GLN B 1 141 ? 38.101 19.925 -12.443 1.00 66.96 133 GLN B N 1
ATOM 2750 C CA . GLN B 1 141 ? 36.695 19.977 -12.078 1.00 64.45 133 GLN B CA 1
ATOM 2751 C C . GLN B 1 141 ? 36.520 19.773 -10.573 1.00 64.87 133 GLN B C 1
ATOM 2752 O O . GLN B 1 141 ? 37.253 19.007 -9.925 1.00 61.19 133 GLN B O 1
ATOM 2758 N N . GLU B 1 142 ? 35.526 20.458 -10.017 1.00 63.55 134 GLU B N 1
ATOM 2759 C CA . GLU B 1 142 ? 35.153 20.278 -8.621 1.00 58.97 134 GLU B CA 1
ATOM 2760 C C . GLU B 1 142 ? 33.731 19.774 -8.570 1.00 56.59 134 GLU B C 1
ATOM 2761 O O . GLU B 1 142 ? 32.840 20.357 -9.195 1.00 58.75 134 GLU B O 1
ATOM 2767 N N . TRP B 1 143 ? 33.521 18.704 -7.827 1.00 57.90 135 TRP B N 1
ATOM 2768 C CA . TRP B 1 143 ? 32.215 18.091 -7.730 1.00 56.34 135 TRP B CA 1
ATOM 2769 C C . TRP B 1 143 ? 31.853 17.893 -6.268 1.00 54.24 135 TRP B C 1
ATOM 2770 O O . TRP B 1 143 ? 32.689 17.514 -5.447 1.00 52.82 135 TRP B O 1
ATOM 2781 N N . SER B 1 144 ? 30.597 18.166 -5.963 1.00 53.24 136 SER B N 1
ATOM 2782 C CA . SER B 1 144 ? 30.004 17.926 -4.666 1.00 53.77 136 SER B CA 1
ATOM 2783 C C . SER B 1 144 ? 28.986 16.811 -4.792 1.00 53.10 136 SER B C 1
ATOM 2784 O O . SER B 1 144 ? 28.233 16.770 -5.767 1.00 53.14 136 SER B O 1
ATOM 2787 N N . ILE B 1 145 ? 28.942 15.922 -3.793 1.00 48.79 137 ILE B N 1
ATOM 2788 C CA . ILE B 1 145 ? 27.904 14.903 -3.768 1.00 48.12 137 ILE B CA 1
ATOM 2789 C C . ILE B 1 145 ? 26.660 15.372 -3.038 1.00 49.13 137 ILE B C 1
ATOM 2790 O O . ILE B 1 145 ? 25.683 14.610 -2.980 1.00 48.65 137 ILE B O 1
ATOM 2795 N N . GLY B 1 146 ? 26.651 16.597 -2.509 1.00 48.68 138 GLY B N 1
ATOM 2796 C CA . GLY B 1 146 ? 25.528 17.120 -1.747 1.00 48.36 138 GLY B CA 1
ATOM 2797 C C . GLY B 1 146 ? 25.914 18.294 -0.857 1.00 51.03 138 GLY B C 1
ATOM 2798 O O . GLY B 1 146 ? 27.092 18.569 -0.590 1.00 50.54 138 GLY B O 1
ATOM 2799 N N . ASP B 1 147 ? 24.887 19.012 -0.395 1.00 47.94 139 ASP B N 1
ATOM 2800 C CA . ASP B 1 147 ? 25.045 20.223 0.420 1.00 53.74 139 ASP B CA 1
ATOM 2801 C C . ASP B 1 147 ? 25.207 19.888 1.909 1.00 52.56 139 ASP B C 1
ATOM 2802 O O . ASP B 1 147 ? 24.389 20.256 2.753 1.00 50.80 139 ASP B O 1
ATOM 2807 N N . TYR B 1 148 ? 26.282 19.161 2.215 1.00 51.97 140 TYR B N 1
ATOM 2808 C CA . TYR B 1 148 ? 26.653 18.790 3.579 1.00 51.95 140 TYR B CA 1
ATOM 2809 C C . TYR B 1 148 ? 28.160 18.596 3.592 1.00 51.81 140 TYR B C 1
ATOM 2810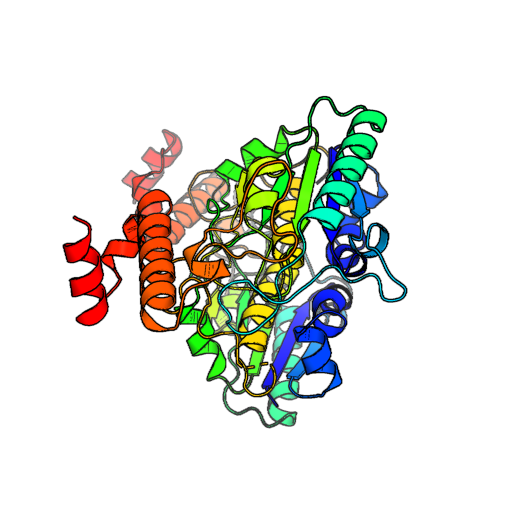 O O . TYR B 1 148 ? 28.792 18.448 2.545 1.00 54.03 140 TYR B O 1
ATOM 2819 N N . VAL B 1 149 ? 28.740 18.597 4.782 1.00 55.36 141 VAL B N 1
ATOM 2820 C CA . VAL B 1 149 ? 30.183 18.522 4.937 1.00 54.11 141 VAL B CA 1
ATOM 2821 C C . VAL B 1 149 ? 30.525 17.186 5.579 1.00 53.80 141 VAL B C 1
ATOM 2822 O O . VAL B 1 149 ? 30.014 16.850 6.658 1.00 53.10 141 VAL B O 1
ATOM 2826 N N . LEU B 1 150 ? 31.386 16.434 4.909 1.00 52.56 142 LEU B N 1
ATOM 2827 C CA . LEU B 1 150 ? 31.968 15.202 5.413 1.00 55.19 142 LEU B CA 1
ATOM 2828 C C . LEU B 1 150 ? 33.391 15.478 5.898 1.00 55.46 142 LEU B C 1
ATOM 2829 O O . LEU B 1 150 ? 33.981 16.510 5.586 1.00 57.40 142 LEU B O 1
ATOM 2834 N N . SER B 1 151 ? 33.943 14.545 6.670 1.00 57.27 143 SER B N 1
ATOM 2835 C CA . SER B 1 151 ? 35.282 14.760 7.219 1.00 58.49 143 SER B CA 1
ATOM 2836 C C . SER B 1 151 ? 36.394 14.521 6.205 1.00 59.82 143 SER B C 1
ATOM 2837 O O . SER B 1 151 ? 37.549 14.832 6.504 1.00 63.62 143 SER B O 1
ATOM 2840 N N . GLY B 1 152 ? 36.084 14.014 5.017 1.00 60.12 144 GLY B N 1
ATOM 2841 C CA . GLY B 1 152 ? 37.104 13.762 4.015 1.00 59.22 144 GLY B CA 1
ATOM 2842 C C . GLY B 1 152 ? 36.488 13.485 2.661 1.00 59.16 144 GLY B C 1
ATOM 2843 O O . GLY B 1 152 ? 35.306 13.139 2.549 1.00 55.48 144 GLY B O 1
ATOM 2844 N N . GLY B 1 153 ? 37.311 13.630 1.631 1.00 57.74 145 GLY B N 1
ATOM 2845 C CA . GLY B 1 153 ? 36.836 13.369 0.293 1.00 55.64 145 GLY B CA 1
ATOM 2846 C C . GLY B 1 153 ? 36.818 11.919 -0.136 1.00 58.10 145 GLY B C 1
ATOM 2847 O O . GLY B 1 153 ? 36.454 11.646 -1.286 1.00 57.50 145 GLY B O 1
ATOM 2848 N N . GLU B 1 154 ? 37.183 10.969 0.730 1.00 54.62 146 GLU B N 1
ATOM 2849 C CA . GLU B 1 154 ? 37.208 9.574 0.293 1.00 56.84 146 GLU B CA 1
ATOM 2850 C C . GLU B 1 154 ? 35.797 9.038 0.048 1.00 55.81 146 GLU B C 1
ATOM 2851 O O . GLU B 1 154 ? 35.545 8.365 -0.964 1.00 54.03 146 GLU B O 1
ATOM 2857 N N . LEU B 1 155 ? 34.868 9.292 0.976 1.00 51.60 147 LEU B N 1
ATOM 2858 C CA . LEU B 1 155 ? 33.505 8.818 0.755 1.00 52.51 147 LEU B CA 1
ATOM 2859 C C . LEU B 1 155 ? 32.901 9.465 -0.483 1.00 51.78 147 LEU B C 1
ATOM 2860 O O . LEU B 1 155 ? 32.304 8.739 -1.296 1.00 49.32 147 LEU B O 1
ATOM 2865 N N . PRO B 1 156 ? 33.015 10.783 -0.704 1.00 50.80 148 PRO B N 1
ATOM 2866 C CA . PRO B 1 156 ? 32.537 11.328 -1.980 1.00 50.19 148 PRO B CA 1
ATOM 2867 C C . PRO B 1 156 ? 33.217 10.695 -3.193 1.00 51.39 148 PRO B C 1
ATOM 2868 O O . PRO B 1 156 ? 32.539 10.373 -4.177 1.00 49.41 148 PRO B O 1
ATOM 2872 N N . ALA B 1 157 ? 34.536 10.494 -3.148 1.00 51.15 149 ALA B N 1
ATOM 2873 C CA . ALA B 1 157 ? 35.217 9.828 -4.258 1.00 52.51 149 ALA B CA 1
ATOM 2874 C C . ALA B 1 157 ? 34.594 8.468 -4.540 1.00 52.84 149 ALA B C 1
ATOM 2875 O O . ALA B 1 157 ? 34.353 8.108 -5.704 1.00 53.47 149 ALA B O 1
ATOM 2877 N N . MET B 1 158 ? 34.331 7.694 -3.482 1.00 51.05 150 MET B N 1
ATOM 2878 C CA . MET B 1 158 ? 33.748 6.373 -3.658 1.00 50.18 150 MET B CA 1
ATOM 2879 C C . MET B 1 158 ? 32.340 6.468 -4.223 1.00 50.81 150 MET B C 1
ATOM 2880 O O . MET B 1 158 ? 31.949 5.663 -5.084 1.00 47.77 150 MET B O 1
ATOM 2885 N N . VAL B 1 159 ? 31.571 7.457 -3.756 1.00 48.72 151 VAL B N 1
ATOM 2886 C CA . VAL B 1 159 ? 30.222 7.668 -4.271 1.00 49.65 151 VAL B CA 1
ATOM 2887 C C . VAL B 1 159 ? 30.274 7.922 -5.775 1.00 49.32 151 VAL B C 1
ATOM 2888 O O . VAL B 1 159 ? 29.516 7.332 -6.557 1.00 48.41 151 VAL B O 1
ATOM 2892 N N . LEU B 1 160 ? 31.199 8.781 -6.198 1.00 48.55 152 LEU B N 1
ATOM 2893 C CA . LEU B 1 160 ? 31.384 9.063 -7.614 1.00 51.72 152 LEU B CA 1
ATOM 2894 C C . LEU B 1 160 ? 31.806 7.803 -8.364 1.00 52.25 152 LEU B C 1
ATOM 2895 O O . LEU B 1 160 ? 31.245 7.473 -9.415 1.00 51.03 152 LEU B O 1
ATOM 2900 N N . LEU B 1 161 ? 32.781 7.070 -7.822 1.00 52.25 153 LEU B N 1
ATOM 2901 C CA . LEU B 1 161 ? 33.270 5.881 -8.516 1.00 54.34 153 LEU B CA 1
ATOM 2902 C C . LEU B 1 161 ? 32.167 4.832 -8.662 1.00 53.86 153 LEU B C 1
ATOM 2903 O O . LEU B 1 161 ? 31.936 4.315 -9.763 1.00 55.90 153 LEU B O 1
ATOM 2908 N N . ASP B 1 162 ? 31.453 4.533 -7.565 1.00 51.41 154 ASP B N 1
ATOM 2909 C CA . ASP B 1 162 ? 30.383 3.536 -7.592 1.00 50.50 154 ASP B CA 1
ATOM 2910 C C . ASP B 1 162 ? 29.305 3.912 -8.606 1.00 52.92 154 ASP B C 1
ATOM 2911 O O . ASP B 1 162 ? 28.832 3.065 -9.372 1.00 50.83 154 ASP B O 1
ATOM 2916 N N . SER B 1 163 ? 28.915 5.189 -8.622 1.00 51.08 155 SER B N 1
ATOM 2917 C CA . SER B 1 163 ? 27.876 5.648 -9.527 1.00 53.00 155 SER B CA 1
ATOM 2918 C C . SER B 1 163 ? 28.290 5.480 -10.974 1.00 56.32 155 SER B C 1
ATOM 2919 O O . SER B 1 163 ? 27.442 5.200 -11.831 1.00 56.53 155 SER B O 1
ATOM 2922 N N . ILE B 1 164 ? 29.590 5.606 -11.254 1.00 57.47 156 ILE B N 1
ATOM 2923 C CA . ILE B 1 164 ? 30.086 5.445 -12.614 1.00 61.14 156 ILE B CA 1
ATOM 2924 C C . ILE B 1 164 ? 30.177 3.967 -12.970 1.00 64.87 156 ILE B C 1
ATOM 2925 O O . ILE B 1 164 ? 29.751 3.548 -14.056 1.00 64.46 156 ILE B O 1
ATOM 2930 N N . ILE B 1 165 ? 30.719 3.166 -12.041 1.00 61.58 157 ILE B N 1
ATOM 2931 C CA . ILE B 1 165 ? 31.024 1.757 -12.298 1.00 64.26 157 ILE B CA 1
ATOM 2932 C C . ILE B 1 165 ? 29.765 0.973 -12.655 1.00 69.28 157 ILE B C 1
ATOM 2933 O O . ILE B 1 165 ? 29.799 0.074 -13.505 1.00 74.26 157 ILE B O 1
ATOM 2938 N N . ARG B 1 166 ? 28.632 1.297 -12.018 1.00 66.09 158 ARG B N 1
ATOM 2939 C CA . ARG B 1 166 ? 27.406 0.529 -12.227 1.00 67.47 158 ARG B CA 1
ATOM 2940 C C . ARG B 1 166 ? 26.745 0.809 -13.570 1.00 69.23 158 ARG B C 1
ATOM 2941 O O . ARG B 1 166 ? 25.804 0.103 -13.943 1.00 67.98 158 ARG B O 1
ATOM 2949 N N . ARG B 1 167 ? 27.205 1.818 -14.297 1.00 72.59 159 ARG B N 1
ATOM 2950 C CA . ARG B 1 167 ? 26.709 2.109 -15.632 1.00 76.82 159 ARG B CA 1
ATOM 2951 C C . ARG B 1 167 ? 27.677 1.712 -16.741 1.00 83.37 159 ARG B C 1
ATOM 2952 O O . ARG B 1 167 ? 27.389 1.954 -17.916 1.00 88.91 159 ARG B O 1
ATOM 2960 N N . LEU B 1 168 ? 28.791 1.101 -16.409 1.00 82.93 160 LEU B N 1
ATOM 2961 C CA . LEU B 1 168 ? 29.710 0.649 -17.428 1.00 88.50 160 LEU B CA 1
ATOM 2962 C C . LEU B 1 168 ? 29.203 -0.652 -18.048 1.00 93.15 160 LEU B C 1
ATOM 2963 O O . LEU B 1 168 ? 28.580 -1.473 -17.369 1.00 94.94 160 LEU B O 1
ATOM 2968 N N . PRO B 1 169 ? 29.423 -0.834 -19.347 1.00 97.35 161 PRO B N 1
ATOM 2969 C CA . PRO B 1 169 ? 29.080 -2.108 -19.993 1.00 101.43 161 PRO B CA 1
ATOM 2970 C C . PRO B 1 169 ? 29.747 -3.294 -19.309 1.00 109.21 161 PRO B C 1
ATOM 2971 O O . PRO B 1 169 ? 30.890 -3.206 -18.855 1.00 108.61 161 PRO B O 1
ATOM 2975 N N . ASN B 1 170 ? 29.016 -4.411 -19.239 1.00 130.33 162 ASN B N 1
ATOM 2976 C CA . ASN B 1 170 ? 29.443 -5.684 -18.649 1.00 132.37 162 ASN B CA 1
ATOM 2977 C C . ASN B 1 170 ? 29.482 -5.639 -17.123 1.00 128.37 162 ASN B C 1
ATOM 2978 O O . ASN B 1 170 ? 30.036 -6.550 -16.494 1.00 129.71 162 ASN B O 1
ATOM 2980 N N . VAL B 1 171 ? 28.906 -4.613 -16.502 1.00 112.98 163 VAL B N 1
ATOM 2981 C CA . VAL B 1 171 ? 28.798 -4.555 -15.051 1.00 111.25 163 VAL B CA 1
ATOM 2982 C C . VAL B 1 171 ? 27.395 -4.941 -14.588 1.00 112.75 163 VAL B C 1
ATOM 2983 O O . VAL B 1 171 ? 26.451 -4.932 -15.378 1.00 115.12 163 VAL B O 1
ATOM 2987 N N . GLN B 1 176 ? 21.151 -4.807 -18.474 1.00 116.51 168 GLN B N 1
ATOM 2988 C CA . GLN B 1 176 ? 19.992 -5.467 -17.874 1.00 117.09 168 GLN B CA 1
ATOM 2989 C C . GLN B 1 176 ? 19.147 -4.517 -17.014 1.00 113.51 168 GLN B C 1
ATOM 2990 O O . GLN B 1 176 ? 18.243 -3.842 -17.520 1.00 112.00 168 GLN B O 1
ATOM 2992 N N . SER B 1 177 ? 19.456 -4.460 -15.722 1.00 111.70 169 SER B N 1
ATOM 2993 C CA . SER B 1 177 ? 18.566 -3.862 -14.720 1.00 112.03 169 SER B CA 1
ATOM 2994 C C . SER B 1 177 ? 19.017 -2.472 -14.276 1.00 118.68 169 SER B C 1
ATOM 2995 O O . SER B 1 177 ? 19.034 -2.162 -13.080 1.00 112.43 169 SER B O 1
ATOM 2998 N N . ALA B 1 178 ? 19.372 -1.606 -15.229 1.00 127.21 170 ALA B N 1
ATOM 2999 C CA . ALA B 1 178 ? 19.666 -0.212 -14.928 1.00 126.65 170 ALA B CA 1
ATOM 3000 C C . ALA B 1 178 ? 18.744 0.770 -15.641 1.00 129.33 170 ALA B C 1
ATOM 3001 O O . ALA B 1 178 ? 18.772 1.964 -15.314 1.00 128.24 170 ALA B O 1
ATOM 3003 N N . ILE B 1 179 ? 17.928 0.304 -16.593 1.00 129.29 171 ILE B N 1
ATOM 3004 C CA . ILE B 1 179 ? 16.974 1.180 -17.268 1.00 130.76 171 ILE B CA 1
ATOM 3005 C C . ILE B 1 179 ? 15.894 1.661 -16.303 1.00 128.00 171 ILE B C 1
ATOM 3006 O O . ILE B 1 179 ? 15.351 2.761 -16.472 1.00 127.56 171 ILE B O 1
ATOM 3008 N N . GLN B 1 180 ? 15.577 0.868 -15.272 1.00 126.23 172 GLN B N 1
ATOM 3009 C CA . GLN B 1 180 ? 14.499 1.180 -14.338 1.00 120.40 172 GLN B CA 1
ATOM 3010 C C . GLN B 1 180 ? 14.955 2.027 -13.149 1.00 119.96 172 GLN B C 1
ATOM 3011 O O . GLN B 1 180 ? 14.236 2.104 -12.146 1.00 118.18 172 GLN B O 1
ATOM 3013 N N . ASP B 1 181 ? 16.139 2.632 -13.227 1.00 112.56 173 ASP B N 1
ATOM 3014 C CA . ASP B 1 181 ? 16.672 3.460 -12.149 1.00 100.88 173 ASP B CA 1
ATOM 3015 C C . ASP B 1 181 ? 15.902 4.767 -11.988 1.00 96.24 173 ASP B C 1
ATOM 3016 O O . ASP B 1 181 ? 15.420 5.357 -12.960 1.00 98.43 173 ASP B O 1
ATOM 3021 N N . SER B 1 182 ? 15.803 5.223 -10.737 1.00 85.87 174 SER B N 1
ATOM 3022 C CA . SER B 1 182 ? 15.376 6.587 -10.448 1.00 77.61 174 SER B CA 1
ATOM 3023 C C . SER B 1 182 ? 16.182 7.584 -11.278 1.00 79.41 174 SER B C 1
ATOM 3024 O O . SER B 1 182 ? 17.355 7.354 -11.593 1.00 80.38 174 SER B O 1
ATOM 3027 N N . PHE B 1 183 ? 15.524 8.684 -11.667 1.00 74.93 175 PHE B N 1
ATOM 3028 C CA . PHE B 1 183 ? 16.151 9.810 -12.362 1.00 77.28 175 PHE B CA 1
ATOM 3029 C C . PHE B 1 183 ? 16.576 9.470 -13.789 1.00 80.01 175 PHE B C 1
ATOM 3030 O O . PHE B 1 183 ? 16.974 10.368 -14.532 1.00 84.80 175 PHE B O 1
ATOM 3038 N N . VAL B 1 184 ? 16.553 8.190 -14.177 1.00 90.45 176 VAL B N 1
ATOM 3039 C CA . VAL B 1 184 ? 16.938 7.824 -15.542 1.00 90.45 176 VAL B CA 1
ATOM 3040 C C . VAL B 1 184 ? 16.014 8.493 -16.560 1.00 90.68 176 VAL B C 1
ATOM 3041 O O . VAL B 1 184 ? 16.471 9.021 -17.585 1.00 89.35 176 VAL B O 1
ATOM 3043 N N . ASP B 1 185 ? 14.698 8.484 -16.292 1.00 86.08 177 ASP B N 1
ATOM 3044 C CA . ASP B 1 185 ? 13.700 9.189 -17.096 1.00 81.90 177 ASP B CA 1
ATOM 3045 C C . ASP B 1 185 ? 13.183 10.436 -16.382 1.00 76.25 177 ASP B C 1
ATOM 3046 O O . ASP B 1 185 ? 12.129 10.969 -16.738 1.00 75.34 177 ASP B O 1
ATOM 3051 N N . GLY B 1 186 ? 13.884 10.893 -15.357 1.00 74.02 178 GLY B N 1
ATOM 3052 C CA . GLY B 1 186 ? 13.411 12.029 -14.608 1.00 74.39 178 GLY B CA 1
ATOM 3053 C C . GLY B 1 186 ? 12.376 11.731 -13.542 1.00 69.20 178 GLY B C 1
ATOM 3054 O O . GLY B 1 186 ? 11.949 12.668 -12.865 1.00 69.24 178 GLY B O 1
ATOM 3055 N N . LEU B 1 187 ? 11.955 10.474 -13.371 1.00 65.56 179 LEU B N 1
ATOM 3056 C CA . LEU B 1 187 ? 10.979 10.092 -12.356 1.00 64.51 179 LEU B CA 1
ATOM 3057 C C . LEU B 1 187 ? 11.603 9.147 -11.333 1.00 62.30 179 LEU B C 1
ATOM 3058 O O . LEU B 1 187 ? 12.598 8.471 -11.603 1.00 67.03 179 LEU B O 1
ATOM 3063 N N . LEU B 1 188 ? 10.979 9.070 -10.164 1.00 57.07 180 LEU B N 1
ATOM 3064 C CA . LEU B 1 188 ? 11.443 8.149 -9.139 1.00 59.55 180 LEU B CA 1
ATOM 3065 C C . LEU B 1 188 ? 10.955 6.738 -9.450 1.00 57.99 180 LEU B C 1
ATOM 3066 O O . LEU B 1 188 ? 9.950 6.553 -10.125 1.00 57.75 180 LEU B O 1
ATOM 3071 N N . ASP B 1 189 ? 11.666 5.737 -8.938 1.00 59.91 181 ASP B N 1
ATOM 3072 C CA . ASP B 1 189 ? 11.286 4.356 -9.212 1.00 63.55 181 ASP B CA 1
ATOM 3073 C C . ASP B 1 189 ? 9.993 3.996 -8.472 1.00 60.83 181 ASP B C 1
ATOM 3074 O O . ASP B 1 189 ? 9.589 4.655 -7.514 1.00 58.08 181 ASP B O 1
ATOM 3079 N N . CYS B 1 190 ? 9.302 2.979 -8.978 1.00 56.09 182 CYS B N 1
ATOM 3080 C CA . CYS B 1 190 ? 8.051 2.574 -8.370 1.00 54.43 182 CYS B CA 1
ATOM 3081 C C . CYS B 1 190 ? 8.298 1.507 -7.305 1.00 53.98 182 CYS B C 1
ATOM 3082 O O . CYS B 1 190 ? 9.379 0.923 -7.234 1.00 56.25 182 CYS B O 1
ATOM 3085 N N . PRO B 1 191 ? 7.332 1.258 -6.422 1.00 51.87 183 PRO B N 1
ATOM 3086 C CA . PRO B 1 191 ? 7.548 0.260 -5.369 1.00 50.27 183 PRO B CA 1
ATOM 3087 C C . PRO B 1 191 ? 7.708 -1.147 -5.938 1.00 51.47 183 PRO B C 1
ATOM 3088 O O . PRO B 1 191 ? 7.110 -1.509 -6.958 1.00 49.07 183 PRO B O 1
ATOM 3092 N N . GLN B 1 192 ? 8.548 -1.924 -5.260 1.00 47.85 184 GLN B N 1
ATOM 3093 C CA . GLN B 1 192 ? 8.899 -3.306 -5.551 1.00 46.17 184 GLN B CA 1
ATOM 3094 C C . GLN B 1 192 ? 8.306 -4.247 -4.506 1.00 47.28 184 GLN B C 1
ATOM 3095 O O . GLN B 1 192 ? 8.148 -3.873 -3.339 1.00 44.52 184 GLN B O 1
ATOM 3101 N N . TYR B 1 193 ? 7.997 -5.474 -4.932 1.00 44.24 185 TYR B N 1
ATOM 3102 C CA . TYR B 1 193 ? 7.389 -6.485 -4.082 1.00 43.13 185 TYR B CA 1
ATOM 3103 C C . TYR B 1 193 ? 7.985 -7.845 -4.404 1.00 48.75 185 TYR B C 1
ATOM 3104 O O . TYR B 1 193 ? 8.347 -8.108 -5.551 1.00 51.25 185 TYR B O 1
ATOM 3113 N N . THR B 1 194 ? 8.130 -8.695 -3.384 1.00 46.64 186 THR B N 1
ATOM 3114 C CA . THR B 1 194 ? 8.456 -10.097 -3.602 1.00 47.39 186 THR B CA 1
ATOM 3115 C C . THR B 1 194 ? 7.807 -10.918 -2.483 1.00 48.29 186 THR B C 1
ATOM 3116 O O . THR B 1 194 ? 7.035 -10.391 -1.683 1.00 47.78 186 THR B O 1
ATOM 3120 N N . LYS B 1 195 ? 8.058 -12.228 -2.491 1.00 47.38 187 LYS B N 1
ATOM 3121 C CA . LYS B 1 195 ? 7.425 -13.136 -1.543 1.00 52.30 187 LYS B CA 1
ATOM 3122 C C . LYS B 1 195 ? 7.633 -12.636 -0.106 1.00 50.99 187 LYS B C 1
ATOM 3123 O O . LYS B 1 195 ? 8.720 -12.136 0.232 1.00 45.11 187 LYS B O 1
ATOM 3129 N N . PRO B 1 196 ? 6.637 -12.799 0.782 1.00 50.01 188 PRO B N 1
ATOM 3130 C CA . PRO B 1 196 ? 5.429 -13.619 0.615 1.00 49.45 188 PRO B CA 1
ATOM 3131 C C . PRO B 1 196 ? 4.271 -12.858 0.019 1.00 50.77 188 PRO B C 1
ATOM 3132 O O . PRO B 1 196 ? 4.345 -11.624 -0.047 1.00 47.75 188 PRO B O 1
ATOM 3136 N N . ASP B 1 197 ? 3.218 -13.590 -0.375 1.00 51.17 189 ASP B N 1
ATOM 3137 C CA . ASP B 1 197 ? 2.019 -12.965 -0.930 1.00 50.94 189 ASP B CA 1
ATOM 3138 C C . ASP B 1 197 ? 1.474 -11.921 0.016 1.00 52.36 189 ASP B C 1
ATOM 3139 O O . ASP B 1 197 ? 1.037 -10.844 -0.409 1.00 51.67 189 ASP B O 1
ATOM 3144 N N . GLN B 1 198 ? 1.487 -12.224 1.311 1.00 52.62 190 GLN B N 1
ATOM 3145 C CA . GLN B 1 198 ? 1.006 -11.291 2.311 1.00 54.50 190 GLN B CA 1
ATOM 3146 C C . GLN B 1 198 ? 2.034 -11.161 3.422 1.00 53.41 190 GLN B C 1
ATOM 3147 O O . GLN B 1 198 ? 2.500 -12.171 3.953 1.00 56.95 190 GLN B O 1
ATOM 3153 N N . PHE B 1 199 ? 2.360 -9.921 3.783 1.00 54.01 191 PHE B N 1
ATOM 3154 C CA . PHE B 1 199 ? 3.312 -9.604 4.844 1.00 53.74 191 PHE B CA 1
ATOM 3155 C C . PHE B 1 199 ? 2.587 -8.756 5.880 1.00 54.61 191 PHE B C 1
ATOM 3156 O O . PHE B 1 199 ? 2.197 -7.622 5.589 1.00 55.04 191 PHE B O 1
ATOM 3164 N N . GLU B 1 200 ? 2.400 -9.296 7.080 1.00 52.89 192 GLU B N 1
ATOM 3165 C CA . GLU B 1 200 ? 1.832 -8.514 8.175 1.00 55.55 192 GLU B CA 1
ATOM 3166 C C . GLU B 1 200 ? 0.563 -7.776 7.740 1.00 54.68 192 GLU B C 1
ATOM 3167 O O . GLU B 1 200 ? 0.388 -6.579 8.000 1.00 55.60 192 GLU B O 1
ATOM 3173 N N . GLY B 1 201 ? -0.329 -8.512 7.065 1.00 54.46 193 GLY B N 1
ATOM 3174 C CA . GLY B 1 201 ? -1.596 -7.980 6.597 1.00 54.32 193 GLY B CA 1
ATOM 3175 C C . GLY B 1 201 ? -1.573 -7.266 5.247 1.00 55.51 193 GLY B C 1
ATOM 3176 O O . GLY B 1 201 ? -2.647 -6.978 4.698 1.00 58.38 193 GLY B O 1
ATOM 3177 N N . LEU B 1 202 ? -0.417 -7.006 4.663 1.00 50.74 194 LEU B N 1
ATOM 3178 C CA . LEU B 1 202 ? -0.351 -6.261 3.408 1.00 54.92 194 LEU B CA 1
ATOM 3179 C C . LEU B 1 202 ? -0.174 -7.211 2.218 1.00 53.79 194 LEU B C 1
ATOM 3180 O O . LEU B 1 202 ? 0.761 -8.019 2.194 1.00 51.90 194 LEU B O 1
ATOM 3185 N N . ASP B 1 203 ? -1.037 -7.073 1.213 1.00 50.58 195 ASP B N 1
ATOM 3186 C CA . ASP B 1 203 ? -0.951 -7.915 0.021 1.00 55.02 195 ASP B CA 1
ATOM 3187 C C . ASP B 1 203 ? -0.121 -7.244 -1.058 1.00 47.78 195 ASP B C 1
ATOM 3188 O O . ASP B 1 203 ? 0.014 -6.024 -1.099 1.00 50.04 195 ASP B O 1
ATOM 3193 N N . VAL B 1 204 ? 0.462 -8.064 -1.919 1.00 50.20 196 VAL B N 1
ATOM 3194 C CA . VAL B 1 204 ? 0.990 -7.507 -3.170 1.00 50.35 196 VAL B CA 1
ATOM 3195 C C . VAL B 1 204 ? -0.177 -6.941 -3.969 1.00 47.96 196 VAL B C 1
ATOM 3196 O O . VAL B 1 204 ? -1.270 -7.552 -3.984 1.00 48.71 196 VAL B O 1
ATOM 3200 N N . PRO B 1 205 ? -0.051 -5.769 -4.575 1.00 46.64 197 PRO B N 1
ATOM 3201 C CA . PRO B 1 205 ? -1.081 -5.319 -5.523 1.00 49.28 197 PRO B CA 1
ATOM 3202 C C . PRO B 1 205 ? -1.400 -6.418 -6.536 1.00 48.97 197 PRO B C 1
ATOM 3203 O O . PRO B 1 205 ? -0.507 -7.123 -7.015 1.00 48.79 197 PRO B O 1
ATOM 3207 N N . GLU B 1 206 ? -2.699 -6.624 -6.789 1.00 50.32 198 GLU B N 1
ATOM 3208 C CA . GLU B 1 206 ? -3.112 -7.729 -7.644 1.00 52.28 198 GLU B CA 1
ATOM 3209 C C . GLU B 1 206 ? -2.598 -7.550 -9.080 1.00 51.06 198 GLU B C 1
ATOM 3210 O O . GLU B 1 206 ? -2.284 -8.547 -9.748 1.00 51.41 198 GLU B O 1
ATOM 3216 N N . ILE B 1 207 ? -2.478 -6.301 -9.566 1.00 50.38 199 ILE B N 1
ATOM 3217 C CA . ILE B 1 207 ? -1.905 -6.081 -10.897 1.00 51.98 199 ILE B CA 1
ATOM 3218 C C . ILE B 1 207 ? -0.568 -6.799 -11.020 1.00 50.66 199 ILE B C 1
ATOM 3219 O O . ILE B 1 207 ? -0.302 -7.488 -12.012 1.00 50.32 199 ILE B O 1
ATOM 3224 N N . LEU B 1 208 ? 0.297 -6.665 -10.013 1.00 48.19 200 LEU B N 1
ATOM 3225 C CA . LEU B 1 208 ? 1.589 -7.328 -10.153 1.00 49.53 200 LEU B CA 1
ATOM 3226 C C . LEU B 1 208 ? 1.458 -8.836 -10.007 1.00 50.32 200 LEU B C 1
ATOM 3227 O O . LEU B 1 208 ? 2.194 -9.588 -10.656 1.00 49.13 200 LEU B O 1
ATOM 3232 N N . LYS B 1 209 ? 0.534 -9.296 -9.165 1.00 50.30 201 LYS B N 1
ATOM 3233 C CA . LYS B 1 209 ? 0.423 -10.732 -8.929 1.00 52.73 201 LYS B CA 1
ATOM 3234 C C . LYS B 1 209 ? -0.029 -11.457 -10.193 1.00 49.78 201 LYS B C 1
ATOM 3235 O O . LYS B 1 209 ? 0.575 -12.445 -10.610 1.00 49.64 201 LYS B O 1
ATOM 3241 N N . SER B 1 210 ? -1.070 -10.960 -10.836 1.00 49.01 202 SER B N 1
ATOM 3242 C CA . SER B 1 210 ? -1.652 -11.720 -11.923 1.00 50.44 202 SER B CA 1
ATOM 3243 C C . SER B 1 210 ? -1.870 -10.893 -13.181 1.00 48.60 202 SER B C 1
ATOM 3244 O O . SER B 1 210 ? -2.606 -11.331 -14.058 1.00 48.35 202 SER B O 1
ATOM 3247 N N . GLY B 1 211 ? -1.263 -9.713 -13.281 1.00 47.37 203 GLY B N 1
ATOM 3248 C CA . GLY B 1 211 ? -1.406 -8.879 -14.450 1.00 48.76 203 GLY B CA 1
ATOM 3249 C C . GLY B 1 211 ? -0.576 -9.386 -15.614 1.00 47.44 203 GLY B C 1
ATOM 3250 O O . GLY B 1 211 ? 0.090 -10.420 -15.559 1.00 43.26 203 GLY B O 1
ATOM 3251 N N . HIS B 1 212 ? -0.570 -8.580 -16.665 1.00 47.96 204 HIS B N 1
ATOM 3252 C CA . HIS B 1 212 ? 0.042 -8.925 -17.935 1.00 44.76 204 HIS B CA 1
ATOM 3253 C C . HIS B 1 212 ? 0.782 -7.696 -18.430 1.00 43.95 204 HIS B C 1
ATOM 3254 O O . HIS B 1 212 ? 0.833 -6.671 -17.745 1.00 44.25 204 HIS B O 1
ATOM 3261 N N . HIS B 1 213 ? 1.408 -7.811 -19.607 1.00 45.62 205 HIS B N 1
ATOM 3262 C CA . HIS B 1 213 ? 2.358 -6.788 -20.034 1.00 45.77 205 HIS B CA 1
ATOM 3263 C C . HIS B 1 213 ? 1.764 -5.375 -20.002 1.00 45.26 205 HIS B C 1
ATOM 3264 O O . HIS B 1 213 ? 2.332 -4.478 -19.372 1.00 49.97 205 HIS B O 1
ATOM 3271 N N . ALA B 1 214 ? 0.589 -5.157 -20.614 1.00 46.84 206 ALA B N 1
ATOM 3272 C CA . ALA B 1 214 ? 0.123 -3.774 -20.763 1.00 47.21 206 ALA B CA 1
ATOM 3273 C C . ALA B 1 214 ? -0.317 -3.176 -19.418 1.00 47.78 206 ALA B C 1
ATOM 3274 O O . ALA B 1 214 ? 0.097 -2.067 -19.064 1.00 49.04 206 ALA B O 1
ATOM 3276 N N . ASN B 1 215 ? -1.135 -3.886 -18.636 1.00 45.69 207 ASN B N 1
ATOM 3277 C CA . ASN B 1 215 ? -1.637 -3.238 -17.413 1.00 50.07 207 ASN B CA 1
ATOM 3278 C C . ASN B 1 215 ? -0.561 -3.138 -16.327 1.00 48.18 207 ASN B C 1
ATOM 3279 O O . ASN B 1 215 ? -0.542 -2.161 -15.579 1.00 48.06 207 ASN B O 1
ATOM 3284 N N . ILE B 1 216 ? 0.391 -4.066 -16.274 1.00 48.78 208 ILE B N 1
ATOM 3285 C CA . ILE B 1 216 ? 1.527 -3.875 -15.370 1.00 46.14 208 ILE B CA 1
ATOM 3286 C C . ILE B 1 216 ? 2.350 -2.659 -15.787 1.00 47.12 208 ILE B C 1
ATOM 3287 O O . ILE B 1 216 ? 2.668 -1.804 -14.957 1.00 49.74 208 ILE B O 1
ATOM 3292 N N . GLU B 1 217 ? 2.688 -2.539 -17.076 1.00 47.12 209 GLU B N 1
ATOM 3293 C CA . GLU B 1 217 ? 3.478 -1.377 -17.488 1.00 51.16 209 GLU B CA 1
ATOM 3294 C C . GLU B 1 217 ? 2.731 -0.075 -17.201 1.00 48.56 209 GLU B C 1
ATOM 3295 O O . GLU B 1 217 ? 3.341 0.912 -16.771 1.00 45.59 209 GLU B O 1
ATOM 3297 N N . LYS B 1 218 ? 1.414 -0.053 -17.432 1.00 47.26 210 LYS B N 1
ATOM 3298 C CA . LYS B 1 218 ? 0.624 1.128 -17.083 1.00 51.41 210 LYS B CA 1
ATOM 3299 C C . LYS B 1 218 ? 0.722 1.441 -15.583 1.00 49.34 210 LYS B C 1
ATOM 3300 O O . LYS B 1 218 ? 1.003 2.578 -15.188 1.00 47.66 210 LYS B O 1
ATOM 3306 N N . TRP B 1 219 ? 0.502 0.430 -14.737 1.00 48.39 211 TRP B N 1
ATOM 3307 C CA . TRP B 1 219 ? 0.550 0.614 -13.287 1.00 45.53 211 TRP B CA 1
ATOM 3308 C C . TRP B 1 219 ? 1.921 1.099 -12.822 1.00 47.86 211 TRP B C 1
ATOM 3309 O O . TRP B 1 219 ? 2.019 2.046 -12.035 1.00 48.42 211 TRP B O 1
ATOM 3320 N N . ARG B 1 220 ? 2.996 0.505 -13.331 1.00 46.59 212 ARG B N 1
ATOM 3321 C CA . ARG B 1 220 ? 4.316 0.932 -12.887 1.00 47.47 212 ARG B CA 1
ATOM 3322 C C . ARG B 1 220 ? 4.554 2.396 -13.214 1.00 50.01 212 ARG B C 1
ATOM 3323 O O . ARG B 1 220 ? 5.058 3.149 -12.365 1.00 50.50 212 ARG B O 1
ATOM 3331 N N . PHE B 1 221 ? 4.130 2.835 -14.407 1.00 46.68 213 PHE B N 1
ATOM 3332 C CA . PHE B 1 221 ? 4.326 4.229 -14.785 1.00 47.31 213 PHE B CA 1
ATOM 3333 C C . PHE B 1 221 ? 3.495 5.168 -13.914 1.00 48.19 213 PHE B C 1
ATOM 3334 O O . PHE B 1 221 ? 3.987 6.219 -13.491 1.00 46.89 213 PHE B O 1
ATOM 3342 N N . LEU B 1 222 ? 2.224 4.844 -13.679 1.00 44.46 214 LEU B N 1
ATOM 3343 C CA . LEU B 1 222 ? 1.416 5.709 -12.828 1.00 48.34 214 LEU B CA 1
ATOM 3344 C C . LEU B 1 222 ? 1.995 5.783 -11.405 1.00 49.96 214 LEU B C 1
ATOM 3345 O O . LEU B 1 222 ? 1.952 6.837 -10.768 1.00 49.60 214 LEU B O 1
ATOM 3350 N N . GLN B 1 223 ? 2.566 4.685 -10.897 1.00 46.20 215 GLN B N 1
ATOM 3351 C CA . GLN B 1 223 ? 3.216 4.738 -9.587 1.00 50.12 215 GLN B CA 1
ATOM 3352 C C . GLN B 1 223 ? 4.454 5.634 -9.616 1.00 50.75 215 GLN B C 1
ATOM 3353 O O . GLN B 1 223 ? 4.662 6.433 -8.697 1.00 45.35 215 GLN B O 1
ATOM 3359 N N . ARG B 1 224 ? 5.282 5.527 -10.666 1.00 48.72 216 ARG B N 1
ATOM 3360 C CA . ARG B 1 224 ? 6.452 6.400 -10.762 1.00 49.71 216 ARG B CA 1
ATOM 3361 C C . ARG B 1 224 ? 6.037 7.865 -10.799 1.00 50.81 216 ARG B C 1
ATOM 3362 O O . ARG B 1 224 ? 6.662 8.723 -10.160 1.00 47.97 216 ARG B O 1
ATOM 3370 N N . TYR B 1 225 ? 4.975 8.166 -11.540 1.00 49.94 217 TYR B N 1
ATOM 3371 C CA . TYR B 1 225 ? 4.535 9.544 -11.676 1.00 52.76 217 TYR B CA 1
ATOM 3372 C C . TYR B 1 225 ? 3.981 10.076 -10.362 1.00 52.10 217 TYR B C 1
ATOM 3373 O O . TYR B 1 225 ? 4.333 11.178 -9.933 1.00 52.08 217 TYR B O 1
ATOM 3382 N N . GLN B 1 226 ? 3.098 9.312 -9.718 1.00 50.79 218 GLN B N 1
ATOM 3383 C CA . GLN B 1 226 ? 2.465 9.785 -8.494 1.00 53.06 218 GLN B CA 1
ATOM 3384 C C . GLN B 1 226 ? 3.492 9.956 -7.377 1.00 53.72 218 GLN B C 1
ATOM 3385 O O . GLN B 1 226 ? 3.438 10.925 -6.607 1.00 53.74 218 GLN B O 1
ATOM 3391 N N . ARG B 1 227 ? 4.434 9.024 -7.281 1.00 50.78 219 ARG B N 1
ATOM 3392 C CA . ARG B 1 227 ? 5.462 9.115 -6.259 1.00 52.29 219 ARG B CA 1
ATOM 3393 C C . ARG B 1 227 ? 6.330 10.355 -6.469 1.00 53.39 219 ARG B C 1
ATOM 3394 O O . ARG B 1 227 ? 6.652 11.080 -5.511 1.00 52.56 219 ARG B O 1
ATOM 3402 N N . THR B 1 228 ? 6.717 10.610 -7.717 1.00 49.29 220 THR B N 1
ATOM 3403 C CA . THR B 1 228 ? 7.457 11.818 -8.048 1.00 54.83 220 THR B CA 1
ATOM 3404 C C . THR B 1 228 ? 6.652 13.074 -7.711 1.00 53.10 220 THR B C 1
ATOM 3405 O O . THR B 1 228 ? 7.194 14.037 -7.163 1.00 51.98 220 THR B O 1
ATOM 3409 N N . LEU B 1 229 ? 5.352 13.069 -7.997 1.00 51.71 221 LEU B N 1
ATOM 3410 C CA . LEU B 1 229 ? 4.520 14.231 -7.691 1.00 55.20 221 LEU B CA 1
ATOM 3411 C C . LEU B 1 229 ? 4.415 14.459 -6.185 1.00 54.65 221 LEU B C 1
ATOM 3412 O O . LEU B 1 229 ? 4.475 15.603 -5.722 1.00 53.61 221 LEU B O 1
ATOM 3417 N N . GLU B 1 230 ? 4.235 13.384 -5.407 1.00 52.50 222 GLU B N 1
ATOM 3418 C CA . GLU B 1 230 ? 4.100 13.535 -3.958 1.00 54.15 222 GLU B CA 1
ATOM 3419 C C . GLU B 1 230 ? 5.420 13.982 -3.330 1.00 51.12 222 GLU B C 1
ATOM 3420 O O . GLU B 1 230 ? 5.442 14.895 -2.507 1.00 51.15 222 GLU B O 1
ATOM 3426 N N . ARG B 1 231 ? 6.535 13.394 -3.754 1.00 52.26 223 ARG B N 1
ATOM 3427 C CA . ARG B 1 231 ? 7.803 13.564 -3.061 1.00 53.00 223 ARG B CA 1
ATOM 3428 C C . ARG B 1 231 ? 8.707 14.610 -3.688 1.00 53.81 223 ARG B C 1
ATOM 3429 O O . ARG B 1 231 ? 9.448 15.279 -2.966 1.00 49.78 223 ARG B O 1
ATOM 3437 N N . ARG B 1 232 ? 8.720 14.724 -5.015 1.00 56.91 224 ARG B N 1
ATOM 3438 C CA . ARG B 1 232 ? 9.651 15.603 -5.714 1.00 53.04 224 ARG B CA 1
ATOM 3439 C C . ARG B 1 232 ? 8.897 16.340 -6.809 1.00 58.52 224 ARG B C 1
ATOM 3440 O O . ARG B 1 232 ? 9.135 16.129 -8.007 1.00 60.14 224 ARG B O 1
ATOM 3448 N N . PRO B 1 233 ? 7.975 17.233 -6.429 1.00 58.01 225 PRO B N 1
ATOM 3449 C CA . PRO B 1 233 ? 7.096 17.862 -7.438 1.00 59.44 225 PRO B CA 1
ATOM 3450 C C . PRO B 1 233 ? 7.825 18.715 -8.461 1.00 60.51 225 PRO B C 1
ATOM 3451 O O . PRO B 1 233 ? 7.336 18.845 -9.589 1.00 63.99 225 PRO B O 1
ATOM 3455 N N . GLU B 1 234 ? 8.986 19.283 -8.122 1.00 60.70 226 GLU B N 1
ATOM 3456 C CA . GLU B 1 234 ? 9.759 20.051 -9.100 1.00 62.82 226 GLU B CA 1
ATOM 3457 C C . GLU B 1 234 ? 10.295 19.188 -10.237 1.00 66.54 226 GLU B C 1
ATOM 3458 O O . GLU B 1 234 ? 10.560 19.711 -11.325 1.00 70.71 226 GLU B O 1
ATOM 3464 N N . LEU B 1 235 ? 10.443 17.880 -10.020 1.00 67.40 227 LEU B N 1
ATOM 3465 C CA . LEU B 1 235 ? 10.958 17.008 -11.070 1.00 67.20 227 LEU B CA 1
ATOM 3466 C C . LEU B 1 235 ? 9.939 16.788 -12.175 1.00 71.96 227 LEU B C 1
ATOM 3467 O O . LEU B 1 235 ? 10.323 16.529 -13.321 1.00 75.16 227 LEU B O 1
ATOM 3472 N N . ILE B 1 236 ? 8.647 16.873 -11.854 1.00 71.19 228 ILE B N 1
ATOM 3473 C CA . ILE B 1 236 ? 7.617 16.736 -12.877 1.00 73.86 228 ILE B CA 1
ATOM 3474 C C . ILE B 1 236 ? 7.764 17.828 -13.933 1.00 81.05 228 ILE B C 1
ATOM 3475 O O . ILE B 1 236 ? 7.458 17.606 -15.112 1.00 80.55 228 ILE B O 1
ATOM 3480 N N . GLU B 1 237 ? 8.260 19.013 -13.538 1.00 85.62 229 GLU B N 1
ATOM 3481 C CA . GLU B 1 237 ? 8.460 20.091 -14.503 1.00 85.10 229 GLU B CA 1
ATOM 3482 C C . GLU B 1 237 ? 9.385 19.667 -15.636 1.00 88.65 229 GLU B C 1
ATOM 3483 O O . GLU B 1 237 ? 9.191 20.077 -16.780 1.00 94.88 229 GLU B O 1
ATOM 3485 N N . GLN B 1 238 ? 10.353 18.800 -15.351 1.00 89.16 230 GLN B N 1
ATOM 3486 C CA . GLN B 1 238 ? 11.431 18.491 -16.279 1.00 90.99 230 GLN B CA 1
ATOM 3487 C C . GLN B 1 238 ? 11.283 17.114 -16.913 1.00 91.93 230 GLN B C 1
ATOM 3488 O O . GLN B 1 238 ? 12.276 16.530 -17.359 1.00 95.20 230 GLN B O 1
ATOM 3490 N N . VAL B 1 239 ? 10.086 16.549 -16.912 1.00 87.31 231 VAL B N 1
ATOM 3491 C CA . VAL B 1 239 ? 9.857 15.259 -17.544 1.00 88.47 231 VAL B CA 1
ATOM 3492 C C . VAL B 1 239 ? 9.079 15.493 -18.832 1.00 87.50 231 VAL B C 1
ATOM 3493 O O . VAL B 1 239 ? 8.209 16.370 -18.890 1.00 86.69 231 VAL B O 1
ATOM 3497 N N . THR B 1 240 ? 9.417 14.736 -19.874 1.00 88.78 232 THR B N 1
ATOM 3498 C CA . THR B 1 240 ? 8.689 14.753 -21.139 1.00 90.90 232 THR B CA 1
ATOM 3499 C C . THR B 1 240 ? 8.076 13.379 -21.343 1.00 93.30 232 THR B C 1
ATOM 3500 O O . THR B 1 240 ? 8.773 12.364 -21.235 1.00 97.73 232 THR B O 1
ATOM 3504 N N . LEU B 1 241 ? 6.780 13.341 -21.623 1.00 88.59 233 LEU B N 1
ATOM 3505 C CA . LEU B 1 241 ? 6.037 12.091 -21.612 1.00 83.53 233 LEU B CA 1
ATOM 3506 C C . LEU B 1 241 ? 5.765 11.607 -23.026 1.00 84.32 233 LEU B C 1
ATOM 3507 O O . LEU B 1 241 ? 5.459 12.404 -23.920 1.00 87.50 233 LEU B O 1
ATOM 3512 N N . THR B 1 242 ? 5.876 10.291 -23.215 1.00 81.53 234 THR B N 1
ATOM 3513 C CA . THR B 1 242 ? 5.433 9.681 -24.459 1.00 78.37 234 THR B CA 1
ATOM 3514 C C . THR B 1 242 ? 3.923 9.833 -24.575 1.00 79.94 234 THR B C 1
ATOM 3515 O O . THR B 1 242 ? 3.222 10.119 -23.600 1.00 80.73 234 THR B O 1
ATOM 3519 N N . LYS B 1 243 ? 3.414 9.657 -25.786 1.00 83.17 235 LYS B N 1
ATOM 3520 C CA . LYS B 1 243 ? 1.983 9.837 -25.948 1.00 81.68 235 LYS B CA 1
ATOM 3521 C C . LYS B 1 243 ? 1.241 8.745 -25.201 1.00 78.69 235 LYS B C 1
ATOM 3522 O O . LYS B 1 243 ? 0.175 8.992 -24.625 1.00 80.15 235 LYS B O 1
ATOM 3524 N N . GLN B 1 244 ? 1.828 7.554 -25.140 1.00 73.14 236 GLN B N 1
ATOM 3525 C CA . GLN B 1 244 ? 1.190 6.484 -24.394 1.00 76.68 236 GLN B CA 1
ATOM 3526 C C . GLN B 1 244 ? 1.079 6.840 -22.916 1.00 75.36 236 GLN B C 1
ATOM 3527 O O . GLN B 1 244 ? 0.054 6.558 -22.283 1.00 73.83 236 GLN B O 1
ATOM 3533 N N . GLN B 1 245 ? 2.112 7.487 -22.355 1.00 74.22 237 GLN B N 1
ATOM 3534 C CA . GLN B 1 245 ? 2.057 7.904 -20.959 1.00 72.20 237 GLN B CA 1
ATOM 3535 C C . GLN B 1 245 ? 1.062 9.039 -20.774 1.00 72.72 237 GLN B C 1
ATOM 3536 O O . GLN B 1 245 ? 0.292 9.055 -19.809 1.00 74.64 237 GLN B O 1
ATOM 3542 N N . LYS B 1 246 ? 1.066 9.999 -21.689 1.00 75.14 238 LYS B N 1
ATOM 3543 C CA . LYS B 1 246 ? 0.055 11.049 -21.658 1.00 77.37 238 LYS B CA 1
ATOM 3544 C C . LYS B 1 246 ? -1.357 10.462 -21.696 1.00 79.33 238 LYS B C 1
ATOM 3545 O O . LYS B 1 246 ? -2.237 10.909 -20.954 1.00 82.12 238 LYS B O 1
ATOM 3547 N N . LYS B 1 247 ? -1.592 9.447 -22.537 1.00 77.38 239 LYS B N 1
ATOM 3548 C CA . LYS B 1 247 ? -2.897 8.791 -22.552 1.00 78.90 239 LYS B CA 1
ATOM 3549 C C . LYS B 1 247 ? -3.212 8.156 -21.199 1.00 86.06 239 LYS B C 1
ATOM 3550 O O . LYS B 1 247 ? -4.330 8.289 -20.685 1.00 90.73 239 LYS B O 1
ATOM 3552 N N . TRP B 1 248 ? -2.235 7.457 -20.604 1.00 80.41 240 TRP B N 1
ATOM 3553 C CA . TRP B 1 248 ? -2.462 6.784 -19.326 1.00 77.17 240 TRP B CA 1
ATOM 3554 C C . TRP B 1 248 ? -2.861 7.770 -18.240 1.00 83.28 240 TRP B C 1
ATOM 3555 O O . TRP B 1 248 ? -3.755 7.485 -17.435 1.00 86.90 240 TRP B O 1
ATOM 3566 N N . LEU B 1 249 ? -2.177 8.915 -18.177 1.00 81.17 241 LEU B N 1
ATOM 3567 C CA . LEU B 1 249 ? -2.500 9.929 -17.179 1.00 84.33 241 LEU B CA 1
ATOM 3568 C C . LEU B 1 249 ? -3.931 10.427 -17.352 1.00 91.86 241 LEU B C 1
ATOM 3569 O O . LEU B 1 249 ? -4.703 10.488 -16.388 1.00 95.76 241 LEU B O 1
ATOM 3574 N N . SER B 1 250 ? -4.287 10.833 -18.574 1.00 88.43 242 SER B N 1
ATOM 3575 C CA . SER B 1 250 ? -5.629 11.348 -18.821 1.00 96.25 242 SER B CA 1
ATOM 3576 C C . SER B 1 250 ? -6.696 10.301 -18.527 1.00 101.18 242 SER B C 1
ATOM 3577 O O . SER B 1 250 ? -7.809 10.654 -18.120 1.00 107.07 242 SER B O 1
ATOM 3580 N N . ASP B 1 251 ? -6.367 9.015 -18.685 1.00 101.09 243 ASP B N 1
ATOM 3581 C CA . ASP B 1 251 ? -7.280 7.934 -18.326 1.00 104.32 243 ASP B CA 1
ATOM 3582 C C . ASP B 1 251 ? -7.558 7.878 -16.827 1.00 108.24 243 ASP B C 1
ATOM 3583 O O . ASP B 1 251 ? -8.478 7.170 -16.409 1.00 113.25 243 ASP B O 1
ATOM 3588 N N . GLU B 1 252 ? -6.750 8.551 -16.007 1.00 111.77 244 GLU B N 1
ATOM 3589 C CA . GLU B 1 252 ? -7.015 8.634 -14.574 1.00 113.67 244 GLU B CA 1
ATOM 3590 C C . GLU B 1 252 ? -7.710 9.953 -14.252 1.00 118.03 244 GLU B C 1
ATOM 3591 O O . GLU B 1 252 ? -8.900 9.967 -13.911 1.00 119.20 244 GLU B O 1
ATOM 3597 N N . GLN B 1 253 ? -6.979 11.062 -14.371 1.00 113.33 245 GLN B N 1
ATOM 3598 C CA . GLN B 1 253 ? -7.544 12.399 -14.173 1.00 114.80 245 GLN B CA 1
ATOM 3599 C C . GLN B 1 253 ? -8.703 12.667 -15.132 1.00 109.35 245 GLN B C 1
ATOM 3600 O O . GLN B 1 253 ? -8.627 13.556 -15.977 1.00 109.73 245 GLN B O 1
#